Protein 6K7E (pdb70)

Structure (mmCIF, N/CA/C/O backbone):
data_6K7E
#
_entry.id   6K7E
#
_cell.length_a   156.807
_cell.length_b   156.807
_cell.length_c   67.386
_cell.angle_alpha   90.00
_cell.angle_beta   90.00
_cell.angle_gamma   120.00
#
_symmetry.space_group_name_H-M   'H 3'
#
loop_
_entity.id
_entity.type
_entity.pdbx_description
1 polymer 'Maltose/maltodextrin-binding periplasmic protein,Mitochondrial import inner membrane translocase subunit TIM21'
2 water water
#
loop_
_atom_site.group_PDB
_atom_site.id
_atom_site.type_symbol
_atom_site.label_atom_id
_atom_site.label_alt_id
_atom_site.label_comp_id
_atom_site.label_asym_id
_atom_site.label_entity_id
_atom_site.label_seq_id
_atom_site.pdbx_PDB_ins_code
_atom_site.Cartn_x
_atom_site.Cartn_y
_atom_site.Cartn_z
_atom_site.occupancy
_atom_site.B_iso_or_equiv
_atom_site.auth_seq_id
_atom_site.auth_comp_id
_atom_site.auth_asym_id
_atom_site.auth_atom_id
_atom_site.pdbx_PDB_model_num
ATOM 1 N N . ILE A 1 3 ? -49.791 31.294 -39.899 1.00 36.30 3 ILE A N 1
ATOM 2 C CA . ILE A 1 3 ? -50.047 30.162 -38.997 1.00 32.37 3 ILE A CA 1
ATOM 3 C C . ILE A 1 3 ? -51.516 29.797 -39.040 1.00 36.37 3 ILE A C 1
ATOM 4 O O . ILE A 1 3 ? -52.393 30.670 -38.851 1.00 39.71 3 ILE A O 1
ATOM 9 N N . GLU A 1 4 ? -51.785 28.521 -39.292 1.00 30.55 4 GLU A N 1
ATOM 10 C CA . GLU A 1 4 ? -53.149 28.039 -39.449 1.00 30.52 4 GLU A CA 1
ATOM 11 C C . GLU A 1 4 ? -53.850 27.773 -38.113 1.00 30.73 4 GLU A C 1
ATOM 12 O O . GLU A 1 4 ? -53.369 27.003 -37.276 1.00 31.23 4 GLU A O 1
ATOM 18 N N . GLU A 1 5 ? -55.030 28.362 -37.951 1.00 27.57 5 GLU A N 1
ATOM 19 C CA . GLU A 1 5 ? -55.820 28.201 -36.739 1.00 28.66 5 GLU A CA 1
ATOM 20 C C . GLU A 1 5 ? -56.456 26.814 -36.710 1.00 35.42 5 GLU A C 1
ATOM 21 O O . GLU A 1 5 ? -56.900 26.300 -37.752 1.00 34.44 5 GLU A O 1
ATOM 27 N N . GLY A 1 6 ? -56.474 26.204 -35.527 1.00 29.22 6 GLY A N 1
ATOM 28 C CA . GLY A 1 6 ? -57.055 24.890 -35.347 1.00 28.57 6 GLY A CA 1
ATOM 29 C C . GLY A 1 6 ? -56.155 23.705 -35.623 1.00 28.97 6 GLY A C 1
ATOM 30 O O . GLY A 1 6 ? -56.632 22.579 -35.755 1.00 28.10 6 GLY A O 1
ATOM 31 N N . LYS A 1 7 ? -54.852 23.958 -35.729 1.00 22.49 7 LYS A N 1
ATOM 32 C CA . LYS A 1 7 ? -53.875 22.885 -35.769 1.00 22.80 7 LYS A 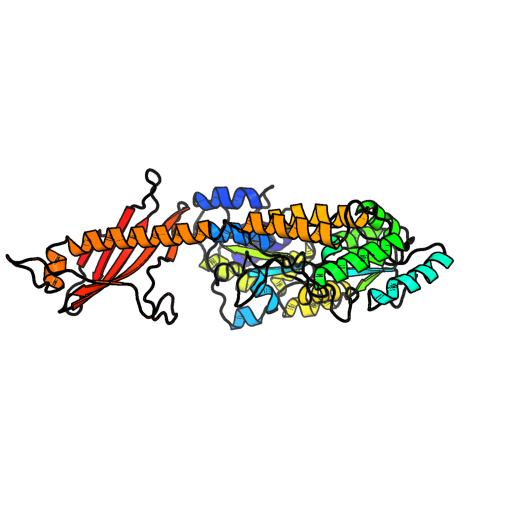CA 1
ATOM 33 C C . LYS A 1 7 ? -52.618 23.395 -35.066 1.00 17.71 7 LYS A C 1
ATOM 34 O O . LYS A 1 7 ? -52.566 24.587 -34.720 1.00 21.96 7 LYS A O 1
ATOM 40 N N . LEU A 1 8 ? -51.663 22.500 -34.784 1.00 18.69 8 LEU A N 1
ATOM 41 C CA . LEU A 1 8 ? -50.391 22.921 -34.181 1.00 17.63 8 LEU A CA 1
ATOM 42 C C . LEU A 1 8 ? -49.233 22.538 -35.064 1.00 21.40 8 LEU A C 1
ATOM 43 O O . LEU A 1 8 ? -49.175 21.410 -35.584 1.00 20.53 8 LEU A O 1
ATOM 48 N N . VAL A 1 9 ? -48.286 23.461 -35.222 1.00 16.60 9 VAL A N 1
ATOM 49 C CA . VAL A 1 9 ? -47.033 23.122 -35.895 1.00 16.01 9 VAL A CA 1
ATOM 50 C C . VAL A 1 9 ? -45.940 23.322 -34.849 1.00 13.07 9 VAL A C 1
ATOM 51 O O . VAL A 1 9 ? -45.942 24.340 -34.137 1.00 14.54 9 VAL A O 1
ATOM 55 N N . ILE A 1 10 ? -45.044 22.340 -34.758 1.00 15.08 10 ILE A N 1
ATOM 56 C CA . ILE A 1 10 ? -44.012 22.338 -33.714 1.00 15.40 10 ILE A CA 1
ATOM 57 C C . ILE A 1 10 ? -42.656 22.195 -34.369 1.00 15.89 10 ILE A C 1
ATOM 58 O O . ILE A 1 10 ? -42.468 21.325 -35.245 1.00 14.99 10 ILE A O 1
ATOM 63 N N . TRP A 1 11 ? -41.665 23.008 -33.944 1.00 13.91 11 TRP A N 1
ATOM 64 C CA . TRP A 1 11 ? -40.290 22.867 -34.447 1.00 11.56 11 TRP A CA 1
ATOM 65 C C . TRP A 1 11 ? -39.391 22.370 -33.324 1.00 12.47 11 TRP A C 1
ATOM 66 O O . TRP A 1 11 ? -39.504 22.877 -32.182 1.00 13.67 11 TRP A O 1
ATOM 77 N N . ILE A 1 12 ? -38.527 21.382 -33.612 1.00 11.56 12 ILE A N 1
ATOM 78 C CA . ILE A 1 12 ? -37.558 20.894 -32.642 1.00 10.87 12 ILE A CA 1
ATOM 79 C C . ILE A 1 12 ? -36.329 20.452 -33.438 1.00 16.02 12 ILE A C 1
ATOM 80 O O . ILE A 1 12 ? -36.450 20.133 -34.621 1.00 13.20 12 ILE A O 1
ATOM 85 N N . ASN A 1 13 ? -35.164 20.430 -32.803 1.00 11.10 13 ASN A N 1
ATOM 86 C CA . ASN A 1 13 ? -33.926 20.178 -33.558 1.00 10.84 13 ASN A CA 1
ATOM 87 C C . ASN A 1 13 ? -33.834 18.731 -33.990 1.00 13.64 13 ASN A C 1
ATOM 88 O O . ASN A 1 13 ? -34.369 17.809 -33.353 1.00 11.64 13 ASN A O 1
ATOM 93 N N . GLY A 1 14 ? -33.105 18.511 -35.074 1.00 11.87 14 GLY A N 1
ATOM 94 C CA . GLY A 1 14 ? -32.946 17.179 -35.621 1.00 11.54 14 GLY A CA 1
ATOM 95 C C . GLY A 1 14 ? -32.104 16.150 -34.907 1.00 10.72 14 GLY A C 1
ATOM 96 O O . GLY A 1 14 ? -31.997 15.017 -35.404 1.00 11.75 14 GLY A O 1
ATOM 97 N N . ASP A 1 15 ? -31.521 16.516 -33.765 1.00 9.88 15 ASP A N 1
ATOM 98 C CA . ASP A 1 15 ? -30.878 15.559 -32.884 1.00 9.85 15 ASP A CA 1
ATOM 99 C C . ASP A 1 15 ? -31.763 15.188 -31.689 1.00 11.12 15 ASP A C 1
ATOM 100 O O . ASP A 1 15 ? -31.276 14.546 -30.748 1.00 14.69 15 ASP A O 1
ATOM 105 N N . LYS A 1 16 ? -33.034 15.582 -31.709 1.00 9.61 16 LYS A N 1
ATOM 106 C CA . LYS A 1 16 ? -33.927 15.271 -30.578 1.00 10.52 16 LYS A CA 1
ATOM 107 C C . LYS A 1 16 ? -34.870 14.155 -30.999 1.00 10.75 16 LYS A C 1
ATOM 108 O O . LYS A 1 16 ? -34.968 13.801 -32.187 1.00 12.86 16 LYS A O 1
ATOM 114 N N . GLY A 1 17 ? -35.670 13.681 -30.039 1.00 11.11 17 GLY A N 1
ATOM 115 C CA . GLY A 1 17 ? -36.626 12.610 -30.267 1.00 11.61 17 GLY A CA 1
ATOM 116 C C . GLY A 1 17 ? -37.867 13.067 -30.992 1.00 14.45 17 GLY A C 1
ATOM 117 O O . GLY A 1 17 ? -38.945 12.921 -30.449 1.00 15.06 17 GLY A O 1
ATOM 118 N N . TYR A 1 18 ? -37.746 13.618 -32.202 1.00 13.55 18 TYR A N 1
ATOM 119 C CA . TYR A 1 18 ? -38.924 14.213 -32.867 1.00 14.27 18 TYR A CA 1
ATOM 120 C C . TYR A 1 18 ? -39.943 13.170 -33.331 1.00 15.96 18 TYR A C 1
ATOM 121 O O . TYR A 1 18 ? -41.116 13.538 -33.488 1.00 15.90 18 TYR A O 1
ATOM 130 N N . ASN A 1 19 ? -39.519 11.921 -33.611 1.00 14.52 19 ASN A N 1
ATOM 131 C CA . ASN A 1 19 ? -40.517 10.863 -33.953 1.00 15.10 19 ASN A CA 1
ATOM 132 C C . ASN A 1 19 ? -41.340 10.561 -32.725 1.00 15.69 19 ASN A C 1
ATOM 133 O O . ASN A 1 19 ? -42.577 10.357 -32.826 1.00 17.00 19 ASN A O 1
ATOM 138 N N . GLY A 1 20 ? -40.682 10.525 -31.564 1.00 16.87 20 GLY A N 1
ATOM 139 C CA . GLY A 1 20 ? -41.446 10.355 -30.318 1.00 17.83 20 GLY A CA 1
ATOM 140 C C . GLY A 1 20 ? -42.423 11.482 -30.050 1.00 17.31 20 GLY A C 1
ATOM 141 O O . GLY A 1 20 ? -43.571 11.275 -29.601 1.00 16.02 20 GLY A O 1
ATOM 142 N N . LEU A 1 21 ? -42.003 12.723 -30.289 1.00 15.43 21 LEU A N 1
ATOM 143 C CA . LEU A 1 21 ? -42.894 13.875 -30.108 1.00 12.13 21 LEU A CA 1
ATOM 144 C C . LEU A 1 21 ? -44.064 13.805 -31.062 1.00 15.84 21 LEU A C 1
ATOM 145 O O . LEU A 1 21 ? -45.202 14.148 -30.680 1.00 16.44 21 LEU A O 1
ATOM 150 N N . ALA A 1 22 ? -43.791 13.327 -32.275 1.00 16.16 22 ALA A N 1
ATOM 151 C CA . ALA A 1 22 ? -44.830 13.164 -33.279 1.00 19.37 22 ALA A CA 1
ATOM 152 C C . ALA A 1 22 ? -45.843 12.129 -32.797 1.00 17.00 22 ALA A C 1
ATOM 153 O O . ALA A 1 22 ? -47.055 12.338 -33.006 1.00 18.51 22 ALA A O 1
ATOM 155 N N . GLU A 1 23 ? -45.381 11.076 -32.105 1.00 17.54 23 GLU A N 1
ATOM 156 C CA . GLU A 1 23 ? -46.373 10.134 -31.519 1.00 18.81 23 GLU A CA 1
ATOM 157 C C . GLU A 1 23 ? -47.267 10.779 -30.460 1.00 19.43 23 GLU A C 1
ATOM 158 O O . GLU A 1 23 ? -48.502 10.473 -30.399 1.00 20.22 23 GLU A O 1
ATOM 164 N N . VAL A 1 24 ? -46.704 11.680 -29.641 1.00 18.42 24 VAL A N 1
ATOM 165 C CA . VAL A 1 24 ? -47.551 12.420 -28.682 1.00 17.63 24 VAL A CA 1
ATOM 166 C C . VAL A 1 24 ? -48.558 13.285 -29.442 1.00 18.07 24 VAL A C 1
ATOM 167 O O . VAL A 1 24 ? -49.740 13.362 -29.057 1.00 18.10 24 VAL A O 1
ATOM 171 N N . GLY A 1 25 ? -48.114 13.911 -30.540 1.00 16.72 25 GLY A N 1
ATOM 172 C CA . GLY A 1 25 ? -48.980 14.695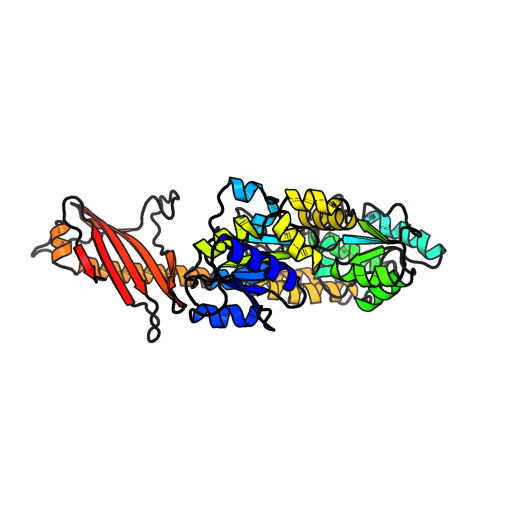 -31.408 1.00 17.05 25 GLY A CA 1
ATOM 173 C C . GLY A 1 25 ? -50.128 13.837 -31.976 1.00 19.53 25 GLY A C 1
ATOM 174 O O . GLY A 1 25 ? -51.265 14.321 -32.022 1.00 20.01 25 GLY A O 1
ATOM 175 N N . LYS A 1 26 ? -49.827 12.601 -32.375 1.00 20.26 26 LYS A N 1
ATOM 176 C CA . LYS A 1 26 ? -50.882 11.786 -32.989 1.00 23.35 26 LYS A CA 1
ATOM 177 C C . LYS A 1 26 ? -51.869 11.416 -31.922 1.00 24.70 26 LYS A C 1
ATOM 178 O O . LYS A 1 26 ? -53.070 11.317 -32.201 1.00 23.95 26 LYS A O 1
ATOM 184 N N . LYS A 1 27 ? -51.397 11.213 -30.694 1.00 21.37 27 LYS A N 1
ATOM 185 C CA . LYS A 1 27 ? -52.337 10.945 -29.582 1.00 23.81 27 LYS A CA 1
ATOM 186 C C . LYS A 1 27 ? -53.250 12.152 -29.250 1.00 23.22 27 LYS A C 1
ATOM 187 O O . LYS A 1 27 ? -54.483 12.032 -29.036 1.00 25.27 27 LYS A O 1
ATOM 193 N N . PHE A 1 28 ? -52.665 13.353 -29.268 1.00 20.58 28 PHE A N 1
ATOM 194 C CA . PHE A 1 28 ? -53.442 14.576 -29.123 1.00 20.70 28 PHE A CA 1
ATOM 195 C C . PHE A 1 28 ? -54.531 14.664 -30.189 1.00 23.12 28 PHE A C 1
ATOM 196 O O . PHE A 1 28 ? -55.684 15.014 -29.892 1.00 24.26 28 PHE A O 1
ATOM 204 N N . GLU A 1 29 ? -54.159 14.350 -31.418 1.00 23.25 29 GLU A N 1
ATOM 205 C CA . GLU A 1 29 ? -55.114 14.437 -32.510 1.00 27.38 29 GLU A CA 1
ATOM 206 C C . GLU A 1 29 ? -56.209 13.385 -32.357 1.00 25.80 29 GLU A C 1
ATOM 207 O O . GLU A 1 29 ? -57.399 13.660 -32.629 1.00 29.87 29 GLU A O 1
ATOM 213 N N . LYS A 1 30 ? -55.822 12.183 -31.963 1.00 24.86 30 LYS A N 1
ATOM 214 C CA . LYS A 1 30 ? -56.800 11.095 -31.754 1.00 28.83 30 LYS A CA 1
ATOM 215 C C . LYS A 1 30 ? -57.853 11.547 -30.748 1.00 30.22 30 LYS A C 1
ATOM 216 O O . LYS A 1 30 ? -59.098 11.371 -30.957 1.00 30.76 30 LYS A O 1
ATOM 222 N N . ASP A 1 31 ? -57.395 12.147 -29.657 1.00 27.97 31 ASP A N 1
ATOM 223 C CA . ASP A 1 31 ? -58.295 12.577 -28.581 1.00 25.63 31 ASP A CA 1
ATOM 224 C C . ASP A 1 31 ? -59.089 13.867 -28.842 1.00 31.40 31 ASP A C 1
ATOM 225 O O . ASP A 1 31 ? -60.213 14.039 -28.339 1.00 31.11 31 ASP A O 1
ATOM 230 N N . THR A 1 32 ? -58.513 14.798 -29.593 1.00 32.30 32 THR A N 1
ATOM 231 C CA . THR A 1 32 ? -59.124 16.116 -29.690 1.00 25.27 32 THR A CA 1
ATOM 232 C C . THR A 1 32 ? -59.580 16.520 -31.074 1.00 26.16 32 THR A C 1
ATOM 233 O O . THR A 1 32 ? -60.322 17.507 -31.213 1.00 27.63 32 THR A O 1
ATOM 237 N N . GLY A 1 33 ? -59.135 15.790 -32.085 1.00 25.15 33 GLY A N 1
ATOM 238 C CA . GLY A 1 33 ? -59.357 16.209 -33.456 1.00 26.98 33 GLY A CA 1
ATOM 239 C C . GLY A 1 33 ? -58.359 17.187 -34.050 1.00 31.36 33 GLY A C 1
ATOM 240 O O . GLY A 1 33 ? -58.446 17.471 -35.250 1.00 35.19 33 GLY A O 1
ATOM 241 N N . ILE A 1 34 ? -57.441 17.707 -33.223 1.00 25.65 34 ILE A N 1
ATOM 242 C CA . ILE A 1 34 ? -56.449 18.716 -33.647 1.00 24.55 34 ILE A CA 1
ATOM 243 C C . ILE A 1 34 ? -55.181 18.087 -34.191 1.00 23.12 34 ILE A C 1
ATOM 244 O O . ILE A 1 34 ? -54.519 17.297 -33.504 1.00 23.14 34 ILE A O 1
ATOM 249 N N . LYS A 1 35 ? -54.865 18.410 -35.440 1.00 21.97 35 LYS A N 1
ATOM 250 C CA . LYS A 1 35 ? -53.677 17.877 -36.101 1.00 24.32 35 LYS A CA 1
ATOM 251 C C . LYS A 1 35 ? -52.413 18.519 -35.541 1.00 20.29 35 LYS A C 1
ATOM 252 O O . LYS A 1 35 ? -52.384 19.737 -35.367 1.00 22.62 35 LYS A O 1
ATOM 258 N N . VAL A 1 36 ? -51.413 17.685 -35.246 1.00 20.53 36 VAL A N 1
ATOM 259 C CA . VAL A 1 36 ? -50.101 18.174 -34.824 1.00 19.22 36 VAL A CA 1
ATOM 260 C C . VAL A 1 36 ? -49.019 17.782 -35.840 1.00 21.91 36 VAL A C 1
ATOM 261 O O . VAL A 1 36 ? -48.861 16.596 -36.177 1.00 23.63 36 VAL A O 1
ATOM 265 N N . THR A 1 37 ? -48.289 18.775 -36.361 1.00 18.63 37 THR A N 1
ATOM 266 C CA . THR A 1 37 ? -47.203 18.507 -37.310 1.00 15.78 37 THR A CA 1
ATOM 267 C C . THR A 1 37 ? -45.877 18.892 -36.700 1.00 13.61 37 THR A C 1
ATOM 268 O O . THR A 1 37 ? -45.708 20.064 -36.314 1.00 18.26 37 THR A O 1
ATOM 272 N N . VAL A 1 38 ? -44.985 17.922 -36.558 1.00 16.26 38 VAL A N 1
ATOM 273 C CA . VAL A 1 38 ? -43.644 18.192 -36.023 1.00 14.88 38 VAL A CA 1
ATOM 274 C C . VAL A 1 38 ? -42.652 18.276 -37.168 1.00 16.25 38 VAL A C 1
ATOM 275 O O . VAL A 1 38 ? -42.552 17.381 -38.016 1.00 18.33 38 VAL A O 1
ATOM 279 N N . GLU A 1 39 ? -41.835 19.339 -37.134 1.00 14.55 39 GLU A N 1
ATOM 280 C CA . GLU A 1 39 ? -40.813 19.536 -38.151 1.00 14.71 39 GLU A CA 1
ATOM 281 C C . GLU A 1 39 ? -39.503 19.800 -37.450 1.00 13.84 39 GLU A C 1
ATOM 282 O O . GLU A 1 39 ? -39.452 20.260 -36.300 1.00 12.85 39 GLU A O 1
ATOM 288 N N . HIS A 1 40 ? -38.413 19.504 -38.144 1.00 14.14 40 HIS A N 1
ATOM 289 C CA . HIS A 1 40 ? -37.085 19.778 -37.614 1.00 11.94 40 HIS A CA 1
ATOM 290 C C . HIS A 1 40 ? -36.229 20.488 -38.691 1.00 14.20 40 HIS A C 1
ATOM 291 O O . HIS A 1 40 ? -35.174 19.991 -39.123 1.00 14.33 40 HIS A O 1
ATOM 298 N N . PRO A 1 41 ? -36.637 21.701 -39.089 1.00 13.55 41 PRO A N 1
ATOM 299 C CA . PRO A 1 41 ? -35.856 22.426 -40.102 1.00 15.05 41 PRO A CA 1
ATOM 300 C C . PRO A 1 41 ? -34.458 22.727 -39.603 1.00 12.86 41 PRO A C 1
ATOM 301 O O . PRO A 1 41 ? -34.265 22.926 -38.403 1.00 16.21 41 PRO A O 1
ATOM 305 N N . ASP A 1 42 ? -33.474 22.735 -40.499 1.00 13.09 42 ASP A N 1
ATOM 306 C CA . ASP A 1 42 ? -32.144 23.135 -40.121 1.00 11.50 42 ASP A CA 1
ATOM 307 C C . ASP A 1 42 ? -32.171 24.665 -39.805 1.00 12.42 42 ASP A C 1
ATOM 308 O O . ASP A 1 42 ? -32.984 25.416 -40.372 1.00 14.59 42 ASP A O 1
ATOM 313 N N . LYS A 1 43 ? -31.328 25.042 -38.853 1.00 13.30 43 LYS A N 1
ATOM 314 C CA . LYS A 1 43 ? -31.232 26.443 -38.408 1.00 12.67 43 LYS A CA 1
ATOM 315 C C . LYS A 1 43 ? -32.553 26.983 -37.927 1.00 13.82 43 LYS A C 1
ATOM 316 O O . LYS A 1 43 ? -32.841 28.183 -38.106 1.00 13.80 43 LYS A O 1
ATOM 322 N N . LEU A 1 44 ? -33.355 26.144 -37.273 1.00 12.93 44 LEU A N 1
ATOM 323 C CA . LEU A 1 44 ? -34.668 26.583 -36.835 1.00 11.73 44 LEU A CA 1
ATOM 324 C C . LEU A 1 44 ? -34.565 27.747 -35.848 1.00 13.45 44 LEU A C 1
ATOM 325 O O . LEU A 1 44 ? -35.483 28.581 -35.796 1.00 13.63 44 LEU A O 1
ATOM 330 N N . GLU A 1 45 ? -33.464 27.821 -35.115 1.00 13.99 45 GLU A N 1
ATOM 331 C CA . GLU A 1 45 ? -33.368 28.791 -34.062 1.00 15.52 45 GLU A CA 1
ATOM 332 C C . GLU A 1 45 ? -33.053 30.130 -34.699 1.00 13.62 45 GLU A C 1
ATOM 333 O O . GLU A 1 45 ? -33.257 31.186 -34.031 1.00 14.90 45 GLU A O 1
ATOM 339 N N . GLU A 1 46 ? -32.550 30.127 -35.938 1.00 12.60 46 GLU A N 1
ATOM 340 C CA . GLU A 1 46 ? -32.246 31.395 -36.628 1.00 12.73 46 GLU A CA 1
ATOM 341 C C . GLU A 1 46 ? -33.458 31.779 -37.440 1.00 16.28 46 GLU A C 1
ATOM 342 O O . GLU A 1 46 ? -33.782 32.978 -37.577 1.00 18.32 46 GLU A O 1
ATOM 348 N N . LYS A 1 47 ? -34.193 30.796 -37.966 1.00 15.01 47 LYS A N 1
ATOM 349 C CA . LYS A 1 47 ? -35.354 31.055 -38.800 1.00 13.05 47 LYS A CA 1
ATOM 350 C C . LYS A 1 47 ? -36.518 31.551 -37.945 1.00 16.23 47 LYS A C 1
ATOM 351 O O . LYS A 1 47 ? -37.323 32.417 -38.388 1.00 18.72 47 LYS A O 1
ATOM 357 N N . PHE A 1 48 ? -36.674 31.005 -36.743 1.00 15.94 48 PHE A N 1
ATOM 358 C CA . PHE A 1 48 ? -37.839 31.339 -35.901 1.00 15.20 48 PHE A CA 1
ATOM 359 C C . PHE A 1 48 ? -38.105 32.844 -35.759 1.00 21.08 48 PHE A C 1
ATOM 360 O O . PHE A 1 48 ? -39.216 33.285 -36.027 1.00 19.33 48 PHE A O 1
ATOM 368 N N . PRO A 1 49 ? -37.083 33.627 -35.375 1.00 20.84 49 PRO A N 1
ATOM 369 C CA . PRO A 1 49 ? -37.398 35.043 -35.136 1.00 23.10 49 PRO A CA 1
ATOM 370 C C . PRO A 1 49 ? -37.763 35.755 -36.449 1.00 23.65 49 PRO A C 1
ATOM 371 O O . PRO A 1 49 ? -38.628 36.650 -36.468 1.00 25.66 49 PRO A O 1
ATOM 375 N N . GLN A 1 50 ? -37.164 35.309 -37.558 1.00 23.53 50 GLN A N 1
ATOM 376 C CA . GLN A 1 50 ? -37.506 35.837 -38.876 1.00 24.62 50 GLN A CA 1
ATOM 377 C C . GLN A 1 50 ? -38.959 35.538 -39.293 1.00 27.23 50 GLN A C 1
ATOM 378 O O . GLN A 1 50 ? -39.681 36.450 -39.700 1.00 30.31 50 GLN A O 1
ATOM 384 N N . VAL A 1 51 ? -39.427 34.293 -39.178 1.00 18.59 51 VAL A N 1
ATOM 385 C CA . VAL A 1 51 ? -40.787 33.961 -39.572 1.00 18.97 51 VAL A CA 1
ATOM 386 C C . VAL A 1 51 ? -41.841 34.426 -38.541 1.00 24.96 51 VAL A C 1
ATOM 387 O O . VAL A 1 51 ? -42.970 34.799 -38.920 1.00 24.68 51 VAL A O 1
ATOM 391 N N . ALA A 1 52 ? -41.487 34.463 -37.250 1.00 19.70 52 ALA A N 1
ATOM 392 C CA . ALA A 1 52 ? -42.477 34.800 -36.219 1.00 20.43 52 ALA A CA 1
ATOM 393 C C . ALA A 1 52 ? -42.878 36.254 -36.388 1.00 25.42 52 ALA A C 1
ATOM 394 O O . ALA A 1 52 ? -44.037 36.603 -36.199 1.00 27.99 52 ALA A O 1
ATOM 396 N N . ALA A 1 53 ? -41.897 37.064 -36.756 1.00 23.81 53 ALA A N 1
ATOM 397 C CA . ALA A 1 53 ? -42.100 38.519 -36.953 1.00 27.04 53 ALA A CA 1
ATOM 398 C C . ALA A 1 53 ? -42.976 38.836 -38.147 1.00 27.86 53 ALA A C 1
ATOM 399 O O . ALA A 1 53 ? -43.486 39.965 -38.271 1.00 29.53 53 ALA A O 1
ATOM 401 N N . THR A 1 54 ? -43.180 37.872 -39.033 1.00 28.88 54 THR A N 1
ATOM 402 C CA . THR A 1 54 ? -44.124 38.062 -40.121 1.00 33.79 54 THR A CA 1
ATOM 403 C C . THR A 1 54 ? -45.437 37.323 -39.870 1.00 38.30 54 THR A C 1
ATOM 404 O O . THR A 1 54 ? -46.257 37.190 -40.776 1.00 42.10 54 THR A O 1
ATOM 408 N N . GLY A 1 55 ? -45.661 36.875 -38.633 1.00 28.93 55 GLY A N 1
ATOM 409 C CA . GLY A 1 55 ? -46.863 36.137 -38.309 1.00 31.52 55 GLY A CA 1
ATOM 410 C C . GLY A 1 55 ? -46.871 34.734 -38.850 1.00 31.61 55 GLY A C 1
ATOM 411 O O . GLY A 1 55 ? -47.925 34.108 -39.048 1.00 43.01 55 GLY A O 1
ATOM 412 N N . ASP A 1 56 ? -45.675 34.210 -39.106 1.00 26.04 56 ASP A N 1
ATOM 413 C CA . ASP A 1 56 ? -45.587 32.882 -39.615 1.00 23.66 56 ASP A CA 1
ATOM 414 C C . ASP A 1 56 ? -44.797 32.043 -38.605 1.00 21.20 56 ASP A C 1
ATOM 415 O O . ASP A 1 56 ? -44.381 32.539 -37.553 1.00 27.05 56 ASP A O 1
ATOM 420 N N . GLY A 1 57 ? -44.530 30.815 -38.989 1.00 25.66 57 GLY A N 1
ATOM 421 C CA . GLY A 1 57 ? -43.692 29.966 -38.172 1.00 26.36 57 GLY A CA 1
ATOM 422 C C . GLY A 1 57 ? -44.492 28.953 -37.384 1.00 26.18 57 GLY A C 1
ATOM 423 O O . GLY A 1 57 ? -45.694 28.762 -37.584 1.00 27.63 57 GLY A O 1
ATOM 424 N N . PRO A 1 58 ? -43.814 28.259 -36.483 1.00 16.01 58 PRO A N 1
ATOM 425 C CA . PRO A 1 58 ? -44.497 27.208 -35.723 1.00 15.91 58 PRO A CA 1
ATOM 426 C C . PRO A 1 58 ? -45.292 27.838 -34.588 1.00 14.86 58 PRO A C 1
ATOM 427 O O . PRO A 1 58 ? -45.001 28.959 -34.118 1.00 17.02 58 PRO A O 1
ATOM 431 N N . ASP A 1 59 ? -46.295 27.108 -34.105 1.00 15.39 59 ASP A N 1
ATOM 432 C CA . ASP A 1 59 ? -46.961 27.505 -32.873 1.00 15.92 59 ASP A CA 1
ATOM 433 C C . ASP A 1 59 ? -46.085 27.301 -31.648 1.00 14.09 59 ASP A C 1
ATOM 434 O O . ASP A 1 59 ? -46.137 28.105 -30.698 1.00 13.70 59 ASP A O 1
ATOM 439 N N . ILE A 1 60 ? -45.273 26.235 -31.681 1.00 14.54 60 ILE A N 1
ATOM 440 C CA . ILE A 1 60 ? -44.387 25.900 -30.570 1.00 12.49 60 ILE A CA 1
ATOM 441 C C . ILE A 1 60 ? -42.979 25.648 -31.053 1.00 12.38 60 ILE A C 1
ATOM 442 O O . ILE A 1 60 ? -42.774 24.962 -32.050 1.00 12.35 60 ILE A O 1
ATOM 447 N N . ILE A 1 61 ? -41.994 26.221 -30.365 1.00 11.74 61 ILE A N 1
ATOM 448 C CA . ILE A 1 61 ? -40.581 25.965 -30.703 1.00 11.76 61 ILE A CA 1
ATOM 449 C C . ILE A 1 61 ? -39.890 25.355 -29.471 1.00 11.97 61 ILE A C 1
ATOM 450 O O . ILE A 1 61 ? -40.039 25.877 -28.341 1.00 11.63 61 ILE A O 1
ATOM 455 N N . PHE A 1 62 ? -39.122 24.284 -29.692 1.00 11.26 62 PHE A N 1
ATOM 456 C CA . PHE A 1 62 ? -38.305 23.664 -28.647 1.00 10.24 62 PHE A CA 1
ATOM 457 C C . PHE A 1 62 ? -36.863 24.015 -28.865 1.00 10.25 62 PHE A C 1
ATOM 458 O O . PHE A 1 62 ? -36.343 23.821 -30.015 1.00 12.96 62 PHE A O 1
ATOM 466 N N . TRP A 1 63 ? -36.200 24.568 -27.822 1.00 9.26 63 TRP A N 1
ATOM 467 C CA . TRP A 1 63 ? -34.748 24.837 -27.965 1.00 8.63 63 TRP A CA 1
ATOM 468 C C . TRP A 1 63 ? -34.214 25.050 -26.570 1.00 9.31 63 TRP A C 1
ATOM 469 O O . TRP A 1 63 ? -34.974 25.212 -25.619 1.00 12.13 63 TRP A O 1
ATOM 480 N N . ALA A 1 64 ? -32.882 25.166 -26.464 1.00 10.84 64 ALA A N 1
ATOM 481 C CA . ALA A 1 64 ? -32.300 25.525 -25.179 1.00 10.49 64 ALA A CA 1
ATOM 482 C C . ALA A 1 64 ? -32.813 26.882 -24.731 1.00 10.50 64 ALA A C 1
ATOM 483 O O . ALA A 1 64 ? -32.947 27.836 -25.556 1.00 12.29 64 ALA A O 1
ATOM 485 N N . HIS A 1 65 ? -33.104 26.979 -23.444 1.00 11.21 65 HIS A N 1
ATOM 486 C CA . HIS A 1 65 ? -33.787 28.168 -22.875 1.00 11.24 65 HIS A CA 1
ATOM 487 C C . HIS A 1 65 ? -33.014 29.471 -23.139 1.00 11.69 65 HIS A C 1
ATOM 488 O O . HIS A 1 65 ? -33.646 30.562 -23.166 1.00 13.05 65 HIS A O 1
ATOM 495 N N . ASP A 1 66 ? -31.698 29.412 -23.302 1.00 11.93 66 ASP A N 1
ATOM 496 C CA . ASP A 1 66 ? -30.996 30.715 -23.270 1.00 14.06 66 ASP A CA 1
ATOM 497 C C . ASP A 1 66 ? -31.263 31.538 -24.542 1.00 16.74 66 ASP A C 1
ATOM 498 O O . ASP A 1 66 ? -31.246 32.787 -24.471 1.00 16.83 66 ASP A O 1
ATOM 503 N N . ARG A 1 67 ? -31.638 30.894 -25.643 1.00 12.35 67 ARG A N 1
ATOM 504 C CA . ARG A 1 67 ? -31.934 31.585 -26.890 1.00 11.38 67 ARG A CA 1
ATOM 505 C C . ARG A 1 67 ? -33.240 32.301 -26.784 1.00 13.09 67 ARG A C 1
ATOM 506 O O . ARG A 1 67 ? -33.478 33.286 -27.504 1.00 13.80 67 ARG A O 1
ATOM 514 N N . PHE A 1 68 ? -34.094 31.871 -25.870 1.00 13.49 68 PHE A N 1
ATOM 515 C CA . PHE A 1 68 ? -35.424 32.486 -25.767 1.00 13.19 68 PHE A CA 1
ATOM 516 C C . PHE A 1 68 ? -35.416 33.879 -25.175 1.00 12.94 68 PHE A C 1
ATOM 517 O O . PHE A 1 68 ? -36.430 34.579 -25.374 1.00 12.43 68 PHE A O 1
ATOM 525 N N . GLY A 1 69 ? -34.353 34.295 -24.486 1.00 13.53 69 GLY A N 1
ATOM 526 C CA . GLY A 1 69 ? -34.316 35.678 -23.994 1.00 14.40 69 GLY A CA 1
ATOM 527 C C . GLY A 1 69 ? -34.389 36.658 -25.151 1.00 15.91 69 GLY A C 1
ATOM 528 O O . GLY A 1 69 ? -35.147 37.631 -25.072 1.00 15.62 69 GLY A O 1
ATOM 529 N N . GLY A 1 70 ? -33.591 36.459 -26.209 1.00 17.22 70 GLY A N 1
ATOM 530 C CA . GLY A 1 70 ? -33.641 37.364 -27.350 1.00 16.61 70 GLY A CA 1
ATOM 531 C C . GLY A 1 70 ? -34.997 37.331 -28.040 1.00 16.52 70 GLY A C 1
ATOM 532 O O . GLY A 1 70 ? -35.508 38.363 -28.459 1.00 18.16 70 GLY A O 1
ATOM 533 N N . TYR A 1 71 ? -35.592 36.152 -28.205 1.00 14.07 71 TYR A N 1
ATOM 534 C CA . TYR A 1 71 ? -36.932 36.101 -28.769 1.00 13.97 71 TYR A CA 1
ATOM 535 C C . TYR A 1 71 ? -37.912 36.934 -27.910 1.00 15.34 71 TYR A C 1
ATOM 536 O O . TYR A 1 71 ? -38.772 37.665 -28.444 1.00 13.57 71 TYR A O 1
ATOM 545 N N . ALA A 1 72 ? -37.834 36.785 -26.586 1.00 14.35 72 ALA A N 1
ATOM 546 C CA . ALA A 1 72 ? -38.765 37.501 -25.688 1.00 15.98 72 ALA A CA 1
ATOM 547 C C . ALA A 1 72 ? -38.531 38.988 -25.747 1.00 15.21 72 ALA A C 1
ATOM 548 O O . ALA A 1 72 ? -39.504 39.788 -25.703 1.00 16.53 72 ALA A O 1
ATOM 550 N N . GLN A 1 73 ? -37.279 39.385 -25.832 1.00 15.73 73 GLN A N 1
ATOM 551 C CA . GLN A 1 73 ? -36.967 40.824 -25.939 1.00 17.69 73 GLN A CA 1
ATOM 552 C C . GLN A 1 73 ? -37.622 41.408 -27.180 1.00 18.63 73 GLN A C 1
ATOM 553 O O . GLN A 1 73 ? -38.121 42.567 -27.172 1.00 19.51 73 GLN A O 1
ATOM 559 N N . SER A 1 74 ? -37.641 40.626 -28.252 1.00 17.71 74 SER A N 1
ATOM 560 C CA . SER A 1 74 ? -38.222 41.045 -29.505 1.00 22.58 74 SER A CA 1
ATOM 561 C C . SER A 1 74 ? -39.705 40.897 -29.523 1.00 20.10 74 SER A C 1
ATOM 562 O O . SER A 1 74 ? -40.341 41.192 -30.556 1.00 24.04 74 SER A O 1
ATOM 565 N N . GLY A 1 75 ? -40.295 40.440 -28.417 1.00 17.79 75 GLY A N 1
ATOM 566 C CA . GLY A 1 75 ? -41.742 40.258 -28.315 1.00 17.14 75 GLY A CA 1
ATOM 567 C C . GLY A 1 75 ? -42.296 39.070 -29.093 1.00 16.28 75 GLY A C 1
ATOM 568 O O . GLY A 1 75 ? -43.478 39.051 -29.452 1.00 18.37 75 GLY A O 1
ATOM 569 N N . LEU A 1 76 ? -41.453 38.031 -29.298 1.00 15.50 76 LEU A N 1
ATOM 570 C CA . LEU A 1 76 ? -41.879 36.926 -30.213 1.00 15.01 76 LEU A CA 1
ATOM 571 C C . LEU A 1 76 ? -42.386 35.691 -29.468 1.00 16.05 76 LEU A C 1
ATOM 572 O O . LEU A 1 76 ? -42.855 34.700 -30.079 1.00 15.76 76 LEU A O 1
ATOM 577 N N . LEU A 1 77 ? -42.314 35.723 -28.142 1.00 14.99 77 LEU A N 1
ATOM 578 C CA . LEU A 1 77 ? -42.855 34.644 -27.335 1.00 15.79 77 LEU A CA 1
ATOM 579 C C . LEU A 1 77 ? -44.015 35.106 -26.474 1.00 18.10 77 LEU A C 1
ATOM 580 O O . LEU A 1 77 ? -43.923 36.126 -25.747 1.00 20.28 77 LEU A O 1
ATOM 585 N N . ALA A 1 78 ? -45.061 34.305 -26.464 1.00 15.03 78 ALA A N 1
ATOM 586 C CA . ALA A 1 78 ? -46.193 34.604 -25.579 1.00 16.95 78 ALA A CA 1
ATOM 587 C C . ALA A 1 78 ? -45.867 34.309 -24.108 1.00 17.75 78 ALA A C 1
ATOM 588 O O . ALA A 1 78 ? -45.128 33.366 -23.804 1.00 17.66 78 ALA A O 1
ATOM 590 N N . GLU A 1 79 ? -46.418 35.099 -23.187 1.00 16.88 79 GLU A N 1
ATOM 591 C CA . GLU A 1 79 ? -46.291 34.771 -21.773 1.00 17.87 79 GLU A CA 1
ATOM 592 C C . GLU A 1 79 ? -47.142 33.515 -21.571 1.00 17.98 79 GLU A C 1
ATOM 593 O O . GLU A 1 79 ? -48.302 33.465 -21.995 1.00 20.77 79 GLU A O 1
ATOM 599 N N . ILE A 1 80 ? -46.569 32.502 -20.933 1.00 16.97 80 ILE A N 1
ATOM 600 C CA . ILE A 1 80 ? -47.323 31.275 -20.641 1.00 17.07 80 ILE A CA 1
ATOM 601 C C . ILE A 1 80 ? -48.057 31.406 -19.325 1.00 21.13 80 ILE A C 1
ATOM 602 O O . ILE A 1 80 ? -47.664 32.193 -18.455 1.00 21.43 80 ILE A O 1
ATOM 607 N N . THR A 1 81 ? -49.120 30.624 -19.150 1.00 17.97 81 THR A N 1
ATOM 608 C CA . THR A 1 81 ? -50.006 30.788 -17.999 1.00 18.74 81 THR A CA 1
ATOM 609 C C . THR A 1 81 ? -50.240 29.486 -17.208 1.00 21.66 81 THR A C 1
ATOM 610 O O . THR A 1 81 ? -51.376 29.183 -16.821 1.00 21.63 81 THR A O 1
ATOM 614 N N . PRO A 1 82 ? -49.174 28.720 -16.916 1.00 18.13 82 PRO A N 1
ATOM 615 C CA . PRO A 1 82 ? -49.448 27.559 -16.062 1.00 20.92 82 PRO A CA 1
ATOM 616 C C . PRO A 1 82 ? -49.888 27.986 -14.657 1.00 20.39 82 PRO A C 1
ATOM 617 O O . PRO A 1 82 ? -49.333 28.947 -14.079 1.00 23.26 82 PRO A O 1
ATOM 621 N N . ASP A 1 83 ? -50.849 27.294 -14.080 1.00 21.66 83 ASP A N 1
ATOM 622 C CA . ASP A 1 83 ? -51.189 27.673 -12.734 1.00 23.69 83 ASP A CA 1
ATOM 623 C C . ASP A 1 83 ? -50.191 27.129 -11.723 1.00 24.61 83 ASP A C 1
ATOM 624 O O . ASP A 1 83 ? -49.205 26.435 -12.073 1.00 20.86 83 ASP A O 1
ATOM 629 N N . LYS A 1 84 ? -50.402 27.439 -10.461 1.00 25.11 84 LYS A N 1
ATOM 630 C CA . LYS A 1 84 ? -49.392 27.103 -9.460 1.00 21.57 84 LYS A CA 1
ATOM 631 C C . LYS A 1 84 ? -49.272 25.584 -9.232 1.00 21.60 84 LYS A C 1
ATOM 632 O O . LYS A 1 84 ? -48.158 25.043 -8.991 1.00 23.03 84 LYS A O 1
ATOM 638 N N . ALA A 1 85 ? -50.408 24.890 -9.326 1.00 25.42 85 ALA A N 1
ATOM 639 C CA . ALA A 1 85 ? -50.392 23.432 -9.262 1.00 24.60 85 ALA A CA 1
ATOM 640 C C . ALA A 1 85 ? -49.543 22.835 -10.384 1.00 22.12 85 ALA A C 1
ATOM 641 O O . ALA A 1 85 ? -48.775 21.885 -10.147 1.00 23.73 85 ALA A O 1
ATOM 643 N N . PHE A 1 86 ? -49.670 23.375 -11.594 1.00 20.43 86 PHE A N 1
ATOM 644 C CA . PHE A 1 86 ? -48.817 22.874 -12.670 1.00 16.55 86 PHE A CA 1
ATOM 645 C C . PHE A 1 86 ? -47.364 23.197 -12.395 1.00 17.54 86 PHE A C 1
ATOM 646 O O . PHE A 1 86 ? -46.484 22.313 -12.532 1.00 18.03 86 PHE A O 1
ATOM 654 N N . GLN A 1 87 ? -47.096 24.420 -11.963 1.00 18.79 87 GLN A N 1
ATOM 655 C CA . GLN A 1 87 ? -45.692 24.778 -11.707 1.00 20.74 87 GLN A CA 1
ATOM 656 C C . GLN A 1 87 ? -45.047 23.843 -10.666 1.00 15.79 87 GLN A C 1
ATOM 657 O O . GLN A 1 87 ? -43.908 23.479 -10.818 1.00 16.86 87 GLN A O 1
ATOM 663 N N . ASP A 1 88 ? -45.797 23.466 -9.612 1.00 17.62 88 ASP A N 1
ATOM 664 C CA . ASP A 1 88 ? -45.296 22.571 -8.579 1.00 19.59 88 ASP A CA 1
ATOM 665 C C . ASP A 1 88 ? -44.975 21.158 -9.102 1.00 20.20 88 ASP A C 1
ATOM 666 O O . ASP A 1 88 ? -44.331 20.390 -8.377 1.00 20.60 88 ASP A O 1
ATOM 671 N N . LYS A 1 89 ? -45.405 20.811 -10.333 1.00 17.49 89 LYS A N 1
ATOM 672 C CA . LYS A 1 89 ? -45.057 19.498 -10.917 1.00 17.29 89 LYS A CA 1
ATOM 673 C C . LYS A 1 89 ? -43.637 19.436 -11.484 1.00 16.42 89 LYS A C 1
ATOM 674 O O . LYS A 1 89 ? -43.131 18.336 -11.768 1.00 16.01 89 LYS A O 1
ATOM 680 N N . LEU A 1 90 ? -43.001 20.599 -11.644 1.00 17.58 90 LEU A N 1
ATOM 681 C CA . LEU A 1 90 ? -41.626 20.670 -12.186 1.00 14.57 90 LEU A CA 1
ATOM 682 C C . LEU A 1 90 ? -40.669 21.165 -11.095 1.00 15.76 90 LEU A C 1
ATOM 683 O O . LEU A 1 90 ? -41.110 21.877 -10.174 1.00 17.68 90 LEU A O 1
ATOM 688 N N . TYR A 1 91 ? -39.395 20.820 -11.188 1.00 15.90 91 TYR A N 1
ATOM 689 C CA . TYR A 1 91 ? -38.440 21.295 -10.155 1.00 16.88 91 TYR A CA 1
ATOM 690 C C . TYR A 1 91 ? -38.364 22.816 -10.188 1.00 18.48 91 TYR A C 1
ATOM 691 O O . TYR A 1 91 ? -38.286 23.427 -11.257 1.00 16.25 91 TYR A O 1
ATOM 700 N N . PRO A 1 92 ? -38.391 23.444 -9.012 1.00 17.90 92 PRO A N 1
ATOM 701 C CA . PRO A 1 92 ? -38.562 24.897 -9.021 1.00 17.02 92 PRO A CA 1
ATOM 702 C C . PRO A 1 92 ? -37.441 25.636 -9.726 1.00 14.91 92 PRO A C 1
ATOM 703 O O . PRO A 1 92 ? -37.718 26.699 -10.343 1.00 18.54 92 PRO A O 1
ATOM 707 N N . PHE A 1 93 ? -36.210 25.117 -9.675 1.00 16.52 93 PHE A N 1
ATOM 708 C CA . PHE A 1 93 ? -35.162 25.896 -10.307 1.00 17.91 93 PHE A CA 1
ATOM 709 C C . PHE A 1 93 ? -35.344 25.996 -11.801 1.00 14.20 93 PHE A C 1
ATOM 710 O O . PHE A 1 93 ? -34.771 26.914 -12.437 1.00 15.37 93 PHE A O 1
ATOM 718 N N . THR A 1 94 ? -36.072 25.040 -12.398 1.00 14.54 94 THR A N 1
ATOM 719 C CA . THR A 1 94 ? -36.226 25.105 -13.843 1.00 14.36 94 THR A CA 1
ATOM 720 C C . THR A 1 94 ? -37.040 26.312 -14.313 1.00 16.36 94 THR A C 1
ATOM 721 O O . THR A 1 94 ? -36.848 26.806 -15.433 1.00 15.07 94 THR A O 1
ATOM 725 N N . TRP A 1 95 ? -37.958 26.774 -13.468 1.00 15.15 95 TRP A N 1
ATOM 726 C CA . TRP A 1 95 ? -38.757 27.914 -13.841 1.00 14.45 95 TRP A CA 1
ATOM 727 C C . TRP A 1 95 ? -37.912 29.170 -13.899 1.00 18.46 95 TRP A C 1
ATOM 728 O O . TRP A 1 95 ? -38.255 30.096 -14.634 1.00 20.38 95 TRP A O 1
ATOM 739 N N . ASP A 1 96 ? -36.771 29.187 -13.211 1.00 17.16 96 ASP A N 1
ATOM 740 C CA . ASP A 1 96 ? -35.939 30.387 -13.269 1.00 22.72 96 ASP A CA 1
ATOM 741 C C . ASP A 1 96 ? -35.278 30.508 -14.639 1.00 26.61 96 ASP A C 1
ATOM 742 O O . ASP A 1 96 ? -34.838 31.595 -15.025 1.00 31.08 96 ASP A O 1
ATOM 747 N N . ALA A 1 97 ? -35.195 29.403 -15.387 1.00 13.83 97 ALA A N 1
ATOM 748 C CA . ALA A 1 97 ? -34.516 29.403 -16.663 1.00 13.15 97 ALA A CA 1
ATOM 749 C C . ALA A 1 97 ? -35.411 29.958 -17.787 1.00 14.64 97 ALA A C 1
ATOM 750 O O . ALA A 1 97 ? -34.918 30.272 -18.894 1.00 15.31 97 ALA A O 1
ATOM 752 N N . VAL A 1 98 ? -36.700 30.095 -17.512 1.00 14.20 98 VAL A N 1
ATOM 753 C CA . VAL A 1 98 ? -37.631 30.482 -18.575 1.00 14.29 98 VAL A CA 1
ATOM 754 C C . VAL A 1 98 ? -38.350 31.774 -18.201 1.00 13.78 98 VAL A C 1
ATOM 755 O O . VAL A 1 98 ? -39.515 31.972 -18.575 1.00 15.47 98 VAL A O 1
ATOM 759 N N . ARG A 1 99 ? -37.668 32.648 -17.465 1.00 17.31 99 ARG A N 1
ATOM 760 C CA . ARG A 1 99 ? -38.240 33.964 -17.101 1.00 17.89 99 ARG A CA 1
ATOM 761 C C . ARG A 1 99 ? -37.513 35.061 -17.874 1.00 16.75 99 ARG A C 1
ATOM 762 O O . ARG A 1 99 ? -36.257 35.018 -17.985 1.00 20.40 99 ARG A O 1
ATOM 770 N N . TYR A 1 100 ? -38.277 36.032 -18.376 1.00 20.25 100 TYR A N 1
ATOM 771 C CA . TYR A 1 100 ? -37.699 37.210 -19.023 1.00 21.47 100 TYR A CA 1
ATOM 772 C C . TYR A 1 100 ? -38.592 38.393 -18.686 1.00 19.75 100 TYR A C 1
ATOM 773 O O . TYR A 1 100 ? -39.817 38.306 -18.774 1.00 20.50 100 TYR A O 1
ATOM 782 N N . ASN A 1 101 ? -37.953 39.467 -18.220 1.00 23.42 101 ASN A N 1
ATOM 783 C CA . ASN A 1 101 ? -38.694 40.648 -17.769 1.00 26.60 101 ASN A CA 1
ATOM 784 C C . ASN A 1 101 ? -39.770 40.300 -16.763 1.00 27.37 101 ASN A C 1
ATOM 785 O O . ASN A 1 101 ? -40.842 40.899 -16.783 1.00 33.74 101 ASN A O 1
ATOM 790 N N . GLY A 1 102 ? -39.477 39.336 -15.887 1.00 27.35 102 GLY A N 1
ATOM 791 C CA . GLY A 1 102 ? -40.422 38.948 -14.852 1.00 31.62 102 GLY A CA 1
ATOM 792 C C . GLY A 1 102 ? -41.555 38.035 -15.317 1.00 32.65 102 GLY A C 1
ATOM 793 O O . GLY A 1 102 ? -42.451 37.708 -14.528 1.00 39.50 102 GLY A O 1
ATOM 794 N N . LYS A 1 103 ? -41.526 37.598 -16.577 1.00 23.89 103 LYS A N 1
ATOM 795 C CA . LYS A 1 103 ? -42.632 36.816 -17.101 1.00 18.46 103 LYS A CA 1
ATOM 796 C C . LYS A 1 103 ? -42.156 35.426 -17.477 1.00 17.58 103 LYS A C 1
ATOM 797 O O . LYS A 1 103 ? -41.012 35.286 -17.902 1.00 18.90 103 LYS A O 1
ATOM 803 N N . LEU A 1 104 ? -43.022 34.427 -17.316 1.00 18.71 104 LEU A N 1
ATOM 804 C CA . LEU A 1 104 ? -42.672 33.086 -17.788 1.00 20.63 104 LEU A CA 1
ATOM 805 C C . LEU A 1 104 ? -42.902 33.051 -19.277 1.00 16.24 104 LEU A C 1
ATOM 806 O O . LEU A 1 104 ? -43.964 33.429 -19.768 1.00 15.80 104 LEU A O 1
ATOM 811 N N . ILE A 1 105 ? -41.883 32.601 -20.024 1.00 16.00 105 ILE A N 1
ATOM 812 C CA . ILE A 1 105 ? -41.956 32.644 -21.473 1.00 15.30 105 ILE A CA 1
ATOM 813 C C . ILE A 1 105 ? -41.720 31.264 -22.143 1.00 14.71 105 ILE A C 1
ATOM 814 O O . ILE A 1 105 ? -41.700 31.175 -23.371 1.00 16.22 105 ILE A O 1
ATOM 819 N N . ALA A 1 106 ? -41.670 30.199 -21.348 1.00 12.71 106 ALA A N 1
ATOM 820 C CA . ALA A 1 106 ? -41.583 28.854 -21.949 1.00 13.46 106 ALA A CA 1
ATOM 821 C C . ALA A 1 106 ? -41.768 27.814 -20.880 1.00 14.28 106 ALA A C 1
ATOM 822 O O . ALA A 1 106 ? -41.622 28.093 -19.696 1.00 15.03 106 ALA A O 1
ATOM 824 N N . TYR A 1 107 ? -42.083 26.593 -21.301 1.00 13.04 107 TYR A N 1
ATOM 825 C CA . TYR A 1 107 ? -42.164 25.452 -20.369 1.00 14.47 107 TYR A CA 1
ATOM 826 C C . TYR A 1 107 ? -40.849 24.672 -20.372 1.00 12.97 107 TYR A C 1
ATOM 827 O O . TYR A 1 107 ? -40.398 24.208 -21.443 1.00 13.91 107 TYR A O 1
ATOM 836 N N . PRO A 1 108 ? -40.236 24.499 -19.196 1.00 13.11 108 PRO A N 1
ATOM 837 C CA . PRO A 1 108 ? -39.052 23.616 -19.140 1.00 10.96 108 PRO A CA 1
ATOM 838 C C . PRO A 1 108 ? -39.379 22.162 -19.483 1.00 12.91 108 PRO A C 1
ATOM 839 O O . PRO A 1 108 ? -40.416 21.624 -19.012 1.00 15.53 108 PRO A O 1
ATOM 843 N N . ILE A 1 109 ? -38.473 21.496 -20.198 1.00 10.31 109 ILE A N 1
ATOM 844 C CA . ILE A 1 109 ? -38.677 20.104 -20.607 1.00 12.68 109 ILE A CA 1
ATOM 845 C C . ILE A 1 109 ? -37.556 19.210 -20.028 1.00 13.20 109 ILE A C 1
ATOM 846 O O . ILE A 1 109 ? -37.844 18.187 -19.330 1.00 12.33 109 ILE A O 1
ATOM 851 N N . ALA A 1 110 ? -36.298 19.568 -20.310 1.00 12.77 110 ALA A N 1
ATOM 852 C CA . ALA A 1 110 ? -35.210 18.676 -19.835 1.00 11.86 110 ALA A CA 1
ATOM 853 C C . ALA A 1 110 ? -34.079 19.548 -19.378 1.00 10.84 110 ALA A C 1
ATOM 854 O O . ALA A 1 110 ? -34.060 20.726 -19.640 1.00 12.99 110 ALA A O 1
ATOM 856 N N . VAL A 1 111 ? -33.114 18.941 -18.694 1.00 10.01 111 VAL A N 1
ATOM 857 C CA . VAL A 1 111 ? -32.077 19.702 -17.992 1.00 9.30 111 VAL A CA 1
ATOM 858 C C . VAL A 1 111 ? -30.754 19.035 -18.313 1.00 11.40 111 VAL A C 1
ATOM 859 O O . VAL A 1 111 ? -30.654 17.797 -18.204 1.00 12.14 111 VAL A O 1
ATOM 863 N N . GLU A 1 112 ? -29.732 19.828 -18.692 1.00 8.87 112 GLU A N 1
ATOM 864 C CA . GLU A 1 112 ? -28.409 19.246 -19.011 1.00 8.86 112 GLU A CA 1
ATOM 865 C C . GLU A 1 112 ? -27.317 20.065 -18.320 1.00 9.33 112 GLU A C 1
ATOM 866 O O . GLU A 1 112 ? -27.376 21.315 -18.263 1.00 10.45 112 GLU A O 1
ATOM 872 N N . ALA A 1 113 ? -26.263 19.364 -17.867 1.00 9.13 113 ALA A N 1
ATOM 873 C CA . ALA A 1 113 ? -25.088 20.006 -17.229 1.00 8.56 113 ALA A CA 1
ATOM 874 C C . ALA A 1 113 ? -23.973 18.986 -17.231 1.00 9.37 113 ALA A C 1
ATOM 875 O O . ALA A 1 113 ? -24.244 17.755 -17.342 1.00 10.27 113 ALA A O 1
ATOM 877 N N . LEU A 1 114 ? -22.734 19.495 -17.154 1.00 8.66 114 LEU A N 1
ATOM 878 C CA . LEU A 1 114 ? -21.552 18.648 -16.997 1.00 7.07 114 LEU A CA 1
ATOM 879 C C . LEU A 1 114 ? -21.611 17.892 -15.667 1.00 8.54 114 LEU A C 1
ATOM 880 O O . LEU A 1 114 ? -22.127 18.375 -14.651 1.00 9.72 114 LEU A O 1
ATOM 885 N N . SER A 1 115 ? -21.005 16.705 -15.714 1.00 7.86 115 SER A N 1
ATOM 886 C CA . SER A 1 115 ? -20.739 15.885 -14.507 1.00 8.53 115 SER A CA 1
ATOM 887 C C . SER A 1 115 ? -19.324 15.399 -14.470 1.00 7.11 115 SER A C 1
ATOM 888 O O . SER A 1 115 ? -18.543 15.545 -15.452 1.00 8.43 115 SER A O 1
ATOM 891 N N . LEU A 1 116 ? -18.975 14.801 -13.326 1.00 7.66 116 LEU A N 1
ATOM 892 C CA . LEU A 1 116 ? -17.658 14.112 -13.234 1.00 7.60 116 LEU A CA 1
ATOM 893 C C . LEU A 1 116 ? -17.840 12.687 -13.689 1.00 6.25 116 LEU A C 1
ATOM 894 O O . LEU A 1 116 ? -18.690 11.957 -13.158 1.00 9.96 116 LEU A O 1
ATOM 899 N N . ILE A 1 117 ? -17.104 12.318 -14.717 1.00 7.18 117 ILE A N 1
ATOM 900 C CA . ILE A 1 117 ? -17.153 10.929 -15.277 1.00 6.57 117 ILE A CA 1
ATOM 901 C C . ILE A 1 117 ? -15.907 10.228 -14.821 1.00 8.50 117 ILE A C 1
ATOM 902 O O . ILE A 1 117 ? -14.821 10.794 -14.904 1.00 8.71 117 ILE A O 1
ATOM 907 N N . TYR A 1 118 ? -16.040 9.043 -14.232 1.00 8.54 118 TYR A N 1
ATOM 908 C CA . TYR A 1 118 ? -14.851 8.401 -13.655 1.00 9.84 118 TYR A CA 1
ATOM 909 C C . TYR A 1 118 ? -14.761 6.926 -14.017 1.00 7.97 118 TYR A C 1
ATOM 910 O O . TYR A 1 118 ? -15.768 6.263 -14.339 1.00 9.76 118 TYR A O 1
ATOM 919 N N . ASN A 1 119 ? -13.520 6.417 -14.004 1.00 8.52 119 ASN A N 1
ATOM 920 C CA . ASN A 1 119 ? -13.286 5.008 -14.342 1.00 9.38 119 ASN A CA 1
ATOM 921 C C . ASN A 1 119 ? -13.337 4.198 -13.049 1.00 9.82 119 ASN A C 1
ATOM 922 O O . ASN A 1 119 ? -12.510 4.368 -12.133 1.00 10.37 119 ASN A O 1
ATOM 927 N N . LYS A 1 120 ? -14.387 3.392 -12.914 1.00 10.25 120 LYS A N 1
ATOM 928 C CA . LYS A 1 120 ? -14.605 2.692 -11.649 1.00 10.37 120 LYS A CA 1
ATOM 929 C C . LYS A 1 120 ? -13.523 1.659 -11.324 1.00 12.23 120 LYS A C 1
ATOM 930 O O . LYS A 1 120 ? -13.360 1.238 -10.169 1.00 14.84 120 LYS A O 1
ATOM 936 N N . ASP A 1 121 ? -12.848 1.179 -12.353 1.00 11.03 121 ASP A N 1
ATOM 937 C CA . ASP A 1 121 ? -11.797 0.184 -12.127 1.00 12.95 121 ASP A CA 1
ATOM 938 C C . ASP A 1 121 ? -10.544 0.902 -11.573 1.00 11.87 121 ASP A C 1
ATOM 939 O O . ASP A 1 121 ? -9.915 0.405 -10.636 1.00 12.32 121 ASP A O 1
ATOM 944 N N . LEU A 1 122 ? -10.148 2.055 -12.139 1.00 10.79 122 LEU A N 1
ATOM 945 C CA . LEU A 1 122 ? -8.999 2.771 -11.584 1.00 12.77 122 LEU A CA 1
ATOM 946 C C . LEU A 1 122 ? -9.307 3.501 -10.289 1.00 10.53 122 LEU A C 1
ATOM 947 O O . LEU A 1 122 ? -8.390 3.815 -9.486 1.00 13.96 122 LEU A O 1
ATOM 952 N N . LEU A 1 123 ? -10.586 3.867 -10.129 1.00 9.41 123 LEU A N 1
ATOM 953 C CA . LEU A 1 123 ? -10.977 4.818 -9.080 1.00 15.00 123 LEU A CA 1
ATOM 954 C C . LEU A 1 123 ? -12.401 4.523 -8.585 1.00 12.28 123 LEU A C 1
ATOM 955 O O . LEU A 1 123 ? -13.376 5.234 -8.924 1.00 12.67 123 LEU A O 1
ATOM 960 N N . PRO A 1 124 ? -12.559 3.492 -7.746 1.00 12.82 124 PRO A N 1
ATOM 961 C CA . PRO A 1 124 ? -13.944 3.172 -7.373 1.00 14.84 124 PRO A CA 1
ATOM 962 C C . PRO A 1 124 ? -14.583 4.181 -6.420 1.00 15.56 124 PRO A C 1
ATOM 963 O O . PRO A 1 124 ? -15.815 4.241 -6.329 1.00 16.48 124 PRO A O 1
ATOM 967 N N . ASN A 1 125 ? -13.730 4.971 -5.781 1.00 15.77 125 ASN A N 1
ATOM 968 C CA . ASN A 1 125 ? -14.157 6.017 -4.833 1.00 18.07 125 ASN A CA 1
ATOM 969 C C . ASN A 1 125 ? -13.615 7.356 -5.328 1.00 13.35 125 ASN A C 1
ATOM 970 O O . ASN A 1 125 ? -12.586 7.858 -4.837 1.00 17.14 125 ASN A O 1
ATOM 975 N N . PRO A 1 126 ? -14.321 7.977 -6.296 1.00 12.75 126 PRO A N 1
ATOM 976 C CA . PRO A 1 126 ? -13.776 9.252 -6.821 1.00 12.26 126 PRO A CA 1
ATOM 977 C C . PRO A 1 126 ? -13.809 10.389 -5.793 1.00 12.65 126 PRO A C 1
ATOM 978 O O . PRO A 1 126 ? -14.577 10.310 -4.833 1.00 14.24 126 PRO A O 1
ATOM 982 N N . PRO A 1 127 ? -12.926 11.381 -5.953 1.00 11.41 127 PRO A N 1
ATOM 983 C CA . PRO A 1 127 ? -12.722 12.435 -4.944 1.00 12.39 127 PRO A CA 1
ATOM 984 C C . PRO A 1 127 ? -13.939 13.338 -4.806 1.00 12.09 127 PRO A C 1
ATOM 985 O O . PRO A 1 127 ? -14.552 13.716 -5.834 1.00 14.23 127 PRO A O 1
ATOM 989 N N . LYS A 1 128 ? -14.273 13.684 -3.563 1.00 10.76 128 LYS A N 1
ATOM 990 C CA . LYS A 1 128 ? -15.345 14.644 -3.371 1.00 13.43 128 LYS A CA 1
ATOM 991 C C . LYS A 1 128 ? -14.879 16.089 -3.520 1.00 12.26 128 LYS A C 1
ATOM 992 O O . LYS A 1 128 ? -15.728 16.952 -3.726 1.00 12.85 128 LYS A O 1
ATOM 998 N N . THR A 1 129 ? -13.572 16.328 -3.502 1.00 13.12 129 THR A N 1
ATOM 999 C CA . THR A 1 129 ? -13.047 17.709 -3.545 1.00 14.34 129 THR A CA 1
ATOM 1000 C C . THR A 1 129 ? -11.990 17.886 -4.615 1.00 10.65 129 THR A C 1
ATOM 1001 O O . THR A 1 129 ? -11.240 16.969 -4.948 1.00 12.20 129 THR A O 1
ATOM 1005 N N . TRP A 1 130 ? -11.909 19.100 -5.153 1.00 10.62 130 TRP A N 1
ATOM 1006 C CA . TRP A 1 130 ? -10.825 19.420 -6.075 1.00 11.84 130 TRP A CA 1
ATOM 1007 C C . TRP A 1 130 ? -9.462 19.359 -5.383 1.00 11.06 130 TRP A C 1
ATOM 1008 O O . TRP A 1 130 ? -8.464 19.020 -6.003 1.00 11.79 130 TRP A O 1
ATOM 1019 N N . GLU A 1 131 ? -9.456 19.734 -4.108 1.00 12.61 131 GLU A N 1
ATOM 1020 C CA . GLU A 1 131 ? -8.184 19.885 -3.375 1.00 12.76 131 GLU A CA 1
ATOM 1021 C C . GLU A 1 131 ? -7.463 18.588 -3.236 1.00 15.72 131 GLU A C 1
ATOM 1022 O O . GLU A 1 131 ? -6.246 18.579 -3.103 1.00 17.13 131 GLU A O 1
ATOM 1028 N N . GLU A 1 132 ? -8.195 17.488 -3.314 1.00 12.54 132 GLU A N 1
ATOM 1029 C CA . GLU A 1 132 ? -7.536 16.196 -3.171 1.00 15.51 132 GLU A CA 1
ATOM 1030 C C . GLU A 1 132 ? -7.012 15.653 -4.508 1.00 14.96 132 GLU A C 1
ATOM 1031 O O . GLU A 1 132 ? -6.306 14.638 -4.536 1.00 14.30 132 GLU A O 1
ATOM 1037 N N . ILE A 1 133 ? -7.291 16.344 -5.610 1.00 12.10 133 ILE A N 1
ATOM 1038 C CA . ILE A 1 133 ? -6.840 15.819 -6.916 1.00 12.65 133 ILE A CA 1
ATOM 1039 C C . ILE A 1 133 ? -5.332 15.804 -7.154 1.00 12.14 133 ILE A C 1
ATOM 1040 O O . ILE A 1 133 ? -4.849 14.809 -7.702 1.00 11.45 133 ILE A O 1
ATOM 1045 N N . PRO A 1 134 ? -4.566 16.785 -6.639 1.00 12.33 134 PRO A N 1
ATOM 1046 C CA . PRO A 1 134 ? -3.097 16.687 -6.830 1.00 15.70 134 PRO A CA 1
ATOM 1047 C C . PRO A 1 134 ? -2.535 15.407 -6.212 1.00 15.05 134 PRO A C 1
ATOM 1048 O O . PRO A 1 134 ? -1.716 14.747 -6.856 1.00 12.77 134 PRO A O 1
ATOM 1052 N N . ALA A 1 135 ? -2.963 15.049 -5.002 1.00 15.00 135 ALA A N 1
ATOM 1053 C CA . ALA A 1 135 ? -2.364 13.856 -4.374 1.00 13.84 135 ALA A CA 1
ATOM 1054 C C . ALA A 1 135 ? -2.804 12.612 -5.069 1.00 15.93 135 ALA A C 1
ATOM 1055 O O . ALA A 1 135 ? -2.037 11.621 -5.173 1.00 17.74 135 ALA A O 1
ATOM 1057 N N . LEU A 1 136 ? -4.028 12.632 -5.580 1.00 14.03 136 LEU A N 1
ATOM 1058 C CA . LEU A 1 136 ? -4.563 11.443 -6.236 1.00 10.46 136 LEU A CA 1
ATOM 1059 C C . LEU A 1 136 ? -3.822 11.266 -7.564 1.00 12.03 136 LEU A C 1
ATOM 1060 O O . LEU A 1 136 ? -3.492 10.158 -7.989 1.00 12.69 136 LEU A O 1
ATOM 1065 N N . ASP A 1 137 ? -3.508 12.383 -8.217 1.00 11.75 137 ASP A N 1
ATOM 1066 C CA . ASP A 1 137 ? -2.734 12.280 -9.443 1.00 10.75 137 ASP A CA 1
ATOM 1067 C C . ASP A 1 137 ? -1.373 11.699 -9.171 1.00 11.27 137 ASP A C 1
ATOM 1068 O O . ASP A 1 137 ? -0.884 10.934 -9.992 1.00 11.67 137 ASP A O 1
ATOM 1073 N N . LYS A 1 138 ? -0.702 12.147 -8.094 1.00 10.54 138 LYS A N 1
ATOM 1074 C CA . LYS A 1 138 ? 0.637 11.548 -7.788 1.00 10.19 138 LYS A CA 1
ATOM 1075 C C . LYS A 1 138 ? 0.515 10.037 -7.685 1.00 12.06 138 LYS A C 1
ATOM 1076 O O . LYS A 1 138 ? 1.368 9.304 -8.208 1.00 13.56 138 LYS A O 1
ATOM 1082 N N . GLU A 1 139 ? -0.538 9.547 -7.022 1.00 13.75 139 GLU A N 1
ATOM 1083 C CA . GLU A 1 139 ? -0.748 8.106 -6.914 1.00 14.27 139 GLU A CA 1
ATOM 1084 C C . GLU A 1 139 ? -0.974 7.412 -8.251 1.00 12.26 139 GLU A C 1
ATOM 1085 O O . GLU A 1 139 ? -0.382 6.356 -8.547 1.00 15.77 139 GLU A O 1
ATOM 1091 N N . LEU A 1 140 ? -1.837 7.993 -9.086 1.00 12.92 140 LEU A N 1
ATOM 1092 C CA . LEU A 1 140 ? -2.134 7.428 -10.388 1.00 10.60 140 LEU A CA 1
ATOM 1093 C C . LEU A 1 140 ? -0.924 7.523 -11.332 1.00 12.64 140 LEU A C 1
ATOM 1094 O O . LEU A 1 140 ? -0.713 6.614 -12.147 1.00 13.55 140 LEU A O 1
ATOM 1099 N N . LYS A 1 141 ? -0.112 8.579 -11.184 1.00 10.93 141 LYS A N 1
ATOM 1100 C CA . LYS A 1 141 ? 1.081 8.701 -12.033 1.00 12.32 141 LYS A CA 1
ATOM 1101 C C . LYS A 1 141 ? 2.066 7.562 -11.755 1.00 12.92 141 LYS A C 1
ATOM 1102 O O . LYS A 1 141 ? 2.805 7.140 -12.676 1.00 12.36 141 LYS A O 1
ATOM 1108 N N . ALA A 1 142 ? 2.105 7.099 -10.513 1.00 12.26 142 ALA A N 1
ATOM 1109 C CA . ALA A 1 142 ? 3.011 5.981 -10.151 1.00 11.98 142 ALA A CA 1
ATOM 1110 C C . ALA A 1 142 ? 2.574 4.691 -10.833 1.00 14.55 142 ALA A C 1
ATOM 1111 O O . ALA A 1 142 ? 3.341 3.723 -10.952 1.00 14.72 142 ALA A O 1
ATOM 1113 N N . LYS A 1 143 ? 1.309 4.624 -11.260 1.00 15.22 143 LYS A N 1
ATOM 1114 C CA . LYS A 1 143 ? 0.815 3.461 -11.997 1.00 16.40 143 LYS A CA 1
ATOM 1115 C C . LYS A 1 143 ? 0.816 3.670 -13.502 1.00 16.97 143 LYS A C 1
ATOM 1116 O O . LYS A 1 143 ? 0.261 2.860 -14.25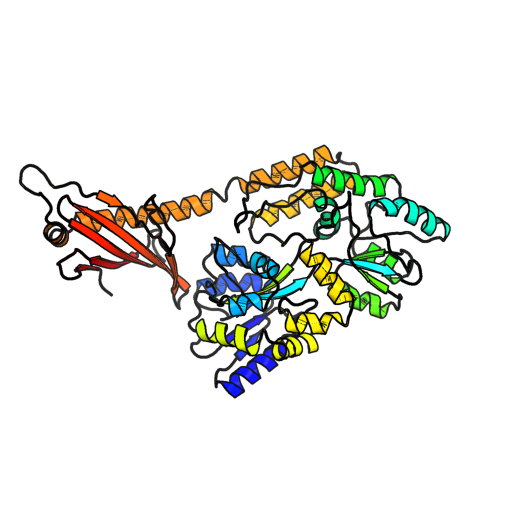3 1.00 19.99 143 LYS A O 1
ATOM 1122 N N . GLY A 1 144 ? 1.397 4.766 -13.973 1.00 14.36 144 GLY A N 1
ATOM 1123 C CA . GLY A 1 144 ? 1.436 5.071 -15.393 1.00 14.51 144 GLY A CA 1
ATOM 1124 C C . GLY A 1 144 ? 0.130 5.676 -15.922 1.00 15.69 144 GLY A C 1
ATOM 1125 O O . GLY A 1 144 ? -0.061 5.682 -17.144 1.00 18.51 144 GLY A O 1
ATOM 1126 N N . LYS A 1 145 ? -0.706 6.208 -15.017 1.00 14.92 145 LYS A N 1
ATOM 1127 C CA . LYS A 1 145 ? -2.013 6.802 -15.366 1.00 14.13 145 LYS A CA 1
ATOM 1128 C C . LYS A 1 145 ? -2.011 8.286 -14.956 1.00 13.93 145 LYS A C 1
ATOM 1129 O O . LYS A 1 145 ? -0.950 8.881 -14.663 1.00 14.56 145 LYS A O 1
ATOM 1135 N N . SER A 1 146 ? -3.149 8.954 -15.017 1.00 12.15 146 SER A N 1
ATOM 1136 C CA . SER A 1 146 ? -3.263 10.290 -14.451 1.00 11.71 146 SER A CA 1
ATOM 1137 C C . SER A 1 146 ? -4.600 10.389 -13.797 1.00 10.40 146 SER A C 1
ATOM 1138 O O . SER A 1 146 ? -5.498 9.573 -14.083 1.00 11.02 146 SER A O 1
ATOM 1141 N N . ALA A 1 147 ? -4.817 11.425 -13.004 1.00 9.40 147 ALA A N 1
ATOM 1142 C CA . ALA A 1 147 ? -6.154 11.569 -12.341 1.00 9.49 147 ALA A CA 1
ATOM 1143 C C . ALA A 1 147 ? -7.236 12.138 -13.238 1.00 11.22 147 ALA A C 1
ATOM 1144 O O . ALA A 1 147 ? -8.367 11.629 -13.216 1.00 10.87 147 ALA A O 1
ATOM 1146 N N . LEU A 1 148 ? -6.930 13.224 -13.964 1.00 8.81 148 LEU A N 1
ATOM 1147 C CA . LEU A 1 148 ? -8.056 13.974 -14.593 1.00 10.25 148 LEU A CA 1
ATOM 1148 C C . LEU A 1 148 ? -7.616 14.610 -15.898 1.00 8.86 148 LEU A C 1
ATOM 1149 O O . LEU A 1 148 ? -6.542 15.289 -15.928 1.00 10.63 148 LEU A O 1
ATOM 1154 N N . MET A 1 149 ? -8.431 14.443 -16.958 1.00 9.97 149 MET A N 1
ATOM 1155 C CA . MET A 1 149 ? -8.213 15.224 -18.180 1.00 9.77 149 MET A CA 1
ATOM 1156 C C . MET A 1 149 ? -9.563 15.678 -18.700 1.00 8.07 149 MET A C 1
ATOM 1157 O O . MET A 1 149 ? -10.534 14.887 -18.744 1.00 8.97 149 MET A O 1
ATOM 1162 N N . PHE A 1 150 ? -9.647 16.971 -19.032 1.00 9.09 150 PHE A N 1
ATOM 1163 C CA . PHE A 1 150 ? -10.864 17.540 -19.620 1.00 8.91 150 PHE A CA 1
ATOM 1164 C C . PHE A 1 150 ? -10.507 18.721 -20.486 1.00 10.14 150 PHE A C 1
ATOM 1165 O O . PHE A 1 150 ? -9.350 19.196 -20.450 1.00 10.46 150 PHE A O 1
ATOM 1173 N N . ASN A 1 151 ? -11.473 19.201 -21.264 1.00 9.44 151 ASN A N 1
ATOM 1174 C CA . ASN A 1 151 ? -11.198 20.261 -22.235 1.00 8.64 151 ASN A CA 1
ATOM 1175 C C . ASN A 1 151 ? -10.872 21.555 -21.518 1.00 10.27 151 ASN A C 1
ATOM 1176 O O . ASN A 1 151 ? -11.746 22.163 -20.904 1.00 13.60 151 ASN A O 1
ATOM 1181 N N . LEU A 1 152 ? -9.641 22.036 -21.655 1.00 9.90 152 LEU A N 1
ATOM 1182 C CA . LEU A 1 152 ? -9.244 23.302 -21.039 1.00 9.27 152 LEU A CA 1
ATOM 1183 C C . LEU A 1 152 ? -9.325 24.479 -21.986 1.00 10.44 152 LEU A C 1
ATOM 1184 O O . LEU A 1 152 ? -9.029 25.609 -21.584 1.00 14.56 152 LEU A O 1
ATOM 1189 N N . GLN A 1 153 ? -9.758 24.263 -23.215 1.00 11.01 153 GLN A N 1
ATOM 1190 C CA . GLN A 1 153 ? -9.761 25.336 -24.218 1.00 12.00 153 GLN A CA 1
ATOM 1191 C C . GLN A 1 153 ? -10.988 26.183 -24.194 1.00 14.08 153 GLN A C 1
ATOM 1192 O O . GLN A 1 153 ? -10.984 27.302 -24.730 1.00 12.96 153 GLN A O 1
ATOM 1198 N N . GLU A 1 154 ? -12.080 25.653 -23.627 1.00 11.51 154 GLU A N 1
ATOM 1199 C CA . GLU A 1 154 ? -13.374 26.302 -23.704 1.00 12.78 154 GLU A CA 1
ATOM 1200 C C . GLU A 1 154 ? -13.946 26.630 -22.346 1.00 10.54 154 GLU A C 1
ATOM 1201 O O . GLU A 1 154 ? -14.073 25.764 -21.487 1.00 11.20 154 GLU A O 1
ATOM 1207 N N . PRO A 1 155 ? -14.350 27.872 -22.153 1.00 11.17 155 PRO A N 1
ATOM 1208 C CA . PRO A 1 155 ? -14.873 28.246 -20.822 1.00 12.84 155 PRO A CA 1
ATOM 1209 C C . PRO A 1 155 ? -16.073 27.487 -20.369 1.00 9.57 155 PRO A C 1
ATOM 1210 O O . PRO A 1 155 ? -16.273 27.335 -19.169 1.00 11.27 155 PRO A O 1
ATOM 1214 N N . TYR A 1 156 ? -16.912 27.003 -21.279 1.00 10.39 156 TYR A N 1
ATOM 1215 C CA . TYR A 1 156 ? -18.000 26.155 -20.812 1.00 8.44 156 TYR A CA 1
ATOM 1216 C C . TYR A 1 156 ? -17.468 24.998 -19.927 1.00 8.18 156 TYR A C 1
ATOM 1217 O O . TYR A 1 156 ? -18.163 24.586 -18.973 1.00 9.09 156 TYR A O 1
ATOM 1226 N N . PHE A 1 157 ? -16.286 24.447 -20.238 1.00 8.56 157 PHE A N 1
ATOM 1227 C CA . PHE A 1 157 ? -15.758 23.293 -19.472 1.00 9.17 157 PHE A CA 1
ATOM 1228 C C . PHE A 1 157 ? -14.960 23.663 -18.227 1.00 9.24 157 PHE A C 1
ATOM 1229 O O . PHE A 1 157 ? -14.909 22.907 -17.283 1.00 9.57 157 PHE A O 1
ATOM 1237 N N . THR A 1 158 ? -14.356 24.865 -18.222 1.00 8.72 158 THR A N 1
ATOM 1238 C CA . THR A 1 158 ? -13.540 25.279 -17.072 1.00 9.01 158 THR A CA 1
ATOM 1239 C C . THR A 1 158 ? -14.322 26.110 -16.066 1.00 11.16 158 THR A C 1
ATOM 1240 O O . THR A 1 158 ? -13.919 26.206 -14.931 1.00 9.82 158 THR A O 1
ATOM 1244 N N . TRP A 1 159 ? -15.417 26.728 -16.500 1.00 11.02 159 TRP A N 1
ATOM 1245 C CA . TRP A 1 159 ? -16.249 27.513 -15.576 1.00 11.79 159 TRP A CA 1
ATOM 1246 C C . TRP A 1 159 ? -16.715 26.818 -14.305 1.00 10.01 159 TRP A C 1
ATOM 1247 O O . TRP A 1 159 ? -16.810 27.480 -13.276 1.00 12.07 159 TRP A O 1
ATOM 1258 N N . PRO A 1 160 ? -17.025 25.513 -14.333 1.00 9.58 160 PRO A N 1
ATOM 1259 C CA . PRO A 1 160 ? -17.570 24.935 -13.085 1.00 10.78 160 PRO A CA 1
ATOM 1260 C C . PRO A 1 160 ? -16.662 25.141 -11.876 1.00 11.04 160 PRO A C 1
ATOM 1261 O O . PRO A 1 160 ? -17.129 25.500 -10.784 1.00 11.48 160 PRO A O 1
ATOM 1265 N N . LEU A 1 161 ? -15.359 25.033 -12.087 1.00 11.23 161 LEU A N 1
ATOM 1266 C CA . LEU A 1 161 ? -14.379 25.292 -11.020 1.00 9.08 161 LEU A CA 1
ATOM 1267 C C . LEU A 1 161 ? -14.205 26.788 -10.760 1.00 10.97 161 LEU A C 1
ATOM 1268 O O . LEU A 1 161 ? -14.128 27.238 -9.587 1.00 12.98 161 LEU A O 1
ATOM 1273 N N . ILE A 1 162 ? -14.187 27.572 -11.833 1.00 11.10 162 ILE A N 1
ATOM 1274 C CA . ILE A 1 162 ? -14.014 29.029 -11.650 1.00 13.98 162 ILE A CA 1
ATOM 1275 C C . ILE A 1 162 ? -15.179 29.664 -10.865 1.00 13.52 162 ILE A C 1
ATOM 1276 O O . ILE A 1 162 ? -15.028 30.628 -10.069 1.00 15.07 162 ILE A O 1
ATOM 1281 N N . ALA A 1 163 ? -16.371 29.125 -11.052 1.00 12.00 163 ALA A N 1
ATOM 1282 C CA . ALA A 1 163 ? -17.555 29.672 -10.413 1.00 12.78 163 ALA A CA 1
ATOM 1283 C C . ALA A 1 163 ? -17.727 29.241 -8.968 1.00 12.83 163 ALA A C 1
ATOM 1284 O O . ALA A 1 163 ? -18.420 29.877 -8.174 1.00 14.53 163 ALA A O 1
ATOM 1286 N N . ALA A 1 164 ? -17.138 28.090 -8.614 1.00 11.60 164 ALA A N 1
ATOM 1287 C CA . ALA A 1 164 ? -17.489 27.440 -7.368 1.00 12.88 164 ALA A CA 1
ATOM 1288 C C . ALA A 1 164 ? -17.417 28.339 -6.140 1.00 11.74 164 ALA A C 1
ATOM 1289 O O . ALA A 1 164 ? -18.355 28.360 -5.340 1.00 14.59 164 ALA A O 1
ATOM 1291 N N . ASP A 1 165 ? -16.327 29.077 -6.001 1.00 12.88 165 ASP A N 1
ATOM 1292 C CA . ASP A 1 165 ? -16.092 29.928 -4.803 1.00 14.46 165 ASP A CA 1
ATOM 1293 C C . ASP A 1 165 ? -16.615 31.325 -4.983 1.00 14.55 165 ASP A C 1
ATOM 1294 O O . ASP A 1 165 ? -16.369 32.186 -4.121 1.00 16.60 165 ASP A O 1
ATOM 1299 N N . GLY A 1 166 ? -17.329 31.597 -6.075 1.00 13.63 166 GLY A N 1
ATOM 1300 C CA . GLY A 1 166 ? -18.071 32.867 -6.148 1.00 14.63 166 GLY A CA 1
ATOM 1301 C C . GLY A 1 166 ? -18.096 33.561 -7.500 1.00 15.56 166 GLY A C 1
ATOM 1302 O O . GLY A 1 166 ? -18.694 34.654 -7.603 1.00 17.16 166 GLY A O 1
ATOM 1303 N N . GLY A 1 167 ? -17.424 33.034 -8.525 1.00 13.77 167 GLY A N 1
ATOM 1304 C CA . GLY A 1 167 ? -17.558 33.618 -9.843 1.00 14.98 167 GLY A CA 1
ATOM 1305 C C . GLY A 1 167 ? -18.954 33.426 -10.398 1.00 13.79 167 GLY A C 1
ATOM 1306 O O . GLY A 1 167 ? -19.681 32.511 -10.007 1.00 15.01 167 GLY A O 1
ATOM 1307 N N . TYR A 1 168 ? -19.375 34.327 -11.286 1.00 14.01 168 TYR A N 1
ATOM 1308 C CA . TYR A 1 168 ? -20.630 34.166 -11.998 1.00 12.96 168 TYR A CA 1
ATOM 1309 C C . TYR A 1 168 ? -20.605 35.068 -13.227 1.00 15.57 168 TYR A C 1
ATOM 1310 O O . TYR A 1 168 ? -19.826 36.033 -13.281 1.00 14.82 168 TYR A O 1
ATOM 1319 N N . ALA A 1 169 ? -21.425 34.751 -14.226 1.00 14.45 169 ALA A N 1
ATOM 1320 C CA . ALA A 1 169 ? -21.465 35.561 -15.452 1.00 12.63 169 ALA A CA 1
ATOM 1321 C C . ALA A 1 169 ? -22.183 36.862 -15.120 1.00 16.93 169 ALA A C 1
ATOM 1322 O O . ALA A 1 169 ? -21.541 37.917 -15.112 1.00 17.43 169 ALA A O 1
ATOM 1324 N N . PHE A 1 170 ? -23.478 36.800 -14.824 1.00 16.12 170 PHE A N 1
ATOM 1325 C CA . PHE A 1 170 ? -24.213 38.021 -14.500 1.00 17.31 170 PHE A CA 1
ATOM 1326 C C . PHE A 1 170 ? -25.092 37.698 -13.280 1.00 16.52 170 PHE A C 1
ATOM 1327 O O . PHE A 1 170 ? -25.600 36.579 -13.144 1.00 16.75 170 PHE A O 1
ATOM 1335 N N . LYS A 1 171 ? -25.247 38.665 -12.381 1.00 17.65 171 LYS A N 1
ATOM 1336 C CA . LYS A 1 171 ? -25.984 38.424 -11.134 1.00 17.80 171 LYS A CA 1
ATOM 1337 C C . LYS A 1 171 ? -27.479 38.209 -11.403 1.00 18.87 171 LYS A C 1
ATOM 1338 O O . LYS A 1 171 ? -28.097 38.989 -12.148 1.00 18.00 171 LYS A O 1
ATOM 1344 N N . TYR A 1 172 ? -28.063 37.159 -10.834 1.00 16.08 172 TYR A N 1
ATOM 1345 C CA . TYR A 1 172 ? -29.497 36.924 -10.919 1.00 14.54 172 TYR A CA 1
ATOM 1346 C C . TYR A 1 172 ? -30.108 37.124 -9.541 1.00 16.75 172 TYR A C 1
ATOM 1347 O O . TYR A 1 172 ? -29.736 36.476 -8.571 1.00 21.40 172 TYR A O 1
ATOM 1356 N N . GLU A 1 173 ? -31.052 38.052 -9.421 1.00 17.63 173 GLU A N 1
ATOM 1357 C CA . GLU A 1 173 ? -31.555 38.412 -8.095 1.00 20.80 173 GLU A CA 1
ATOM 1358 C C . GLU A 1 173 ? -32.929 39.013 -8.314 1.00 22.24 173 GLU A C 1
ATOM 1359 O O . GLU A 1 173 ? -33.116 39.723 -9.289 1.00 21.26 173 GLU A O 1
ATOM 1365 N N . ASN A 1 174 ? -33.888 38.699 -7.435 1.00 24.21 174 ASN A N 1
ATOM 1366 C CA . ASN A 1 174 ? -35.243 39.226 -7.543 1.00 21.89 174 ASN A CA 1
ATOM 1367 C C . ASN A 1 174 ? -35.867 38.854 -8.868 1.00 21.78 174 ASN A C 1
ATOM 1368 O O . ASN A 1 174 ? -36.598 39.649 -9.475 1.00 27.36 174 ASN A O 1
ATOM 1373 N N . GLY A 1 175 ? -35.516 37.654 -9.349 1.00 22.33 175 GLY A N 1
ATOM 1374 C CA . GLY A 1 175 ? -36.133 37.123 -10.559 1.00 21.91 175 GLY A CA 1
ATOM 1375 C C . GLY A 1 175 ? -35.648 37.659 -11.896 1.00 28.62 175 GLY A C 1
ATOM 1376 O O . GLY A 1 175 ? -36.321 37.444 -12.911 1.00 27.64 175 GLY A O 1
ATOM 1377 N N . LYS A 1 176 ? -34.493 38.333 -11.935 1.00 23.56 176 LYS A N 1
ATOM 1378 C CA . LYS A 1 176 ? -34.010 38.930 -13.194 1.00 22.55 176 LYS A CA 1
ATOM 1379 C C . LYS A 1 176 ? -32.481 39.097 -13.153 1.00 23.14 176 LYS A C 1
ATOM 1380 O O . LYS A 1 176 ? -31.915 39.076 -12.069 1.00 19.81 176 LYS A O 1
ATOM 1386 N N . TYR A 1 177 ? -31.843 39.287 -14.312 1.00 21.33 177 TYR A N 1
ATOM 1387 C CA . TYR A 1 177 ? -30.405 39.558 -14.373 1.00 22.40 177 TYR A CA 1
ATOM 1388 C C . TYR A 1 177 ? -30.116 41.046 -14.226 1.00 25.27 177 TYR A C 1
ATOM 1389 O O . TYR A 1 177 ? -30.852 41.885 -14.779 1.00 26.53 177 TYR A O 1
ATOM 1398 N N . ASP A 1 178 ? -29.061 41.365 -13.473 1.00 21.20 178 ASP A N 1
ATOM 1399 C CA . ASP A 1 178 ? -28.497 42.722 -13.435 1.00 23.14 178 ASP A CA 1
ATOM 1400 C C . ASP A 1 178 ? -27.273 42.647 -14.327 1.00 21.12 178 ASP A C 1
ATOM 1401 O O . ASP A 1 178 ? -26.195 42.161 -13.924 1.00 21.83 178 ASP A O 1
ATOM 1406 N N . ILE A 1 179 ? -27.439 43.090 -15.557 1.00 23.02 179 ILE A N 1
ATOM 1407 C CA . ILE A 1 179 ? -26.430 42.877 -16.570 1.00 23.69 179 ILE A CA 1
ATOM 1408 C C . ILE A 1 179 ? -25.160 43.700 -16.329 1.00 22.18 179 ILE A C 1
ATOM 1409 O O . ILE A 1 179 ? -24.083 43.364 -16.849 1.00 24.70 179 ILE A O 1
ATOM 1414 N N . LYS A 1 180 ? -25.240 44.735 -15.497 1.00 23.34 180 LYS A N 1
ATOM 1415 C CA . LYS A 1 180 ? -24.010 45.456 -15.210 1.00 23.61 180 LYS A CA 1
ATOM 1416 C C . LYS A 1 180 ? -23.245 44.871 -14.032 1.00 23.57 180 LYS A C 1
ATOM 1417 O O . LYS A 1 180 ? -22.187 45.414 -13.660 1.00 26.08 180 LYS A O 1
ATOM 1423 N N . ASP A 1 181 ? -23.726 43.743 -13.477 1.00 22.34 181 ASP A N 1
ATOM 1424 C CA . ASP A 1 181 ? -23.119 43.151 -12.282 1.00 21.01 181 ASP A CA 1
ATOM 1425 C C . ASP A 1 181 ? -22.528 41.826 -12.750 1.00 16.28 181 ASP A C 1
ATOM 1426 O O . ASP A 1 181 ? -23.235 40.825 -12.812 1.00 20.19 181 ASP A O 1
ATOM 1431 N N . VAL A 1 182 ? -21.237 41.866 -13.101 1.00 19.87 182 VAL A N 1
ATOM 1432 C CA . VAL A 1 182 ? -20.544 40.723 -13.731 1.00 17.24 182 VAL A CA 1
ATOM 1433 C C . VAL A 1 182 ? -19.601 40.137 -12.688 1.00 17.97 182 VAL A C 1
ATOM 1434 O O . VAL A 1 182 ? -18.952 40.869 -11.953 1.00 19.69 182 VAL A O 1
ATOM 1438 N N . GLY A 1 183 ? -19.480 38.799 -12.610 1.00 18.02 183 GLY A N 1
ATOM 1439 C CA . GLY A 1 183 ? -18.692 38.193 -11.546 1.00 15.10 183 GLY A CA 1
ATOM 1440 C C . GLY A 1 183 ? -17.473 37.419 -12.057 1.00 14.89 183 GLY A C 1
ATOM 1441 O O . GLY A 1 183 ? -17.200 36.294 -11.610 1.00 15.24 183 GLY A O 1
ATOM 1442 N N . VAL A 1 184 ? -16.714 38.059 -12.959 1.00 17.00 184 VAL A N 1
ATOM 1443 C CA . VAL A 1 184 ? -15.615 37.370 -13.637 1.00 15.14 184 VAL A CA 1
ATOM 1444 C C . VAL A 1 184 ? -14.264 37.658 -12.977 1.00 16.82 184 VAL A C 1
ATOM 1445 O O . VAL A 1 184 ? -13.383 36.776 -12.966 1.00 18.36 184 VAL A O 1
ATOM 1449 N N . ASP A 1 185 ? -14.088 38.843 -12.364 1.00 18.53 185 ASP A N 1
ATOM 1450 C CA . ASP A 1 185 ? -12.796 39.117 -11.704 1.00 20.28 185 ASP A CA 1
ATOM 1451 C C . ASP A 1 185 ? -12.906 39.259 -10.191 1.00 21.51 185 ASP A C 1
ATOM 1452 O O . ASP A 1 185 ? -12.024 39.839 -9.551 1.00 21.83 185 ASP A O 1
ATOM 1457 N N . ASN A 1 186 ? -13.968 38.714 -9.606 1.00 18.79 186 ASN A N 1
ATOM 1458 C CA . ASN A 1 186 ? -14.054 38.699 -8.153 1.00 17.27 186 ASN A CA 1
ATOM 1459 C C . ASN A 1 186 ? -13.155 37.676 -7.480 1.00 20.10 186 ASN A C 1
ATOM 1460 O O . ASN A 1 186 ? -12.449 36.886 -8.141 1.00 18.85 186 ASN A O 1
ATOM 1465 N N . ALA A 1 187 ? -13.112 37.698 -6.152 1.00 20.96 187 ALA A N 1
ATOM 1466 C CA . ALA A 1 187 ? -12.206 36.803 -5.421 1.00 20.17 187 ALA A CA 1
ATOM 1467 C C . ALA A 1 187 ? -12.493 35.340 -5.675 1.00 21.31 187 ALA A C 1
ATOM 1468 O O . ALA A 1 187 ? -11.559 34.554 -5.715 1.00 19.47 187 ALA A O 1
ATOM 1470 N N . GLY A 1 188 ? -13.766 35.003 -5.868 1.00 16.83 188 GLY A N 1
ATOM 1471 C CA . GLY A 1 188 ? -14.121 33.591 -6.125 1.00 14.33 188 GLY A CA 1
ATOM 1472 C C . GLY A 1 188 ? -13.588 33.080 -7.455 1.00 15.48 188 GLY A C 1
ATOM 1473 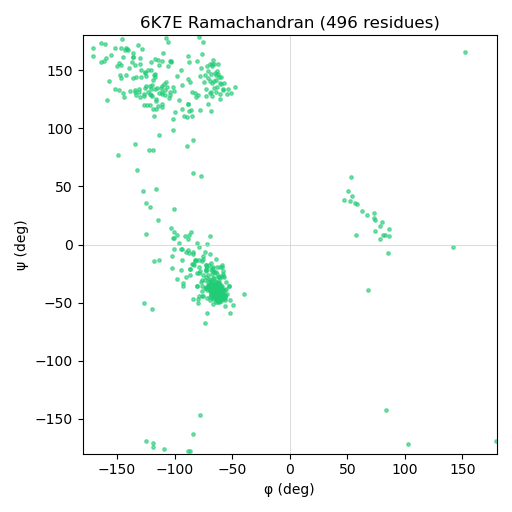O O . GLY A 1 188 ? -13.000 31.969 -7.544 1.00 14.36 188 GLY A O 1
ATOM 1474 N N . ALA A 1 189 ? -13.793 33.868 -8.492 1.00 15.13 189 ALA A N 1
ATOM 1475 C CA . ALA A 1 189 ? -13.293 33.486 -9.815 1.00 14.29 189 ALA A CA 1
ATOM 1476 C C . ALA A 1 189 ? -11.776 33.424 -9.800 1.00 12.71 189 ALA A C 1
ATOM 1477 O O . ALA A 1 189 ? -11.202 32.517 -10.418 1.00 12.58 189 ALA A O 1
ATOM 1479 N N . LYS A 1 190 ? -11.118 34.414 -9.193 1.00 15.41 190 LYS A N 1
ATOM 1480 C CA . LYS A 1 190 ? -9.664 34.335 -9.109 1.00 14.75 190 LYS A CA 1
ATOM 1481 C C . LYS A 1 190 ? -9.204 33.073 -8.385 1.00 16.36 190 LYS A C 1
ATOM 1482 O O . LYS A 1 190 ? -8.217 32.453 -8.786 1.00 15.69 190 LYS A O 1
ATOM 1488 N N . ALA A 1 191 ? -9.841 32.728 -7.271 1.00 14.73 191 ALA A N 1
ATOM 1489 C CA . ALA A 1 191 ? -9.425 31.533 -6.535 1.00 13.86 191 ALA A CA 1
ATOM 1490 C C . ALA A 1 191 ? -9.560 30.256 -7.389 1.00 15.59 191 ALA A C 1
ATOM 1491 O O . ALA A 1 191 ? -8.638 29.412 -7.438 1.00 14.07 191 ALA A O 1
ATOM 1493 N N . GLY A 1 192 ? -10.681 30.140 -8.102 1.00 13.62 192 GLY A N 1
ATOM 1494 C CA . GLY A 1 192 ? -10.895 28.937 -8.931 1.00 12.65 192 GLY A CA 1
ATOM 1495 C C . GLY A 1 192 ? -9.925 28.842 -10.102 1.00 13.24 192 GLY A C 1
ATOM 1496 O O . GLY A 1 192 ? -9.344 27.753 -10.357 1.00 12.74 192 GLY A O 1
ATOM 1497 N N . LEU A 1 193 ? -9.721 29.967 -10.808 1.00 13.00 193 LEU A N 1
ATOM 1498 C CA . LEU A 1 193 ? -8.799 29.970 -11.924 1.00 11.86 193 LEU A CA 1
ATOM 1499 C C . LEU A 1 193 ? -7.374 29.743 -11.421 1.00 14.00 193 LEU A C 1
ATOM 1500 O O . LEU A 1 193 ? -6.589 29.056 -12.097 1.00 12.75 193 LEU A O 1
ATOM 1505 N N . THR A 1 194 ? -7.000 30.319 -10.258 1.00 12.86 194 THR A N 1
ATOM 1506 C CA . THR A 1 194 ? -5.650 30.069 -9.735 1.00 14.76 194 THR A CA 1
ATOM 1507 C C . THR A 1 194 ? -5.505 28.588 -9.443 1.00 11.72 194 THR A C 1
ATOM 1508 O O . THR A 1 194 ? -4.428 28.002 -9.739 1.00 13.16 194 THR A O 1
ATOM 1512 N N . PHE A 1 195 ? -6.558 27.931 -8.931 1.00 12.39 195 PHE A N 1
ATOM 1513 C CA . PHE A 1 195 ? -6.415 26.491 -8.654 1.00 12.27 195 PHE A CA 1
ATOM 1514 C C . PHE A 1 195 ? -6.193 25.689 -9.934 1.00 11.74 195 PHE A C 1
ATOM 1515 O O . PHE A 1 195 ? -5.353 24.764 -9.999 1.00 11.76 195 PHE A O 1
ATOM 1523 N N . LEU A 1 196 ? -6.940 26.046 -10.988 1.00 11.83 196 LEU A N 1
ATOM 1524 C CA . LEU A 1 196 ? -6.782 25.438 -12.317 1.00 13.61 196 LEU A CA 1
ATOM 1525 C C . LEU A 1 196 ? -5.363 25.637 -12.882 1.00 14.95 196 LEU A C 1
ATOM 1526 O O . LEU A 1 196 ? -4.675 24.676 -13.314 1.00 12.44 196 LEU A O 1
ATOM 1531 N N . VAL A 1 197 ? -4.880 26.884 -12.818 1.00 11.76 197 VAL A N 1
ATOM 1532 C CA . VAL A 1 197 ? -3.551 27.193 -13.336 1.00 12.93 197 VAL A CA 1
ATOM 1533 C C . VAL A 1 197 ? -2.488 26.450 -12.509 1.00 12.43 197 VAL A C 1
ATOM 1534 O O . VAL A 1 197 ? -1.530 25.947 -13.088 1.00 13.52 197 VAL A O 1
ATOM 1538 N N . ASP A 1 198 ? -2.708 26.319 -11.208 1.00 13.71 198 ASP A N 1
ATOM 1539 C CA . ASP A 1 198 ? -1.752 25.575 -10.356 1.00 15.55 198 ASP A CA 1
ATOM 1540 C C . ASP A 1 198 ? -1.731 24.084 -10.700 1.00 13.24 198 ASP A C 1
ATOM 1541 O O . ASP A 1 198 ? -0.665 23.444 -10.701 1.00 13.11 198 ASP A O 1
ATOM 1546 N N . LEU A 1 199 ? -2.879 23.524 -11.082 1.00 12.62 199 LEU A N 1
ATOM 1547 C CA . LEU A 1 199 ? -2.863 22.132 -11.521 1.00 12.89 199 LEU A CA 1
ATOM 1548 C C . LEU A 1 199 ? -1.960 21.978 -12.728 1.00 12.70 199 LEU A C 1
ATOM 1549 O O . LEU A 1 199 ? -1.251 20.965 -12.853 1.00 11.99 199 LEU A O 1
ATOM 1554 N N . ILE A 1 200 ? -1.993 22.960 -13.633 1.00 11.77 200 ILE A N 1
ATOM 1555 C CA . ILE A 1 200 ? -1.185 22.898 -14.827 1.00 12.15 200 ILE A CA 1
ATOM 1556 C C . ILE A 1 200 ? 0.290 23.110 -14.465 1.00 13.87 200 ILE A C 1
ATOM 1557 O O . ILE A 1 200 ? 1.169 22.342 -14.922 1.00 13.63 200 ILE A O 1
ATOM 1562 N N . LYS A 1 201 ? 0.570 24.107 -13.640 1.00 12.68 201 LYS A N 1
ATOM 1563 C CA . LYS A 1 201 ? 1.977 24.361 -13.241 1.00 13.85 201 LYS A CA 1
ATOM 1564 C C . LYS A 1 201 ? 2.628 23.162 -12.550 1.00 15.15 201 LYS A C 1
ATOM 1565 O O . LYS A 1 201 ? 3.837 22.855 -12.771 1.00 17.31 201 LYS A O 1
ATOM 1571 N N . ASN A 1 202 ? 1.834 22.431 -11.763 1.00 12.46 202 ASN A N 1
ATOM 1572 C CA . ASN A 1 202 ? 2.316 21.249 -11.044 1.00 12.56 202 ASN A CA 1
ATOM 1573 C C . ASN A 1 202 ? 2.237 19.964 -11.850 1.00 13.59 202 ASN A C 1
ATOM 1574 O O . ASN A 1 202 ? 2.532 18.883 -11.306 1.00 13.71 202 ASN A O 1
ATOM 1579 N N . LYS A 1 203 ? 1.918 20.071 -13.147 1.00 11.87 203 LYS A N 1
ATOM 1580 C CA . LYS A 1 203 ? 1.924 18.947 -14.088 1.00 12.55 203 LYS A CA 1
ATOM 1581 C C . LYS A 1 203 ? 0.856 17.910 -13.796 1.00 13.02 203 LYS A C 1
ATOM 1582 O O . LYS A 1 203 ? 0.966 16.756 -14.226 1.00 14.67 203 LYS A O 1
ATOM 1588 N N . HIS A 1 204 ? -0.217 18.350 -13.142 1.00 11.58 204 HIS A N 1
ATOM 1589 C CA . HIS A 1 204 ? -1.362 17.447 -12.990 1.00 10.92 204 HIS A CA 1
ATOM 1590 C C . HIS A 1 204 ? -2.283 17.547 -14.207 1.00 14.68 204 HIS A C 1
ATOM 1591 O O . HIS A 1 204 ? -3.090 16.631 -14.434 1.00 14.35 204 HIS A O 1
ATOM 1598 N N . MET A 1 205 ? -2.190 18.642 -14.948 1.00 12.37 205 MET A N 1
ATOM 1599 C CA . MET A 1 205 ? -2.897 18.802 -16.239 1.00 11.60 205 MET A CA 1
ATOM 1600 C C . MET A 1 205 ? -2.017 19.556 -17.206 1.00 10.22 205 MET A C 1
ATOM 1601 O O . MET A 1 205 ? -1.013 20.144 -16.788 1.00 13.03 205 MET A O 1
ATOM 1606 N N . ASN A 1 206 ? -2.393 19.548 -18.476 1.00 12.62 206 ASN A N 1
ATOM 1607 C CA . ASN A 1 206 ? -1.555 20.119 -19.537 1.00 13.98 206 ASN A CA 1
ATOM 1608 C C . ASN A 1 206 ? -2.410 21.192 -20.170 1.00 13.64 206 ASN A C 1
ATOM 1609 O O . ASN A 1 206 ? -3.558 20.932 -20.578 1.00 12.72 206 ASN A O 1
ATOM 1614 N N . ALA A 1 207 ? -1.861 22.403 -20.316 1.00 15.93 207 ALA A N 1
ATOM 1615 C CA . ALA A 1 207 ? -2.626 23.528 -20.875 1.00 14.97 207 ALA A CA 1
ATOM 1616 C C . ALA A 1 207 ? -3.177 23.293 -22.276 1.00 12.66 207 ALA A C 1
ATOM 1617 O O . ALA A 1 207 ? -4.139 23.988 -22.672 1.00 16.48 207 ALA A O 1
ATOM 1619 N N . ASP A 1 208 ? -2.557 22.355 -23.014 1.00 13.90 208 ASP A N 1
ATOM 1620 C CA . ASP A 1 208 ? -2.975 22.054 -24.373 1.00 13.57 208 ASP A CA 1
ATOM 1621 C C . ASP A 1 208 ? -4.133 21.064 -24.478 1.00 14.92 208 ASP A C 1
ATOM 1622 O O . ASP A 1 208 ? -4.656 20.848 -25.585 1.00 15.79 208 ASP A O 1
ATOM 1627 N N . THR A 1 209 ? -4.572 20.466 -23.360 1.00 10.75 209 THR A N 1
ATOM 1628 C CA . THR A 1 209 ? -5.610 19.449 -23.466 1.00 11.29 209 THR A CA 1
ATOM 1629 C C . THR A 1 209 ? -6.904 20.022 -23.975 1.00 11.85 209 THR A C 1
ATOM 1630 O O . THR A 1 209 ? -7.373 21.062 -23.465 1.00 11.60 209 THR A O 1
ATOM 1634 N N . ASP A 1 210 ? -7.478 19.346 -24.981 1.00 10.35 210 ASP A N 1
ATOM 1635 C CA . ASP A 1 210 ? -8.731 19.831 -25.588 1.00 11.49 210 ASP A CA 1
ATOM 1636 C C . ASP A 1 210 ? -9.788 18.755 -25.542 1.00 9.67 210 ASP A C 1
ATOM 1637 O O . ASP A 1 210 ? -9.596 17.740 -24.852 1.00 10.87 210 ASP A O 1
ATOM 1642 N N . TYR A 1 211 ? -10.899 18.949 -26.243 1.00 9.98 211 TYR A N 1
ATOM 1643 C CA . TYR A 1 211 ? -11.994 17.976 -26.156 1.00 9.91 211 TYR A CA 1
ATOM 1644 C C . TYR A 1 211 ? -11.598 16.591 -26.628 1.00 9.26 211 TYR A C 1
ATOM 1645 O O . TYR A 1 211 ? -11.789 15.567 -25.906 1.00 11.39 211 TYR A O 1
ATOM 1654 N N . SER A 1 212 ? -10.943 16.509 -27.774 1.00 11.36 212 SER A N 1
ATOM 1655 C CA . SER A 1 212 ? -10.579 15.211 -28.331 1.00 11.53 212 SER A CA 1
ATOM 1656 C C . SER A 1 212 ? -9.546 14.497 -27.527 1.00 11.16 212 SER A C 1
ATOM 1657 O O . SER A 1 212 ? -9.604 13.256 -27.380 1.00 14.08 212 SER A O 1
ATOM 1660 N N . ILE A 1 213 ? -8.544 15.227 -27.074 1.00 11.68 213 ILE A N 1
ATOM 1661 C CA . ILE A 1 213 ? -7.427 14.640 -26.352 1.00 10.02 213 ILE A CA 1
ATOM 1662 C C . ILE A 1 213 ? -7.941 14.067 -25.037 1.00 9.62 213 ILE A C 1
ATOM 1663 O O . ILE A 1 213 ? -7.627 12.885 -24.683 1.00 13.36 213 ILE A O 1
ATOM 1668 N N . ALA A 1 214 ? -8.760 14.820 -24.319 1.00 9.75 214 ALA A N 1
ATOM 1669 C CA . ALA A 1 214 ? -9.332 14.272 -23.086 1.00 8.94 214 ALA A CA 1
ATOM 1670 C C . ALA A 1 214 ? -10.266 13.078 -23.277 1.00 10.62 214 ALA A C 1
ATOM 1671 O O . ALA A 1 214 ? -10.204 12.101 -22.508 1.00 10.63 214 ALA A O 1
ATOM 1673 N N . GLU A 1 215 ? -11.110 13.163 -24.307 1.00 10.29 215 GLU A N 1
ATOM 1674 C CA . GLU A 1 215 ? -12.028 12.032 -24.592 1.00 8.60 215 GLU A CA 1
ATOM 1675 C C . GLU A 1 215 ? -11.228 10.784 -24.925 1.00 10.96 215 GLU A C 1
ATOM 1676 O O . GLU A 1 215 ? -11.567 9.693 -24.424 1.00 11.66 215 GLU A O 1
ATOM 1682 N N . ALA A 1 216 ? -10.194 10.931 -25.765 1.00 9.59 216 ALA A N 1
ATOM 1683 C CA . ALA A 1 216 ? -9.433 9.762 -26.143 1.00 10.27 216 ALA A CA 1
ATOM 1684 C C . ALA A 1 216 ? -8.701 9.137 -24.930 1.00 11.36 216 ALA A C 1
ATOM 1685 O O . ALA A 1 216 ? -8.714 7.896 -24.760 1.00 14.15 216 ALA A O 1
ATOM 1687 N N . ALA A 1 217 ? -8.127 9.965 -24.053 1.00 11.46 217 ALA A N 1
ATOM 1688 C CA . ALA A 1 217 ? -7.408 9.447 -22.877 1.00 10.64 217 ALA A CA 1
ATOM 1689 C C . ALA A 1 217 ? -8.366 8.709 -21.945 1.00 10.55 217 ALA A C 1
ATOM 1690 O O . ALA A 1 217 ? -8.066 7.621 -21.416 1.00 10.75 217 ALA A O 1
ATOM 1692 N N . PHE A 1 218 ? -9.542 9.295 -21.691 1.00 10.39 218 PHE A N 1
ATOM 1693 C CA . PHE A 1 218 ? -10.462 8.605 -20.790 1.00 8.08 218 PHE A CA 1
ATOM 1694 C C . PHE A 1 218 ? -10.939 7.310 -21.409 1.00 9.79 218 PHE A C 1
ATOM 1695 O O . PHE A 1 218 ? -11.054 6.280 -20.724 1.00 10.58 218 PHE A O 1
ATOM 1703 N N . ASN A 1 219 ? -11.318 7.349 -22.686 1.00 9.28 219 ASN A N 1
ATOM 1704 C CA . ASN A 1 219 ? -11.955 6.193 -23.289 1.00 11.30 219 ASN A CA 1
ATOM 1705 C C . ASN A 1 219 ? -10.943 5.089 -23.600 1.00 10.53 219 ASN A C 1
ATOM 1706 O O . ASN A 1 219 ? -11.341 3.927 -23.911 1.00 15.79 219 ASN A O 1
ATOM 1711 N N . LYS A 1 220 ? -9.654 5.415 -23.476 1.00 11.25 220 LYS A N 1
ATOM 1712 C CA . LYS A 1 220 ? -8.583 4.398 -23.625 1.00 12.45 220 LYS A CA 1
ATOM 1713 C C . LYS A 1 220 ? -8.077 3.939 -22.266 1.00 12.42 220 LYS A C 1
ATOM 1714 O O . LYS A 1 220 ? -7.124 3.149 -22.165 1.00 16.33 220 LYS A O 1
ATOM 1720 N N . GLY A 1 221 ? -8.696 4.387 -21.189 1.00 12.00 221 GLY A N 1
ATOM 1721 C CA . GLY A 1 221 ? -8.269 3.978 -19.841 1.00 13.35 221 GLY A CA 1
ATOM 1722 C C . GLY A 1 221 ? -6.980 4.587 -19.325 1.00 12.12 221 GLY A C 1
ATOM 1723 O O . GLY A 1 221 ? -6.311 3.992 -18.437 1.00 14.18 221 GLY A O 1
ATOM 1724 N N . GLU A 1 222 ? -6.559 5.725 -19.874 1.00 10.75 222 GLU A N 1
ATOM 1725 C CA . GLU A 1 222 ? -5.289 6.353 -19.509 1.00 11.73 222 GLU A CA 1
ATOM 1726 C C . GLU A 1 222 ? -5.411 7.328 -18.361 1.00 11.80 222 GLU A C 1
ATOM 1727 O O . GLU A 1 222 ? -4.422 7.653 -17.667 1.00 13.16 222 GLU A O 1
ATOM 1733 N N . THR A 1 223 ? -6.596 7.916 -18.221 1.00 9.16 223 THR A N 1
ATOM 1734 C CA . THR A 1 223 ? -6.836 8.875 -17.136 1.00 9.84 223 THR A CA 1
ATOM 1735 C C . THR A 1 223 ? -8.073 8.404 -16.354 1.00 9.67 223 THR A C 1
ATOM 1736 O O . THR A 1 223 ? -9.007 7.832 -16.918 1.00 10.62 223 THR A O 1
ATOM 1740 N N . ALA A 1 224 ? -8.103 8.677 -15.055 1.00 8.33 224 ALA A N 1
ATOM 1741 C CA . ALA A 1 224 ? -9.192 8.125 -14.208 1.00 9.19 224 ALA A CA 1
ATOM 1742 C C . ALA A 1 224 ? -10.495 8.919 -14.212 1.00 7.69 224 ALA A C 1
ATOM 1743 O O . ALA A 1 224 ? -11.529 8.389 -13.787 1.00 9.69 224 ALA A O 1
ATOM 1745 N N . MET A 1 225 ? -10.428 10.173 -14.652 1.00 7.40 225 MET A N 1
ATOM 1746 C CA . MET A 1 225 ? -11.636 11.019 -14.658 1.00 8.67 225 MET A CA 1
ATOM 1747 C C . MET A 1 225 ? -11.610 11.970 -15.811 1.00 7.72 225 MET A C 1
ATOM 1748 O O . MET A 1 225 ? -10.524 12.347 -16.323 1.00 8.70 225 MET A O 1
ATOM 1753 N N . THR A 1 226 ? -12.802 12.378 -16.208 1.00 8.71 226 THR A N 1
ATOM 1754 C CA . THR A 1 226 ? -12.953 13.482 -17.151 1.00 7.18 226 THR A CA 1
ATOM 1755 C C . THR A 1 226 ? -14.180 14.286 -16.721 1.00 8.77 226 THR A C 1
ATOM 1756 O O . THR A 1 226 ? -14.885 13.890 -15.780 1.00 8.60 226 THR A O 1
ATOM 1760 N N . ILE A 1 227 ? -14.350 15.459 -17.315 1.00 7.07 227 ILE A N 1
ATOM 1761 C CA . ILE A 1 227 ? -15.565 16.296 -17.073 1.00 7.08 227 ILE A CA 1
ATOM 1762 C C . ILE A 1 227 ? -16.268 16.456 -18.394 1.00 7.64 227 ILE A C 1
ATOM 1763 O O . ILE A 1 227 ? -15.650 16.876 -19.374 1.00 8.88 227 ILE A O 1
ATOM 1768 N N . ASN A 1 228 ? -17.505 15.925 -18.472 1.00 7.48 228 ASN A N 1
ATOM 1769 C CA . ASN A 1 228 ? -18.185 15.959 -19.761 1.00 7.09 228 ASN A CA 1
ATOM 1770 C C . ASN A 1 228 ? -19.654 15.787 -19.553 1.00 8.23 228 ASN A C 1
ATOM 1771 O O . ASN A 1 228 ? -20.096 15.610 -18.410 1.00 8.34 228 ASN A O 1
ATOM 1776 N N . GLY A 1 229 ? -20.425 15.947 -20.618 1.00 8.53 229 GLY A N 1
ATOM 1777 C CA . GLY A 1 229 ? -21.899 15.862 -20.460 1.00 8.10 229 GLY A CA 1
ATOM 1778 C C . GLY A 1 229 ? -22.490 14.611 -21.089 1.00 8.86 229 GLY A C 1
ATOM 1779 O O . GLY A 1 229 ? -21.777 13.748 -21.597 1.00 9.95 229 GLY A O 1
ATOM 1780 N N . PRO A 1 230 ? -23.799 14.512 -21.064 1.00 8.23 230 PRO A N 1
ATOM 1781 C CA . PRO A 1 230 ? -24.444 13.258 -21.502 1.00 9.97 230 PRO A CA 1
ATOM 1782 C C . PRO A 1 230 ? -24.309 12.924 -22.972 1.00 11.19 230 PRO A C 1
ATOM 1783 O O . PRO A 1 230 ? -24.424 11.734 -23.356 1.00 12.45 230 PRO A O 1
ATOM 1787 N N . TRP A 1 231 ? -24.039 13.937 -23.802 1.00 11.22 231 TRP A N 1
ATOM 1788 C CA . TRP A 1 231 ? -23.697 13.733 -25.207 1.00 12.33 231 TRP A CA 1
ATOM 1789 C C . TRP A 1 231 ? -22.472 12.873 -25.406 1.00 13.95 231 TRP A C 1
ATOM 1790 O O . TRP A 1 231 ? -22.288 12.321 -26.481 1.00 13.54 231 TRP A O 1
ATOM 1801 N N . ALA A 1 232 ? -21.651 12.709 -24.377 1.00 9.50 232 ALA A N 1
ATOM 1802 C CA . ALA A 1 232 ? -20.411 11.947 -24.498 1.00 9.00 232 ALA A CA 1
ATOM 1803 C C . ALA A 1 232 ? -20.548 10.480 -24.101 1.00 10.25 232 ALA A C 1
ATOM 1804 O O . ALA A 1 232 ? -19.632 9.666 -24.368 1.00 11.25 232 ALA A O 1
ATOM 1806 N N . TRP A 1 233 ? -21.673 10.159 -23.443 1.00 11.11 233 TRP A N 1
ATOM 1807 C CA . TRP A 1 233 ? -21.765 8.805 -22.831 1.00 9.65 233 TRP A CA 1
ATOM 1808 C C . TRP A 1 233 ? -21.726 7.706 -23.883 1.00 11.96 233 TRP A C 1
ATOM 1809 O O . TRP A 1 233 ? -21.113 6.677 -23.640 1.00 12.11 233 TRP A O 1
ATOM 1820 N N . SER A 1 234 ? -22.357 7.931 -25.035 1.00 12.13 234 SER A N 1
ATOM 1821 C CA . SER A 1 234 ? -22.378 6.834 -26.025 1.00 14.37 234 SER A CA 1
ATOM 1822 C C . SER A 1 234 ? -20.989 6.436 -26.494 1.00 14.77 234 SER A C 1
ATOM 1823 O O . SER A 1 234 ? -20.700 5.215 -26.626 1.00 14.50 234 SER A O 1
ATOM 1826 N N . ASN A 1 235 ? -20.055 7.411 -26.642 1.00 12.56 235 ASN A N 1
ATOM 1827 C CA . ASN A 1 235 ? -18.712 6.994 -27.044 1.00 13.54 235 ASN A CA 1
ATOM 1828 C C . ASN A 1 235 ? -18.016 6.179 -25.929 1.00 12.93 235 ASN A C 1
ATOM 1829 O O . ASN A 1 235 ? -17.257 5.249 -26.200 1.00 14.98 235 ASN A O 1
ATOM 1834 N N . ILE A 1 236 ? -18.302 6.519 -24.668 1.00 11.93 236 ILE A N 1
ATOM 1835 C CA . ILE A 1 236 ? -17.705 5.733 -23.577 1.00 11.65 236 ILE A CA 1
ATOM 1836 C C . ILE A 1 236 ? -18.313 4.321 -23.573 1.00 11.67 236 ILE A C 1
ATOM 1837 O O . ILE A 1 236 ? -17.608 3.321 -23.323 1.00 14.11 236 ILE A O 1
ATOM 1842 N N . ASP A 1 237 ? -19.613 4.228 -23.881 1.00 14.17 237 ASP A N 1
ATOM 1843 C CA . ASP A 1 237 ? -20.263 2.891 -23.892 1.00 14.43 237 ASP A CA 1
ATOM 1844 C C . ASP A 1 237 ? -19.510 2.040 -24.877 1.00 16.38 237 ASP A C 1
ATOM 1845 O O . ASP A 1 237 ? -19.225 0.845 -24.590 1.00 16.81 237 ASP A O 1
ATOM 1850 N N . THR A 1 238 ? -19.184 2.604 -26.033 1.00 16.15 238 THR A N 1
ATOM 1851 C CA . THR A 1 238 ? -18.520 1.798 -27.072 1.00 17.72 238 THR A CA 1
ATOM 1852 C C . THR A 1 238 ? -17.120 1.397 -26.665 1.00 17.52 238 THR A C 1
ATOM 1853 O O . THR A 1 238 ? -16.562 0.356 -27.118 1.00 21.99 238 THR A O 1
ATOM 1857 N N . SER A 1 239 ? -16.525 2.191 -25.788 1.00 15.80 239 SER A N 1
ATOM 1858 C CA . SER A 1 239 ? -15.146 1.960 -25.363 1.00 17.33 239 SER A CA 1
ATOM 1859 C C . SER A 1 239 ? -15.024 0.809 -24.380 1.00 17.03 239 SER A C 1
ATOM 1860 O O . SER A 1 239 ? -13.890 0.330 -24.116 1.00 21.86 239 SER A O 1
ATOM 1863 N N . LYS A 1 240 ? -16.154 0.376 -23.829 1.00 18.01 240 LYS A N 1
ATOM 1864 C CA . LYS A 1 240 ? -16.181 -0.583 -22.732 1.00 21.10 240 LYS A CA 1
ATOM 1865 C C . LYS A 1 240 ? -15.430 -0.217 -21.429 1.00 30.57 240 LYS A C 1
ATOM 1866 O O . LYS A 1 240 ? -15.309 -1.071 -20.542 1.00 27.93 240 LYS A O 1
ATOM 1872 N N . VAL A 1 241 ? -14.921 1.018 -21.287 1.00 20.03 241 VAL A N 1
ATOM 1873 C CA . VAL A 1 241 ? -14.425 1.430 -19.968 1.00 16.50 241 VAL A CA 1
ATOM 1874 C C . VAL A 1 241 ? -15.568 1.267 -18.985 1.00 15.72 241 VAL A C 1
ATOM 1875 O O . VAL A 1 241 ? -16.723 1.622 -19.304 1.00 16.69 241 VAL A O 1
ATOM 1879 N N . ASN A 1 242 ? -15.259 0.768 -17.781 1.00 12.53 242 ASN A N 1
ATOM 1880 C CA . ASN A 1 242 ? -16.245 0.589 -16.726 1.00 11.93 242 ASN A CA 1
ATOM 1881 C C . ASN A 1 242 ? -16.404 1.939 -15.992 1.00 12.26 242 ASN A C 1
ATOM 1882 O O . ASN A 1 242 ? -15.687 2.215 -15.025 1.00 15.01 242 ASN A O 1
ATOM 1887 N N . TYR A 1 243 ? -17.326 2.758 -16.475 1.00 12.03 243 TYR A N 1
ATOM 1888 C CA . TYR A 1 243 ? -17.396 4.152 -15.989 1.00 11.51 243 TYR A CA 1
ATOM 1889 C C . TYR A 1 243 ? -18.645 4.406 -15.149 1.00 11.89 243 TYR A C 1
ATOM 1890 O O . TYR A 1 243 ? -19.688 3.701 -15.247 1.00 14.44 243 TYR A O 1
ATOM 1899 N N . GLY A 1 244 ? -18.519 5.459 -14.340 1.00 11.63 244 GLY A N 1
ATOM 1900 C CA . GLY A 1 244 ? -19.638 6.026 -13.575 1.00 9.05 244 GLY A CA 1
ATOM 1901 C C . GLY A 1 244 ? -19.706 7.512 -13.822 1.00 9.79 244 GLY A C 1
ATOM 1902 O O . GLY A 1 244 ? -18.791 8.104 -14.384 1.00 10.15 244 GLY A O 1
ATOM 1903 N N . VAL A 1 245 ? -20.822 8.104 -13.377 1.00 9.88 245 VAL A N 1
ATOM 1904 C CA . VAL A 1 245 ? -21.082 9.548 -13.547 1.00 10.26 245 VAL A CA 1
ATOM 1905 C C . VAL A 1 245 ? -21.568 10.030 -12.213 1.00 9.44 245 VAL A C 1
ATOM 1906 O O . VAL A 1 245 ? -22.471 9.419 -11.586 1.00 13.12 245 VAL A O 1
ATOM 1910 N N . THR A 1 246 ? -20.933 11.112 -11.731 1.00 9.20 246 THR A N 1
ATOM 1911 C CA . THR A 1 246 ? -21.174 11.541 -10.351 1.00 9.94 246 THR A CA 1
ATOM 1912 C C . THR A 1 246 ? -21.120 13.074 -10.187 1.00 10.44 246 THR A C 1
ATOM 1913 O O . THR A 1 246 ? -20.848 13.818 -11.156 1.00 9.62 246 THR A O 1
ATOM 1917 N N . VAL A 1 247 ? -21.401 13.526 -8.961 1.00 13.64 247 VAL A N 1
ATOM 1918 C CA . VAL A 1 247 ? -21.320 14.952 -8.625 1.00 12.16 247 VAL A CA 1
ATOM 1919 C C . VAL A 1 247 ? -19.907 15.455 -8.849 1.00 9.35 247 VAL A C 1
ATOM 1920 O O . VAL A 1 247 ? -18.942 14.774 -8.547 1.00 11.37 247 VAL A O 1
ATOM 1924 N N . LEU A 1 248 ? -19.794 16.641 -9.418 1.00 9.16 248 LEU A N 1
ATOM 1925 C CA . LEU A 1 248 ? -18.502 17.255 -9.564 1.00 9.49 248 LEU A CA 1
ATOM 1926 C C . LEU A 1 248 ? -17.849 17.528 -8.181 1.00 8.64 248 LEU A C 1
ATOM 1927 O O . LEU A 1 248 ? -18.552 17.668 -7.166 1.00 12.09 248 LEU A O 1
ATOM 1932 N N . PRO A 1 249 ? -16.521 17.603 -8.137 1.00 10.69 249 PRO A N 1
ATOM 1933 C CA . PRO A 1 249 ? -15.849 17.847 -6.849 1.00 10.29 249 PRO A CA 1
ATOM 1934 C C . PRO A 1 249 ? -16.201 19.256 -6.341 1.00 10.63 249 PRO A C 1
ATOM 1935 O O . PRO A 1 249 ? -16.504 20.175 -7.140 1.00 12.26 249 PRO A O 1
ATOM 1939 N N . THR A 1 250 ? -16.116 19.423 -5.016 1.00 12.35 250 THR A N 1
ATOM 1940 C CA . THR A 1 250 ? -16.348 20.760 -4.455 1.00 11.83 250 THR A CA 1
ATOM 1941 C C . THR A 1 250 ? -15.013 21.498 -4.451 1.00 11.11 250 THR A C 1
ATOM 1942 O O . THR A 1 250 ? -13.914 20.906 -4.544 1.00 11.89 250 THR A O 1
ATOM 1946 N N . PHE A 1 251 ? -15.063 22.816 -4.331 1.00 12.13 251 PHE A N 1
ATOM 1947 C CA . PHE A 1 251 ? -13.837 23.596 -4.197 1.00 11.29 251 PHE A CA 1
ATOM 1948 C C . PHE A 1 251 ? -14.093 24.597 -3.048 1.00 12.69 251 PHE A C 1
ATOM 1949 O O . PHE A 1 251 ? -15.131 25.255 -3.046 1.00 12.43 251 PHE A O 1
ATOM 1957 N N . LYS A 1 252 ? -13.141 24.680 -2.105 1.00 14.80 252 LYS A N 1
ATOM 1958 C CA . LYS A 1 252 ? -13.329 25.475 -0.860 1.00 12.74 252 LYS A CA 1
ATOM 1959 C C . LYS A 1 252 ? -14.663 25.181 -0.235 1.00 15.51 252 LYS A C 1
ATOM 1960 O O . LYS A 1 252 ? -15.393 26.076 0.293 1.00 18.10 252 LYS A O 1
ATOM 1966 N N . GLY A 1 253 ? -15.038 23.916 -0.292 1.00 14.44 253 GLY A N 1
ATOM 1967 C CA . GLY A 1 253 ? -16.300 23.494 0.334 1.00 15.27 253 GLY A CA 1
ATOM 1968 C C . GLY A 1 253 ? -17.592 23.877 -0.366 1.00 16.30 253 GLY A C 1
ATOM 1969 O O . GLY A 1 253 ? -18.663 23.814 0.229 1.00 21.40 253 GLY A O 1
ATOM 1970 N N . GLN A 1 254 ? -17.490 24.350 -1.600 1.00 13.91 254 GLN A N 1
ATOM 1971 C CA . GLN A 1 254 ? -18.657 24.798 -2.366 1.00 14.97 254 GLN A CA 1
ATOM 1972 C C . GLN A 1 254 ? -18.796 23.931 -3.622 1.00 12.48 254 GLN A C 1
ATOM 1973 O O . GLN A 1 254 ? -17.804 23.449 -4.167 1.00 13.36 254 GLN A O 1
ATOM 1979 N N . PRO A 1 255 ? -20.019 23.655 -4.065 1.00 11.81 255 PRO A N 1
ATOM 1980 C CA . PRO A 1 255 ? -20.105 22.826 -5.288 1.00 11.62 255 PRO A CA 1
ATOM 1981 C C . PRO A 1 255 ? -19.524 23.488 -6.512 1.00 10.83 255 PRO A C 1
ATOM 1982 O O . PRO A 1 255 ? -19.578 24.740 -6.683 1.00 12.02 255 PRO A O 1
ATOM 1986 N N . SER A 1 256 ? -18.926 22.689 -7.414 1.00 9.84 256 SER A N 1
ATOM 1987 C CA . SER A 1 256 ? -18.638 23.225 -8.730 1.00 9.63 256 SER A CA 1
ATOM 1988 C C . SER A 1 256 ? -19.946 23.628 -9.389 1.00 8.21 256 SER A C 1
ATOM 1989 O O . SER A 1 256 ? -21.026 23.017 -9.147 1.00 11.10 256 SER A O 1
ATOM 1992 N N . LYS A 1 257 ? -19.913 24.711 -10.159 1.00 9.99 257 LYS A N 1
ATOM 1993 C CA . LYS A 1 257 ? -21.174 25.262 -10.744 1.00 11.86 257 LYS A CA 1
ATOM 1994 C C . LYS A 1 257 ? -21.190 25.260 -12.243 1.00 13.16 257 LYS A C 1
ATOM 1995 O O . LYS A 1 257 ? -20.848 26.240 -12.901 1.00 11.30 257 LYS A O 1
ATOM 2001 N N . PRO A 1 258 ? -21.508 24.098 -12.848 1.00 9.61 258 PRO A N 1
ATOM 2002 C CA . PRO A 1 258 ? -21.559 24.066 -14.314 1.00 8.75 258 PRO A CA 1
ATOM 2003 C C . PRO A 1 258 ? -22.758 24.883 -14.820 1.00 8.55 258 PRO A C 1
ATOM 2004 O O . PRO A 1 258 ? -23.786 25.063 -14.115 1.00 10.88 258 PRO A O 1
ATOM 2008 N N . PHE A 1 259 ? -22.618 25.352 -16.057 1.00 9.56 259 PHE A N 1
ATOM 2009 C CA . PHE A 1 259 ? -23.765 26.024 -16.679 1.00 10.17 259 PHE A CA 1
ATOM 2010 C C . PHE A 1 259 ? -24.839 25.023 -17.003 1.00 10.08 259 PHE A C 1
ATOM 2011 O O . PHE A 1 259 ? -24.577 23.885 -17.413 1.00 11.64 259 PHE A O 1
ATOM 2019 N N . VAL A 1 260 ? -26.085 25.458 -16.828 1.00 9.78 260 VAL A N 1
ATOM 2020 C CA . VAL A 1 260 ? -27.198 24.574 -16.985 1.00 7.84 260 VAL A CA 1
ATOM 2021 C C . VAL A 1 260 ? -27.978 24.974 -18.218 1.00 9.28 260 VAL A C 1
ATOM 2022 O O . VAL A 1 260 ? -28.326 26.154 -18.346 1.00 10.58 260 VAL A O 1
ATOM 2026 N N . GLY A 1 261 ? -28.298 24.004 -19.085 1.00 9.28 261 GLY A N 1
ATOM 2027 C CA . GLY A 1 261 ? -29.120 24.272 -20.279 1.00 8.73 261 GLY A CA 1
ATOM 2028 C C . GLY A 1 261 ? -30.427 23.531 -20.107 1.00 8.12 261 GLY A C 1
ATOM 2029 O O . GLY A 1 261 ? -30.463 22.345 -19.772 1.00 9.47 261 GLY A O 1
ATOM 2030 N N . VAL A 1 262 ? -31.526 24.243 -20.323 1.00 9.65 262 VAL A N 1
ATOM 2031 C CA . VAL A 1 262 ? -32.863 23.671 -20.118 1.00 9.62 262 VAL A CA 1
ATOM 2032 C C . VAL A 1 262 ? -33.579 23.681 -21.447 1.00 11.95 262 VAL A C 1
ATOM 2033 O O . VAL A 1 262 ? -33.992 24.720 -21.969 1.00 10.90 262 VAL A O 1
ATOM 2037 N N . LEU A 1 263 ? -33.785 22.502 -22.006 1.00 9.01 263 LEU A N 1
ATOM 2038 C CA . LEU A 1 263 ? -34.546 22.410 -23.249 1.00 7.85 263 LEU A CA 1
ATOM 2039 C C . LEU A 1 263 ? -35.950 22.805 -22.873 1.00 10.65 263 LEU A C 1
ATOM 2040 O O . LEU A 1 263 ? -36.492 22.264 -21.902 1.00 10.31 263 LEU A O 1
ATOM 2045 N N . SER A 1 264 ? -36.510 23.775 -23.619 1.00 9.93 264 SER A N 1
ATOM 2046 C CA . SER A 1 264 ? -37.774 24.402 -23.226 1.00 10.92 264 SER A CA 1
ATOM 2047 C C . SER A 1 264 ? -38.659 24.552 -24.435 1.00 9.33 264 SER A C 1
ATOM 2048 O O . SER A 1 264 ? -38.197 24.594 -25.577 1.00 10.72 264 SER A O 1
ATOM 2051 N N . ALA A 1 265 ? -39.969 24.658 -24.165 1.00 11.84 265 ALA A N 1
ATOM 2052 C CA . ALA A 1 265 ? -40.937 24.837 -25.243 1.00 11.38 265 ALA A CA 1
ATOM 2053 C C . ALA A 1 265 ? -41.658 26.193 -25.146 1.00 12.70 265 ALA A C 1
ATOM 2054 O O . ALA A 1 265 ? -42.325 26.467 -24.160 1.00 12.69 265 ALA A O 1
ATOM 2056 N N . GLY A 1 266 ? -41.451 27.034 -26.165 1.00 11.78 266 GLY A N 1
ATOM 2057 C CA . GLY A 1 266 ? -41.998 28.399 -26.184 1.00 12.60 266 GLY A CA 1
ATOM 2058 C C . GLY A 1 266 ? -43.160 28.459 -27.154 1.00 12.06 266 GLY A C 1
ATOM 2059 O O . GLY A 1 266 ? -43.225 27.666 -28.105 1.00 11.95 266 GLY A O 1
ATOM 2060 N N . ILE A 1 267 ? -44.088 29.394 -26.920 1.00 13.41 267 ILE A N 1
ATOM 2061 C CA . ILE A 1 267 ? -45.279 29.558 -27.770 1.00 13.67 267 ILE A CA 1
ATOM 2062 C C . ILE A 1 267 ? -45.091 30.848 -28.580 1.00 14.11 267 ILE A C 1
ATOM 2063 O O . ILE A 1 267 ? -44.831 31.948 -28.002 1.00 15.43 267 ILE A O 1
ATOM 2068 N N . ASN A 1 268 ? -45.258 30.739 -29.893 1.00 14.95 268 ASN A N 1
ATOM 2069 C CA . ASN A 1 268 ? -45.096 31.897 -30.822 1.00 14.65 268 ASN A CA 1
ATOM 2070 C C . ASN A 1 268 ? -46.113 32.999 -30.471 1.00 15.06 268 ASN A C 1
ATOM 2071 O O . ASN A 1 268 ? -47.348 32.723 -30.339 1.00 16.13 268 ASN A O 1
ATOM 2076 N N . ALA A 1 269 ? -45.626 34.216 -30.235 1.00 14.18 269 ALA A N 1
ATOM 2077 C CA . ALA A 1 269 ? -46.553 35.338 -29.838 1.00 13.00 269 ALA A CA 1
ATOM 2078 C C . ALA A 1 269 ? -47.586 35.615 -30.914 1.00 16.65 269 ALA A C 1
ATOM 2079 O O . ALA A 1 269 ? -48.656 36.170 -30.619 1.00 19.73 269 ALA A O 1
ATOM 2081 N N . ALA A 1 270 ? -47.318 35.182 -32.139 1.00 16.42 270 ALA A N 1
ATOM 2082 C CA . ALA A 1 270 ? -48.278 35.423 -33.254 1.00 19.69 270 ALA A CA 1
ATOM 2083 C C . ALA A 1 270 ? -49.252 34.273 -33.477 1.00 20.41 270 ALA A C 1
ATOM 2084 O O . ALA A 1 270 ? -50.150 34.340 -34.336 1.00 22.04 270 ALA A O 1
ATOM 2086 N N . SER A 1 271 ? -49.081 33.195 -32.731 1.00 17.47 271 SER A N 1
ATOM 2087 C CA . SER A 1 271 ? -49.950 32.037 -32.910 1.00 16.32 271 SER A CA 1
ATOM 2088 C C . SER A 1 271 ? -51.413 32.297 -32.539 1.00 18.32 271 SER A C 1
ATOM 2089 O O . SER A 1 271 ? -51.688 32.845 -31.468 1.00 18.28 271 SER A O 1
ATOM 2092 N N . PRO A 1 272 ? -52.346 31.850 -33.393 1.00 20.60 272 PRO A N 1
ATOM 2093 C CA . PRO A 1 272 ? -53.763 31.895 -33.053 1.00 21.33 272 PRO A CA 1
ATOM 2094 C C . PRO A 1 272 ? -54.212 30.671 -32.262 1.00 19.92 272 PRO A C 1
ATOM 2095 O O . PRO A 1 272 ? -55.425 30.485 -32.001 1.00 21.55 272 PRO A O 1
ATOM 2099 N N . ASN A 1 273 ? -53.238 29.870 -31.815 1.00 19.90 273 ASN A N 1
ATOM 2100 C CA . ASN A 1 273 ? -53.510 28.611 -31.143 1.00 18.98 273 ASN A CA 1
ATOM 2101 C C . ASN A 1 273 ? -52.844 28.533 -29.770 1.00 15.65 273 ASN A C 1
ATOM 2102 O O . ASN A 1 273 ? -52.442 27.433 -29.378 1.00 17.98 273 ASN A O 1
ATOM 2107 N N . LYS A 1 274 ? -52.764 29.643 -29.048 1.00 18.36 274 LYS A N 1
ATOM 2108 C CA . LYS A 1 274 ? -52.074 29.683 -27.764 1.00 16.33 274 LYS A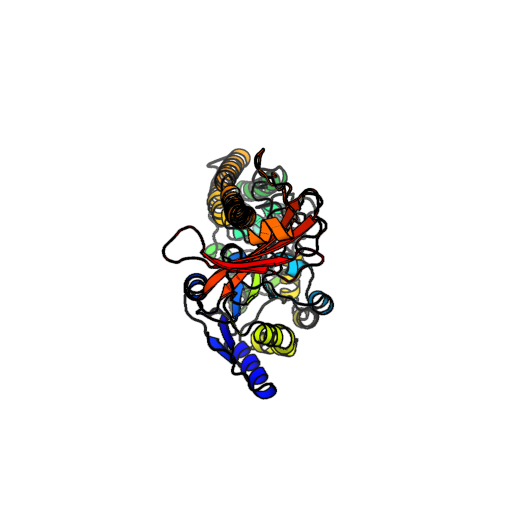 CA 1
ATOM 2109 C C . LYS A 1 274 ? -52.710 28.753 -26.739 1.00 19.16 274 LYS A C 1
ATOM 2110 O O . LYS A 1 274 ? -51.991 28.077 -25.977 1.00 18.60 274 LYS A O 1
ATOM 2116 N N . GLU A 1 275 ? -54.044 28.685 -26.715 1.00 20.24 275 GLU A N 1
ATOM 2117 C CA . GLU A 1 275 ? -54.676 27.787 -25.765 1.00 17.81 275 GLU A CA 1
ATOM 2118 C C . GLU A 1 275 ? -54.504 26.341 -26.137 1.00 18.26 275 GLU A C 1
ATOM 2119 O O . GLU A 1 275 ? -54.249 25.512 -25.240 1.00 20.16 275 GLU A O 1
ATOM 2125 N N . LEU A 1 276 ? -54.587 26.019 -27.436 1.00 19.63 276 LEU A N 1
ATOM 2126 C CA . LEU A 1 276 ? -54.303 24.660 -27.909 1.00 18.00 276 LEU A CA 1
ATOM 2127 C C . LEU A 1 276 ? -52.846 24.248 -27.581 1.00 16.08 276 LEU A C 1
ATOM 2128 O O . LEU A 1 276 ? -52.602 23.107 -27.174 1.00 17.81 276 LEU A O 1
ATOM 2133 N N . ALA A 1 277 ? -51.919 25.200 -27.699 1.00 16.58 277 ALA A N 1
ATOM 2134 C CA . ALA A 1 277 ? -50.504 24.856 -27.413 1.00 16.89 277 ALA A CA 1
ATOM 2135 C C . ALA A 1 277 ? -50.316 24.582 -25.927 1.00 16.36 277 ALA A C 1
ATOM 2136 O O . ALA A 1 277 ? -49.599 23.631 -25.524 1.00 14.01 277 ALA A O 1
ATOM 2138 N N . LYS A 1 278 ? -50.966 25.381 -25.089 1.00 18.20 278 LYS A N 1
ATOM 2139 C CA . LYS A 1 278 ? -50.926 25.146 -23.661 1.00 17.50 278 LYS A CA 1
ATOM 2140 C C . LYS A 1 278 ? -51.529 23.776 -23.339 1.00 16.21 278 LYS A C 1
ATOM 2141 O O . LYS A 1 278 ? -50.991 23.021 -22.506 1.00 15.90 278 LYS A O 1
ATOM 2147 N N . GLU A 1 279 ? -52.684 23.455 -23.950 1.00 17.53 279 GLU A N 1
ATOM 2148 C CA . GLU A 1 279 ? -53.329 22.166 -23.728 1.00 18.69 279 GLU A CA 1
ATOM 2149 C C . GLU A 1 279 ? -52.416 20.981 -24.082 1.00 17.60 279 GLU A C 1
ATOM 2150 O O . GLU A 1 279 ? -52.271 19.990 -23.342 1.00 18.94 279 GLU A O 1
ATOM 2156 N N . PHE A 1 280 ? -51.793 21.091 -25.245 1.00 15.29 280 PHE A N 1
ATOM 2157 C CA . PHE A 1 280 ? -50.851 20.058 -25.676 1.00 17.54 280 PHE A CA 1
ATOM 2158 C C . PHE A 1 280 ? -49.662 19.904 -24.723 1.00 15.20 280 PHE A C 1
ATOM 2159 O O . PHE A 1 280 ? -49.312 18.777 -24.280 1.00 16.15 280 PHE A O 1
ATOM 2167 N N . LEU A 1 281 ? -49.058 21.039 -24.375 1.00 15.53 281 LEU A N 1
ATOM 2168 C CA . LEU A 1 281 ? -47.872 20.991 -23.540 1.00 14.18 281 LEU A CA 1
ATOM 2169 C C . LEU A 1 281 ? -48.122 20.524 -22.102 1.00 14.63 281 LEU A C 1
ATOM 2170 O O . LEU A 1 281 ? -47.380 19.685 -21.579 1.00 15.68 281 LEU A O 1
ATOM 2175 N N . GLU A 1 282 ? -49.188 21.015 -21.470 1.00 14.60 282 GLU A N 1
ATOM 2176 C CA . GLU A 1 282 ? -49.466 20.669 -20.080 1.00 14.15 282 GLU A CA 1
ATOM 2177 C C . GLU A 1 282 ? -50.144 19.316 -19.925 1.00 18.34 282 GLU A C 1
ATOM 2178 O O . GLU A 1 282 ? -49.880 18.614 -18.941 1.00 20.75 282 GLU A O 1
ATOM 2184 N N . ASN A 1 283 ? -51.022 18.974 -20.870 1.00 16.93 283 ASN A N 1
ATOM 2185 C CA . ASN A 1 283 ? -51.834 17.776 -20.653 1.00 18.46 283 ASN A CA 1
ATOM 2186 C C . ASN A 1 283 ? -51.376 16.578 -21.408 1.00 19.11 283 ASN A C 1
ATOM 2187 O O . ASN A 1 283 ? -51.826 15.437 -21.116 1.00 18.05 283 ASN A O 1
ATOM 2192 N N . TYR A 1 284 ? -50.417 16.756 -22.339 1.00 15.95 284 TYR A N 1
ATOM 2193 C CA . TYR A 1 284 ? -49.950 15.611 -23.138 1.00 16.24 284 TYR A CA 1
ATOM 2194 C C . TYR A 1 284 ? -48.444 15.472 -23.070 1.00 13.51 284 TYR A C 1
ATOM 2195 O O . TYR A 1 284 ? -47.978 14.376 -22.739 1.00 15.09 284 TYR A O 1
ATOM 2204 N N . LEU A 1 285 ? -47.701 16.557 -23.308 1.00 14.34 285 LEU A N 1
ATOM 2205 C CA . LEU A 1 285 ? -46.233 16.389 -23.420 1.00 13.93 285 LEU A CA 1
ATOM 2206 C C . LEU A 1 285 ? -45.604 16.294 -22.054 1.00 15.24 285 LEU A C 1
ATOM 2207 O O . LEU A 1 285 ? -44.807 15.365 -21.805 1.00 14.86 285 LEU A O 1
ATOM 2212 N N . LEU A 1 286 ? -45.924 17.240 -21.159 1.00 13.59 286 LEU A N 1
ATOM 2213 C CA . LEU A 1 286 ? -45.306 17.209 -19.828 1.00 13.94 286 LEU A CA 1
ATOM 2214 C C . LEU A 1 286 ? -46.029 16.289 -18.868 1.00 18.56 286 LEU A C 1
ATOM 2215 O O . LEU A 1 286 ? -46.591 16.703 -17.826 1.00 17.29 286 LEU A O 1
ATOM 2220 N N . THR A 1 287 ? -46.040 15.009 -19.256 1.00 15.50 287 THR A N 1
ATOM 2221 C CA . THR A 1 287 ? -46.597 13.928 -18.484 1.00 18.02 287 THR A CA 1
ATOM 2222 C C . THR A 1 287 ? -45.633 12.771 -18.553 1.00 15.70 287 THR A C 1
ATOM 2223 O O . THR A 1 287 ? -44.705 12.775 -19.423 1.00 16.94 287 THR A O 1
ATOM 2227 N N . ASP A 1 288 ? -45.783 11.779 -17.678 1.00 15.27 288 ASP A N 1
ATOM 2228 C CA . ASP A 1 288 ? -44.881 10.612 -17.747 1.00 17.69 288 ASP A CA 1
ATOM 2229 C C . ASP A 1 288 ? -44.957 9.910 -19.081 1.00 16.88 288 ASP A C 1
ATOM 2230 O O . ASP A 1 288 ? -43.888 9.508 -19.645 1.00 18.71 288 ASP A O 1
ATOM 2235 N N . GLU A 1 289 ? -46.162 9.758 -19.623 1.00 17.31 289 GLU A N 1
ATOM 2236 C CA . GLU A 1 289 ? -46.341 9.089 -20.905 1.00 15.97 289 GLU A CA 1
ATOM 2237 C C . GLU A 1 289 ? -45.775 9.878 -22.087 1.00 16.95 289 GLU A C 1
ATOM 2238 O O . GLU A 1 289 ? -45.157 9.295 -23.011 1.00 18.65 289 GLU A O 1
ATOM 2244 N N . GLY A 1 290 ? -45.980 11.193 -22.073 1.00 16.15 290 GLY A N 1
ATOM 2245 C CA . GLY A 1 290 ? -45.499 12.054 -23.144 1.00 15.12 290 GLY A CA 1
ATOM 2246 C C . GLY A 1 290 ? -43.983 12.116 -23.195 1.00 15.41 290 GLY A C 1
ATOM 2247 O O . GLY A 1 290 ? -43.401 11.917 -24.284 1.00 15.48 290 GLY A O 1
ATOM 2248 N N . LEU A 1 291 ? -43.375 12.404 -22.043 1.00 13.90 291 LEU A N 1
ATOM 2249 C CA . LEU A 1 291 ? -41.902 12.435 -22.010 1.00 10.67 291 LEU A CA 1
ATOM 2250 C C . LEU A 1 291 ? -41.340 11.061 -22.285 1.00 13.33 291 LEU A C 1
ATOM 2251 O O . LEU A 1 291 ? -40.235 10.991 -22.924 1.00 14.50 291 LEU A O 1
ATOM 2256 N N . GLU A 1 292 ? -41.963 9.967 -21.832 1.00 15.78 292 GLU A N 1
ATOM 2257 C CA . GLU A 1 292 ? -41.426 8.620 -22.145 1.00 17.01 292 GLU A CA 1
ATOM 2258 C C . GLU A 1 292 ? -41.378 8.396 -23.650 1.00 19.36 292 GLU A C 1
ATOM 2259 O O . GLU A 1 292 ? -40.396 7.812 -24.183 1.00 16.51 292 GLU A O 1
ATOM 2265 N N . ALA A 1 293 ? -42.381 8.921 -24.350 1.00 17.44 293 ALA A N 1
ATOM 2266 C CA . ALA A 1 293 ? -42.430 8.695 -25.798 1.00 16.43 293 ALA A CA 1
ATOM 2267 C C . ALA A 1 293 ? -41.262 9.419 -26.483 1.00 14.10 293 ALA A C 1
ATOM 2268 O O . ALA A 1 293 ? -40.575 8.841 -27.384 1.00 16.66 293 ALA A O 1
ATOM 2270 N N . VAL A 1 294 ? -41.021 10.654 -26.052 1.00 12.71 294 VAL A N 1
ATOM 2271 C CA . VAL A 1 294 ? -39.896 11.403 -26.621 1.00 13.32 294 VAL A CA 1
ATOM 2272 C C . VAL A 1 294 ? -38.570 10.703 -26.263 1.00 16.32 294 VAL A C 1
ATOM 2273 O O . VAL A 1 294 ? -37.674 10.477 -27.120 1.00 15.08 294 VAL A O 1
ATOM 2277 N N . ASN A 1 295 ? -38.425 10.353 -24.992 1.00 13.64 295 ASN A N 1
ATOM 2278 C CA . ASN A 1 295 ? -37.169 9.746 -24.474 1.00 12.47 295 ASN A CA 1
ATOM 2279 C C . ASN A 1 295 ? -36.813 8.422 -25.127 1.00 14.90 295 ASN A C 1
ATOM 2280 O O . ASN A 1 295 ? -35.600 8.083 -25.301 1.00 17.73 295 ASN A O 1
ATOM 2285 N N . LYS A 1 296 ? -37.830 7.645 -25.468 1.00 16.05 296 LYS A N 1
ATOM 2286 C CA . LYS A 1 296 ? -37.602 6.335 -26.057 1.00 16.67 296 LYS A CA 1
ATOM 2287 C C . LYS A 1 296 ? -36.975 6.491 -27.427 1.00 20.31 296 LYS A C 1
ATOM 2288 O O . LYS A 1 296 ? -36.137 5.651 -27.839 1.00 21.76 296 LYS A O 1
ATOM 2294 N N . ASP A 1 297 ? -37.363 7.564 -28.117 1.00 17.48 297 ASP A N 1
ATOM 2295 C CA . ASP A 1 297 ? -36.817 7.882 -29.449 1.00 18.75 297 ASP A CA 1
ATOM 2296 C C . ASP A 1 297 ? -35.389 8.344 -29.265 1.00 15.62 297 ASP A C 1
ATOM 2297 O O . ASP A 1 297 ? -34.416 7.717 -29.767 1.00 18.78 297 ASP A O 1
ATOM 2302 N N . LYS A 1 298 ? -35.171 9.411 -28.500 1.00 13.72 298 LYS A N 1
ATOM 2303 C CA . LYS A 1 298 ? -33.818 9.866 -28.233 1.00 13.69 298 LYS A CA 1
ATOM 2304 C C . LYS A 1 298 ? -33.804 10.381 -26.791 1.00 15.98 298 LYS A C 1
ATOM 2305 O O . LYS A 1 298 ? -34.662 11.176 -26.418 1.00 12.46 298 LYS A O 1
ATOM 2311 N N . PRO A 1 299 ? -32.903 9.914 -25.940 1.00 14.95 299 PRO A N 1
ATOM 2312 C CA . PRO A 1 299 ? -32.969 10.252 -24.515 1.00 16.34 299 PRO A CA 1
ATOM 2313 C C . PRO A 1 299 ? -32.928 11.749 -24.248 1.00 12.49 299 PRO A C 1
ATOM 2314 O O . PRO A 1 299 ? -32.104 12.520 -24.793 1.00 14.28 299 PRO A O 1
ATOM 2318 N N . LEU A 1 300 ? -33.847 12.156 -23.361 1.00 12.07 300 LEU A N 1
ATOM 2319 C CA . LEU A 1 300 ? -33.904 13.548 -22.990 1.00 11.10 300 LEU A CA 1
ATOM 2320 C C . LEU A 1 300 ? -32.873 13.897 -21.916 1.00 13.37 300 LEU A C 1
ATOM 2321 O O . LEU A 1 300 ? -32.643 15.079 -21.644 1.00 16.23 300 LEU A O 1
ATOM 2326 N N . GLY A 1 301 ? -32.278 12.894 -21.275 1.00 13.76 301 GLY A N 1
ATOM 2327 C CA . GLY A 1 301 ? -31.429 13.172 -20.129 1.00 14.65 301 GLY A CA 1
ATOM 2328 C C . GLY A 1 301 ? -32.247 13.326 -18.865 1.00 11.86 301 GLY A C 1
ATOM 2329 O O . GLY A 1 301 ? -33.250 12.633 -18.704 1.00 15.84 301 GLY A O 1
ATOM 2330 N N . ALA A 1 302 ? -31.887 14.243 -17.978 1.00 10.00 302 ALA A N 1
ATOM 2331 C CA . ALA A 1 302 ? -32.714 14.555 -16.800 1.00 10.13 302 ALA A CA 1
ATOM 2332 C C . ALA A 1 302 ? -33.854 15.429 -17.241 1.00 12.29 302 ALA A C 1
ATOM 2333 O O . ALA A 1 302 ? -33.685 16.205 -18.156 1.00 13.21 302 ALA A O 1
ATOM 2335 N N . VAL A 1 303 ? -35.020 15.251 -16.624 1.00 12.04 303 VAL A N 1
ATOM 2336 C CA . VAL A 1 303 ? -36.182 16.064 -17.005 1.00 12.20 303 VAL A CA 1
ATOM 2337 C C . VAL A 1 303 ? -36.704 16.948 -15.902 1.00 11.69 303 VAL A C 1
ATOM 2338 O O . VAL A 1 303 ? -36.468 16.720 -14.710 1.00 13.56 303 VAL A O 1
ATOM 2342 N N . ALA A 1 304 ? -37.453 17.979 -16.294 1.00 12.53 304 ALA A N 1
ATOM 2343 C CA . ALA A 1 304 ? -37.938 18.960 -15.327 1.00 12.85 304 ALA A CA 1
ATOM 2344 C C . ALA A 1 304 ? -39.144 18.422 -14.557 1.00 13.54 304 ALA A C 1
ATOM 2345 O O . ALA A 1 304 ? -39.401 18.891 -13.456 1.00 15.00 304 ALA A O 1
ATOM 2347 N N . LEU A 1 305 ? -39.873 17.472 -15.146 1.00 11.76 305 LEU A N 1
ATOM 2348 C CA . LEU A 1 305 ? -41.092 16.933 -14.536 1.00 16.39 305 LEU A CA 1
ATOM 2349 C C . LEU A 1 305 ? -40.720 15.940 -13.424 1.00 14.17 305 LEU A C 1
ATOM 2350 O O . LEU A 1 305 ? -40.081 14.911 -13.682 1.00 15.87 305 LEU A O 1
ATOM 2355 N N . LYS A 1 306 ? -41.077 16.265 -12.179 1.00 14.20 306 LYS A N 1
ATOM 2356 C CA . LYS A 1 306 ? -40.633 15.496 -11.013 1.00 16.15 306 LYS A CA 1
ATOM 2357 C C . LYS A 1 306 ? -41.029 14.016 -11.133 1.00 14.36 306 LYS A C 1
ATOM 2358 O O . LYS A 1 306 ? -40.233 13.126 -10.892 1.00 16.39 306 LYS A O 1
ATOM 2364 N N . SER A 1 307 ? -42.285 13.735 -11.482 1.00 16.82 307 SER A N 1
ATOM 2365 C CA . SER A 1 307 ? -42.742 12.338 -11.518 1.00 14.97 307 SER A CA 1
ATOM 2366 C C . SER A 1 307 ? -41.931 11.449 -12.443 1.00 19.54 307 SER A C 1
ATOM 2367 O O . SER A 1 307 ? -41.626 10.287 -12.092 1.00 19.53 307 SER A O 1
ATOM 2370 N N . TYR A 1 308 ? -41.585 11.962 -13.622 1.00 18.12 308 TYR A N 1
ATOM 2371 C CA . TYR A 1 308 ? -40.850 11.160 -14.586 1.00 16.24 308 TYR A CA 1
ATOM 2372 C C . TYR A 1 308 ? -39.372 11.147 -14.216 1.00 16.08 308 TYR A C 1
ATOM 2373 O O . TYR A 1 308 ? -38.698 10.119 -14.369 1.00 14.71 308 TYR A O 1
ATOM 2382 N N . GLU A 1 309 ? -38.854 12.263 -13.701 1.00 14.80 309 GLU A N 1
ATOM 2383 C CA . GLU A 1 309 ? -37.452 12.238 -13.234 1.00 15.19 309 GLU A CA 1
ATOM 2384 C C . GLU A 1 309 ? -37.263 11.180 -12.130 1.00 16.51 309 GLU A C 1
ATOM 2385 O O . GLU A 1 309 ? -36.221 10.515 -12.097 1.00 15.23 309 GLU A O 1
ATOM 2391 N N . GLU A 1 310 ? -38.262 11.007 -11.263 1.00 18.58 310 GLU A N 1
ATOM 2392 C CA . GLU A 1 310 ? -38.155 10.051 -10.164 1.00 19.58 310 GLU A CA 1
ATOM 2393 C C . GLU A 1 310 ? -38.098 8.634 -10.697 1.00 19.37 310 GLU A C 1
ATOM 2394 O O . GLU A 1 310 ? -37.605 7.732 -10.009 1.00 22.17 310 GLU A O 1
ATOM 2400 N N . GLU A 1 311 ? -38.547 8.450 -11.930 1.00 17.12 311 GLU A N 1
ATOM 2401 C CA . GLU A 1 311 ? -38.411 7.159 -12.618 1.00 18.77 311 GLU A CA 1
ATOM 2402 C C . GLU A 1 311 ? -37.024 7.041 -13.273 1.00 19.66 311 GLU A C 1
ATOM 2403 O O . GLU A 1 311 ? -36.352 6.000 -13.166 1.00 21.17 311 GLU A O 1
ATOM 2409 N N . LEU A 1 312 ? -36.608 8.093 -13.977 1.00 17.30 312 LEU A N 1
ATOM 2410 C CA . LEU A 1 312 ? -35.346 8.053 -14.710 1.00 14.85 312 LEU A CA 1
ATOM 2411 C C . LEU A 1 312 ? -34.164 7.852 -13.796 1.00 19.00 312 LEU A C 1
ATOM 2412 O O . LEU A 1 312 ? -33.165 7.212 -14.215 1.00 19.51 312 LEU A O 1
ATOM 2417 N N . VAL A 1 313 ? -34.223 8.372 -12.565 1.00 18.82 313 VAL A N 1
ATOM 2418 C CA . VAL A 1 313 ? -33.026 8.245 -11.691 1.00 20.23 313 VAL A CA 1
ATOM 2419 C C . VAL A 1 313 ? -32.728 6.820 -11.209 1.00 22.33 313 VAL A C 1
ATOM 2420 O O . VAL A 1 313 ? -31.786 6.617 -10.442 1.00 29.15 313 VAL A O 1
ATOM 2424 N N . LYS A 1 314 ? -33.453 5.835 -11.726 1.00 21.17 314 LYS A N 1
ATOM 2425 C CA . LYS A 1 314 ? -33.062 4.424 -11.583 1.00 21.88 314 LYS A CA 1
ATOM 2426 C C . LYS A 1 314 ? -31.629 4.351 -12.156 1.00 23.89 314 LYS A C 1
ATOM 2427 O O . LYS A 1 314 ? -30.818 3.544 -11.679 1.00 22.12 314 LYS A O 1
ATOM 2433 N N . ASP A 1 315 ? -31.339 5.190 -13.169 1.00 19.63 315 ASP A N 1
ATOM 2434 C CA . ASP A 1 315 ? -29.998 5.325 -13.782 1.00 16.85 315 ASP A CA 1
ATOM 2435 C C . ASP A 1 315 ? -29.247 6.379 -13.001 1.00 16.38 315 ASP A C 1
ATOM 2436 O O . ASP A 1 315 ? -29.580 7.578 -13.067 1.00 16.13 315 ASP A O 1
ATOM 2441 N N . PRO A 1 316 ? -28.223 6.005 -12.230 1.00 12.72 316 PRO A N 1
ATOM 2442 C CA . PRO A 1 316 ? -27.519 6.965 -11.383 1.00 15.72 316 PRO A CA 1
ATOM 2443 C C . PRO A 1 316 ? -26.825 8.042 -12.239 1.00 15.23 316 PRO A C 1
ATOM 2444 O O . PRO A 1 316 ? -26.521 9.116 -11.673 1.00 15.98 316 PRO A O 1
ATOM 2448 N N . ARG A 1 317 ? -26.605 7.779 -13.536 1.00 12.83 317 ARG A N 1
ATOM 2449 C CA . ARG A 1 317 ? -25.958 8.837 -14.360 1.00 11.00 317 ARG A CA 1
ATOM 2450 C C . ARG A 1 317 ? -26.889 10.041 -14.511 1.00 10.91 317 ARG A C 1
ATOM 2451 O O . ARG A 1 317 ? -26.442 11.207 -14.548 1.00 11.68 317 ARG A O 1
ATOM 2459 N N . ILE A 1 318 ? -28.191 9.743 -14.614 1.00 11.95 318 ILE A N 1
ATOM 2460 C CA . ILE A 1 318 ? -29.204 10.816 -14.793 1.00 11.18 318 ILE A CA 1
ATOM 2461 C C . ILE A 1 318 ? -29.358 11.572 -13.489 1.00 12.75 318 ILE A C 1
ATOM 2462 O O . ILE A 1 318 ? -29.453 12.808 -13.467 1.00 11.61 318 ILE A O 1
ATOM 2467 N N . ALA A 1 319 ? -29.298 10.846 -12.371 1.00 12.84 319 ALA A N 1
ATOM 2468 C CA . ALA A 1 319 ? -29.307 11.459 -11.066 1.00 13.29 319 ALA A CA 1
ATOM 2469 C C . ALA A 1 319 ? -28.141 12.440 -10.916 1.00 11.37 319 ALA A C 1
ATOM 2470 O O . ALA A 1 319 ? -28.313 13.535 -10.383 1.00 13.43 319 ALA A O 1
ATOM 2472 N N . ALA A 1 320 ? -26.958 12.042 -11.418 1.00 11.20 320 ALA A N 1
ATOM 2473 C CA . ALA A 1 320 ? -25.799 12.929 -11.350 1.00 10.29 320 ALA A CA 1
ATOM 2474 C C . ALA A 1 320 ? -25.981 14.164 -12.216 1.00 11.02 320 ALA A C 1
ATOM 2475 O O . ALA A 1 320 ? -25.649 15.280 -11.760 1.00 12.33 320 ALA A O 1
ATOM 2477 N N . THR A 1 321 ? -26.514 14.023 -13.434 1.00 11.46 321 THR A N 1
ATOM 2478 C CA . THR A 1 321 ? -26.753 15.231 -14.244 1.00 9.53 321 THR A CA 1
ATOM 2479 C C . THR A 1 321 ? -27.662 16.183 -13.473 1.00 11.44 321 THR A C 1
ATOM 2480 O O . THR A 1 321 ? -27.411 17.402 -13.438 1.00 10.90 321 THR A O 1
ATOM 2484 N N . MET A 1 322 ? -28.726 15.639 -12.896 1.00 10.77 322 MET A N 1
ATOM 2485 C CA . MET A 1 322 ? -29.658 16.560 -12.230 1.00 11.08 322 MET A CA 1
ATOM 2486 C C . MET A 1 322 ? -29.016 17.210 -10.990 1.00 12.34 322 MET A C 1
ATOM 2487 O O . MET A 1 322 ? -29.255 18.400 -10.710 1.00 13.19 322 MET A O 1
ATOM 2492 N N . GLU A 1 323 ? -28.207 16.447 -10.249 1.00 11.33 323 GLU A N 1
ATOM 2493 C CA . GLU A 1 323 ? -27.599 17.017 -9.049 1.00 11.88 323 GLU A CA 1
ATOM 2494 C C . GLU A 1 323 ? -26.679 18.159 -9.419 1.00 12.95 323 GLU A C 1
ATOM 2495 O O . GLU A 1 323 ? -26.665 19.220 -8.801 1.00 12.74 323 GLU A O 1
ATOM 2501 N N . ASN A 1 324 ? -25.834 17.898 -10.409 1.00 11.93 324 ASN A N 1
ATOM 2502 C CA . ASN A 1 324 ? -24.936 18.953 -10.901 1.00 10.57 324 ASN A CA 1
ATOM 2503 C C . ASN A 1 324 ? -25.715 20.163 -11.446 1.00 11.12 324 ASN A C 1
ATOM 2504 O O . ASN A 1 324 ? -25.299 21.329 -11.203 1.00 11.54 324 ASN A O 1
ATOM 2509 N N . ALA A 1 325 ? -26.840 19.907 -12.118 1.00 10.23 325 ALA A N 1
ATOM 2510 C CA . ALA A 1 325 ? -27.640 21.028 -12.649 1.00 10.99 325 ALA A CA 1
ATOM 2511 C C . ALA A 1 325 ? -28.259 21.856 -11.502 1.00 12.06 325 ALA A C 1
ATOM 2512 O O . ALA A 1 325 ? -28.271 23.074 -11.556 1.00 12.64 325 ALA A O 1
ATOM 2514 N N . GLN A 1 326 ? -28.755 21.176 -10.468 1.00 12.14 326 GLN A N 1
ATOM 2515 C CA . GLN A 1 326 ? -29.389 21.922 -9.361 1.00 13.30 326 GLN A CA 1
ATOM 2516 C C . GLN A 1 326 ? -28.382 22.792 -8.610 1.00 15.23 326 GLN A C 1
ATOM 2517 O O . GLN A 1 326 ? -28.737 23.867 -8.083 1.00 17.69 326 GLN A O 1
ATOM 2523 N N . LYS A 1 327 ? -27.123 22.364 -8.604 1.00 12.98 327 LYS A N 1
ATOM 2524 C CA . LYS A 1 327 ? -26.047 23.129 -7.942 1.00 13.47 327 LYS A CA 1
ATOM 2525 C C . LYS A 1 327 ? -25.381 24.125 -8.884 1.00 15.55 327 LYS A C 1
ATOM 2526 O O . LYS A 1 327 ? -24.590 24.950 -8.403 1.00 15.33 327 LYS A O 1
ATOM 2532 N N . GLY A 1 328 ? -25.741 24.099 -10.180 1.00 11.45 328 GLY A N 1
ATOM 2533 C CA . GLY A 1 328 ? -25.057 24.866 -11.232 1.00 9.47 328 GLY A CA 1
ATOM 2534 C C . GLY A 1 328 ? -25.597 26.274 -11.447 1.00 9.92 328 GLY A C 1
ATOM 2535 O O . GLY A 1 328 ? -26.462 26.741 -10.672 1.00 13.72 328 GLY A O 1
ATOM 2536 N N . GLU A 1 329 ? -25.006 26.945 -12.444 1.00 10.57 329 GLU A N 1
ATOM 2537 C CA . GLU A 1 329 ? -25.402 28.327 -12.830 1.00 9.53 329 GLU A CA 1
ATOM 2538 C C . GLU A 1 329 ? -26.316 28.164 -14.049 1.00 9.11 329 GLU A C 1
ATOM 2539 O O . GLU A 1 329 ? -25.831 27.794 -15.111 1.00 9.83 329 GLU A O 1
ATOM 2545 N N . ILE A 1 330 ? -27.615 28.516 -13.939 1.00 11.72 330 ILE A N 1
ATOM 2546 C CA . ILE A 1 330 ? -28.471 28.537 -15.132 1.00 11.54 330 ILE A CA 1
ATOM 2547 C C . ILE A 1 330 ? -27.825 29.425 -16.211 1.00 12.55 330 ILE A C 1
ATOM 2548 O O . ILE A 1 330 ? -27.346 30.546 -15.883 1.00 10.86 330 ILE A O 1
ATOM 2553 N N . MET A 1 331 ? -27.689 28.933 -17.457 1.00 11.15 331 MET A N 1
ATOM 2554 C CA . MET A 1 331 ? -27.068 29.865 -18.471 1.00 11.20 331 MET A CA 1
ATOM 2555 C C . MET A 1 331 ? -27.923 31.108 -18.630 1.00 12.70 331 MET A C 1
ATOM 2556 O O . MET A 1 331 ? -29.110 31.017 -18.864 1.00 12.52 331 MET A O 1
ATOM 2561 N N . PRO A 1 332 ? -27.299 32.277 -18.535 1.00 9.92 332 PRO A N 1
ATOM 2562 C CA . PRO A 1 332 ? -28.142 33.462 -18.682 1.00 10.47 332 PRO A CA 1
ATOM 2563 C C . PRO A 1 332 ? -28.740 33.571 -20.075 1.00 13.16 332 PRO A C 1
ATOM 2564 O O . PRO A 1 332 ? -28.092 33.246 -21.083 1.00 13.53 332 PRO A O 1
ATOM 2568 N N . ASN A 1 333 ? -29.953 34.124 -20.137 1.00 13.08 333 ASN A N 1
ATOM 2569 C CA . ASN A 1 333 ? -30.640 34.251 -21.439 1.00 12.53 333 ASN A CA 1
ATOM 2570 C C . ASN A 1 333 ? -30.551 35.637 -22.032 1.00 16.05 333 ASN A C 1
ATOM 2571 O O . ASN A 1 333 ? -31.465 36.090 -22.701 1.00 20.61 333 ASN A O 1
ATOM 2576 N N . ILE A 1 334 ? -29.481 36.347 -21.759 1.00 17.20 334 ILE A N 1
ATOM 2577 C CA . ILE A 1 334 ? -29.418 37.745 -22.201 1.00 20.56 334 ILE A CA 1
ATOM 2578 C C . ILE A 1 334 ? -28.294 37.829 -23.250 1.00 22.41 334 ILE A C 1
ATOM 2579 O O . ILE A 1 334 ? -27.407 36.942 -23.317 1.00 17.85 334 ILE A O 1
ATOM 2584 N N . PRO A 1 335 ? -28.313 38.871 -24.112 1.00 25.32 335 PRO A N 1
ATOM 2585 C CA . PRO A 1 335 ? -27.377 38.788 -25.244 1.00 23.12 335 PRO A CA 1
ATOM 2586 C C . PRO A 1 335 ? -25.910 39.003 -24.879 1.00 19.44 335 PRO A C 1
ATOM 2587 O O . PRO A 1 335 ? -25.053 38.545 -25.643 1.00 26.12 335 PRO A O 1
ATOM 2591 N N . GLN A 1 336 ? -25.635 39.651 -23.745 1.00 18.85 336 GLN A N 1
ATOM 2592 C CA . GLN A 1 336 ? -24.261 39.971 -23.377 1.00 21.11 336 GLN A CA 1
ATOM 2593 C C . GLN A 1 336 ? -23.471 38.729 -23.025 1.00 17.07 336 GLN A C 1
ATOM 2594 O O . GLN A 1 336 ? -22.265 38.820 -22.807 1.00 19.96 336 GLN A O 1
ATOM 2600 N N . MET A 1 337 ? -24.130 37.569 -22.935 1.00 17.50 337 MET A N 1
ATOM 2601 C CA . MET A 1 337 ? -23.315 36.349 -22.854 1.00 11.99 337 MET A CA 1
ATOM 2602 C C . MET A 1 337 ? -22.384 36.203 -24.036 1.00 16.12 337 MET A C 1
ATOM 2603 O O . MET A 1 337 ? -21.356 35.542 -23.879 1.00 14.73 337 MET A O 1
ATOM 2608 N N . SER A 1 338 ? -22.671 36.786 -25.214 1.00 17.27 338 SER A N 1
ATOM 2609 C CA . SER A 1 338 ? -21.669 36.672 -26.311 1.00 17.19 338 SER A CA 1
ATOM 2610 C C . SER A 1 338 ? -20.364 37.313 -25.878 1.00 17.01 338 SER A C 1
ATOM 2611 O O . SER A 1 338 ? -19.260 36.814 -26.194 1.00 18.32 338 SER A O 1
ATOM 2614 N N . ALA A 1 339 ? -20.448 38.418 -25.139 1.00 16.28 339 ALA A N 1
ATOM 2615 C CA . ALA A 1 339 ? -19.232 39.016 -24.657 1.00 17.62 339 ALA A CA 1
ATOM 2616 C C . ALA A 1 339 ? -18.561 38.199 -23.586 1.00 17.32 339 ALA A C 1
ATOM 2617 O O . ALA A 1 339 ? -17.326 38.103 -23.562 1.00 16.37 339 ALA A O 1
ATOM 2619 N N . PHE A 1 340 ? -19.379 37.561 -22.737 1.00 17.74 340 PHE A N 1
ATOM 2620 C CA . PHE A 1 340 ? -18.830 36.647 -21.730 1.00 15.83 340 PHE A CA 1
ATOM 2621 C C . PHE A 1 340 ? -17.979 35.532 -22.374 1.00 13.74 340 PHE A C 1
ATOM 2622 O O . PHE A 1 340 ? -16.798 35.329 -21.999 1.00 16.16 340 PHE A O 1
ATOM 2630 N N . TRP A 1 341 ? -18.524 34.813 -23.346 1.00 15.06 341 TRP A N 1
ATOM 2631 C CA . TRP A 1 341 ? -17.757 33.732 -23.956 1.00 15.44 341 TRP A CA 1
ATOM 2632 C C . TRP A 1 341 ? -16.474 34.234 -24.587 1.00 18.77 341 TRP A C 1
ATOM 2633 O O . TRP A 1 341 ? -15.406 33.629 -24.428 1.00 18.20 341 TRP A O 1
ATOM 2644 N N . TYR A 1 342 ? -16.567 35.373 -25.265 1.00 15.75 342 TYR A N 1
ATOM 2645 C CA . TYR A 1 342 ? -15.410 35.842 -26.031 1.00 16.77 342 TYR A CA 1
ATOM 2646 C C . TYR A 1 342 ? -14.312 36.220 -25.059 1.00 18.24 342 TYR A C 1
ATOM 2647 O O . TYR A 1 342 ? -13.139 35.863 -25.234 1.00 18.75 342 TYR A O 1
ATOM 2656 N N . ALA A 1 343 ? -14.680 36.933 -23.994 1.00 15.77 343 ALA A N 1
ATOM 2657 C CA . ALA A 1 343 ? -13.699 37.460 -23.080 1.00 16.45 343 ALA A CA 1
ATOM 2658 C C . ALA A 1 343 ? -13.115 36.392 -22.159 1.00 13.69 343 ALA A C 1
ATOM 2659 O O . ALA A 1 343 ? -11.893 36.337 -21.986 1.00 15.74 343 ALA A O 1
ATOM 2661 N N . VAL A 1 344 ? -13.981 35.517 -21.604 1.00 13.38 344 VAL A N 1
ATOM 2662 C CA . VAL A 1 344 ? -13.476 34.529 -20.658 1.00 13.53 344 VAL A CA 1
ATOM 2663 C C . VAL A 1 344 ? -12.676 33.461 -21.415 1.00 12.72 344 VAL A C 1
ATOM 2664 O O . VAL A 1 344 ? -11.713 32.934 -20.893 1.00 14.51 344 VAL A O 1
ATOM 2668 N N . ARG A 1 345 ? -12.994 33.221 -22.691 1.00 13.19 345 ARG A N 1
ATOM 2669 C CA . ARG A 1 345 ? -12.155 32.271 -23.436 1.00 13.97 345 ARG A CA 1
ATOM 2670 C C . ARG A 1 345 ? -10.703 32.733 -23.510 1.00 13.93 345 ARG A C 1
ATOM 2671 O O . ARG A 1 345 ? -9.760 31.932 -23.251 1.00 13.09 345 ARG A O 1
ATOM 2679 N N . THR A 1 346 ? -10.518 34.042 -23.801 1.00 13.23 346 THR A N 1
ATOM 2680 C CA . THR A 1 346 ? -9.133 34.549 -23.836 1.00 15.42 346 THR A CA 1
ATOM 2681 C C . THR A 1 346 ? -8.451 34.530 -22.479 1.00 11.13 346 THR A C 1
ATOM 2682 O O . THR A 1 346 ? -7.270 34.132 -22.332 1.00 15.24 346 THR A O 1
ATOM 2686 N N . ALA A 1 347 ? -9.242 34.854 -21.430 1.00 12.43 347 ALA A N 1
ATOM 2687 C CA . ALA A 1 347 ? -8.708 34.923 -20.093 1.00 14.39 347 ALA A CA 1
ATOM 2688 C C . ALA A 1 347 ? -8.161 33.592 -19.654 1.00 13.88 347 ALA A C 1
ATOM 2689 O O . ALA A 1 347 ? -7.036 33.488 -19.160 1.00 14.94 347 ALA A O 1
ATOM 2691 N N . VAL A 1 348 ? -8.958 32.523 -19.836 1.00 13.95 348 VAL A N 1
ATOM 2692 C CA . VAL A 1 348 ? -8.543 31.242 -19.318 1.00 12.05 348 VAL A CA 1
ATOM 2693 C C . VAL A 1 348 ? -7.350 30.705 -20.131 1.00 13.62 348 VAL A C 1
ATOM 2694 O O . VAL A 1 348 ? -6.365 30.234 -19.543 1.00 16.97 348 VAL A O 1
ATOM 2698 N N . ILE A 1 349 ? -7.381 30.932 -21.449 1.00 13.02 349 ILE A N 1
ATOM 2699 C CA . ILE A 1 349 ? -6.260 30.459 -22.262 1.00 13.52 349 ILE A CA 1
ATOM 2700 C C . ILE A 1 349 ? -4.997 31.194 -21.824 1.00 19.65 349 ILE A C 1
ATOM 2701 O O . ILE A 1 349 ? -3.948 30.543 -21.599 1.00 18.41 349 ILE A O 1
ATOM 2706 N N . ASN A 1 350 ? -5.107 32.506 -21.583 1.00 16.59 350 ASN A N 1
ATOM 2707 C CA . ASN A 1 350 ? -3.906 33.282 -21.322 1.00 17.38 350 ASN A CA 1
ATOM 2708 C C . ASN A 1 350 ? -3.370 32.955 -19.946 1.00 18.68 350 ASN A C 1
ATOM 2709 O O . ASN A 1 350 ? -2.145 32.943 -19.723 1.00 18.54 350 ASN A O 1
ATOM 2714 N N . ALA A 1 351 ? -4.267 32.719 -18.982 1.00 16.27 351 ALA A N 1
ATOM 2715 C CA . ALA A 1 351 ? -3.803 32.390 -17.631 1.00 16.44 351 ALA A CA 1
ATOM 2716 C C . ALA A 1 351 ? -3.148 31.008 -17.633 1.00 16.18 351 ALA A C 1
ATOM 2717 O O . ALA A 1 351 ? -2.121 30.793 -16.941 1.00 20.02 351 ALA A O 1
ATOM 2719 N N . ALA A 1 352 ? -3.722 30.089 -18.425 1.00 15.83 352 ALA A N 1
ATOM 2720 C CA . ALA A 1 352 ? -3.212 28.713 -18.433 1.00 15.92 352 ALA A CA 1
ATOM 2721 C C . ALA A 1 352 ? -1.885 28.594 -19.158 1.00 22.62 352 ALA A C 1
ATOM 2722 O O . ALA A 1 352 ? -1.042 27.741 -18.813 1.00 22.90 352 ALA A O 1
ATOM 2724 N N . SER A 1 353 ? -1.673 29.452 -20.149 1.00 22.03 353 SER A N 1
ATOM 2725 C CA . SER A 1 353 ? -0.408 29.425 -20.904 1.00 22.55 353 SER A CA 1
ATOM 2726 C C . SER A 1 353 ? 0.660 30.237 -20.209 1.00 24.16 353 SER A C 1
ATOM 2727 O O . SER A 1 353 ? 1.870 30.092 -20.522 1.00 29.57 353 SER A O 1
ATOM 2730 N N . GLY A 1 354 ? 0.259 31.091 -19.274 1.00 20.86 354 GLY A N 1
ATOM 2731 C CA . GLY A 1 354 ? 1.205 31.996 -18.618 1.00 23.36 354 GLY A CA 1
ATOM 2732 C C . GLY A 1 354 ? 1.435 33.293 -19.378 1.00 30.24 354 GLY A C 1
ATOM 2733 O O . GLY A 1 354 ? 2.286 34.110 -19.022 1.00 32.90 354 GLY A O 1
ATOM 2734 N N . ARG A 1 355 ? 0.657 33.519 -20.432 1.00 29.08 355 ARG A N 1
ATOM 2735 C CA . ARG A 1 355 ? 0.724 34.795 -21.145 1.00 24.33 355 ARG A CA 1
ATOM 2736 C C . ARG A 1 355 ? 0.282 35.982 -20.311 1.00 26.52 355 ARG A C 1
ATOM 2737 O O . ARG A 1 355 ? 0.729 37.111 -20.503 1.00 30.84 355 ARG A O 1
ATOM 2745 N N . GLN A 1 356 ? -0.658 35.738 -19.397 1.00 24.85 356 GLN A N 1
ATOM 2746 C CA . GLN A 1 356 ? -1.019 36.725 -18.388 1.00 21.16 356 GLN A CA 1
ATOM 2747 C C . GLN A 1 356 ? -1.154 36.039 -17.028 1.00 21.77 356 GLN A C 1
ATOM 2748 O O . GLN A 1 356 ? -1.344 34.806 -16.961 1.00 21.87 356 GLN A O 1
ATOM 2754 N N . THR A 1 357 ? -1.094 36.830 -15.951 1.00 22.87 357 THR A N 1
ATOM 2755 C CA . THR A 1 357 ? -1.385 36.273 -14.651 1.00 25.63 357 THR A CA 1
ATOM 2756 C C . THR A 1 357 ? -2.905 36.120 -14.550 1.00 19.10 357 THR A C 1
ATOM 2757 O O . THR A 1 357 ? -3.668 36.744 -15.301 1.00 21.45 357 THR A O 1
ATOM 2761 N N . VAL A 1 358 ? -3.330 35.335 -13.580 1.00 20.38 358 VAL A N 1
ATOM 2762 C CA . VAL A 1 358 ? -4.776 35.139 -13.353 1.00 19.49 358 VAL A CA 1
ATOM 2763 C C . VAL A 1 358 ? -5.484 36.478 -13.115 1.00 20.34 358 VAL A C 1
ATOM 2764 O O . VAL A 1 358 ? -6.546 36.762 -13.683 1.00 21.33 358 VAL A O 1
ATOM 2768 N N . ASP A 1 359 ? -4.880 37.341 -12.299 1.00 22.17 359 ASP A N 1
ATOM 2769 C CA . ASP A 1 359 ? -5.515 38.611 -11.977 1.00 24.98 359 ASP A CA 1
ATOM 2770 C C . ASP A 1 359 ? -5.661 39.539 -13.198 1.00 22.49 359 ASP A C 1
ATOM 2771 O O . ASP A 1 359 ? -6.722 40.101 -13.394 1.00 22.16 359 ASP A O 1
ATOM 2776 N N . GLU A 1 360 ? -4.607 39.658 -14.009 1.00 21.54 360 GLU A N 1
ATOM 2777 C CA . GLU A 1 360 ? -4.630 40.456 -15.234 1.00 26.87 360 GLU A CA 1
ATOM 2778 C C . GLU A 1 360 ? -5.651 39.881 -16.235 1.00 20.33 360 GLU A C 1
ATOM 2779 O O . GLU A 1 360 ? -6.463 40.627 -16.801 1.00 22.16 360 GLU A O 1
ATOM 2785 N N . ALA A 1 361 ? -5.638 38.557 -16.413 1.00 19.96 361 ALA A N 1
ATOM 2786 C CA . ALA A 1 361 ? -6.497 37.910 -17.391 1.00 19.35 361 ALA A CA 1
ATOM 2787 C C . ALA A 1 361 ? -7.972 38.171 -17.067 1.00 19.41 361 ALA A C 1
ATOM 2788 O O . ALA A 1 361 ? -8.792 38.544 -17.958 1.00 16.48 361 ALA A O 1
ATOM 2790 N N . LEU A 1 362 ? -8.313 38.003 -15.779 1.00 18.93 362 LEU A N 1
ATOM 2791 C CA . LEU A 1 362 ? -9.703 38.128 -15.378 1.00 18.02 362 LEU A CA 1
ATOM 2792 C C . LEU A 1 362 ? -10.113 39.589 -15.334 1.00 19.31 362 LEU A C 1
ATOM 2793 O O . LEU A 1 362 ? -11.249 39.891 -15.681 1.00 18.04 362 LEU A O 1
ATOM 2798 N N . LYS A 1 363 ? -9.206 40.493 -14.936 1.00 20.17 363 LYS A N 1
ATOM 2799 C CA . LYS A 1 363 ? -9.534 41.939 -14.977 1.00 22.01 363 LYS A CA 1
ATOM 2800 C C . LYS A 1 363 ? -9.829 42.373 -16.415 1.00 18.43 363 LYS A C 1
ATOM 2801 O O . LYS A 1 363 ? -10.838 43.054 -16.652 1.00 23.07 363 LYS A O 1
ATOM 2807 N N . ASP A 1 364 ? -8.984 41.951 -17.377 1.00 19.48 364 ASP A N 1
ATOM 2808 C CA . ASP A 1 364 ? -9.226 42.316 -18.783 1.00 22.02 364 ASP A CA 1
ATOM 2809 C C . ASP A 1 364 ? -10.580 41.773 -19.234 1.00 22.11 364 ASP A C 1
ATOM 2810 O O . ASP A 1 364 ? -11.363 42.441 -19.941 1.00 21.89 364 ASP A O 1
ATOM 2815 N N . ALA A 1 365 ? -10.885 40.530 -18.855 1.00 20.76 365 ALA A N 1
ATOM 2816 C CA . ALA A 1 365 ? -12.179 39.977 -19.247 1.00 17.23 365 ALA A CA 1
ATOM 2817 C C . ALA A 1 365 ? -13.378 40.721 -18.656 1.00 18.71 365 ALA A C 1
ATOM 2818 O O . ALA A 1 365 ? -14.350 41.032 -19.344 1.00 18.94 365 ALA A O 1
ATOM 2820 N N . GLN A 1 366 ? -13.285 40.988 -17.363 1.00 19.68 366 GLN A N 1
ATOM 2821 C CA . GLN A 1 366 ? -14.321 41.734 -16.662 1.00 18.27 366 GLN A CA 1
ATOM 2822 C C . GLN A 1 366 ? -14.551 43.105 -17.346 1.00 20.70 366 GLN A C 1
ATOM 2823 O O . GLN A 1 366 ? -15.706 43.499 -17.569 1.00 21.18 366 GLN A O 1
ATOM 2829 N N . THR A 1 367 ? -13.474 43.787 -17.708 1.00 20.24 367 THR A N 1
ATOM 2830 C CA . THR A 1 367 ? -13.589 45.106 -18.346 1.00 21.51 367 THR A CA 1
ATOM 2831 C C . THR A 1 367 ? -14.291 45.007 -19.683 1.00 22.20 367 THR A C 1
ATOM 2832 O O . THR A 1 367 ? -15.195 45.822 -19.979 1.00 23.17 367 THR A O 1
ATOM 2836 N N . ARG A 1 368 ? -13.888 44.012 -20.493 1.00 19.34 368 ARG A N 1
ATOM 2837 C CA . ARG A 1 368 ? -14.524 43.808 -21.787 1.00 21.33 368 ARG A CA 1
ATOM 2838 C C . ARG A 1 368 ? -16.027 43.532 -21.670 1.00 19.79 368 ARG A C 1
ATOM 2839 O O . ARG A 1 368 ? -16.864 44.088 -22.421 1.00 24.90 368 ARG A O 1
ATOM 2847 N N . ILE A 1 369 ? -16.414 42.656 -20.730 1.00 18.54 369 ILE A N 1
ATOM 2848 C CA . ILE A 1 369 ? -17.831 42.363 -20.524 1.00 19.30 369 ILE A CA 1
ATOM 2849 C C . ILE A 1 369 ? -18.645 43.571 -20.011 1.00 20.40 369 ILE A C 1
ATOM 2850 O O . ILE A 1 369 ? -19.770 43.796 -20.448 1.00 23.32 369 ILE A O 1
ATOM 2855 N N . GLU A 1 370 ? -18.051 44.328 -19.100 1.00 20.01 370 GLU A N 1
ATOM 2856 C CA . GLU A 1 370 ? -18.719 45.533 -18.602 1.00 23.35 370 GLU A CA 1
ATOM 2857 C C . GLU A 1 370 ? -18.927 46.547 -19.713 1.00 24.57 370 GLU A C 1
ATOM 2858 O O . GLU A 1 370 ? -19.945 47.237 -19.721 1.00 25.94 370 GLU A O 1
ATOM 2864 N N . ALA A 1 371 ? -17.949 46.641 -20.611 1.00 27.11 371 ALA A N 1
ATOM 2865 C CA . ALA A 1 371 ? -18.045 47.574 -21.736 1.00 26.13 371 ALA A CA 1
ATOM 2866 C C . ALA A 1 371 ? -19.218 47.123 -22.598 1.00 27.47 371 ALA A C 1
ATOM 2867 O O . ALA A 1 371 ? -20.079 47.925 -23.000 1.00 30.90 371 ALA A O 1
ATOM 2869 N N . ALA A 1 372 ? -19.287 45.818 -22.863 1.00 27.50 372 ALA A N 1
ATOM 2870 C CA . ALA A 1 372 ? -20.415 45.303 -23.630 1.00 25.64 372 ALA A CA 1
ATOM 2871 C C . ALA A 1 372 ? -21.757 45.513 -22.935 1.00 27.66 372 ALA A C 1
ATOM 2872 O O . ALA A 1 372 ? -22.814 45.612 -23.573 1.00 30.33 372 ALA A O 1
ATOM 2874 N N . ALA A 1 373 ? -21.737 45.574 -21.618 1.00 26.94 373 ALA A N 1
ATOM 2875 C CA . ALA A 1 373 ? -22.974 45.689 -20.870 1.00 27.21 373 ALA A CA 1
ATOM 2876 C C . ALA A 1 373 ? -23.372 47.148 -20.707 1.00 28.38 373 ALA A C 1
ATOM 2877 O O . ALA A 1 373 ? -24.461 47.414 -20.204 1.00 34.36 373 ALA A O 1
ATOM 2879 N N . LYS A 1 374 ? -22.497 48.074 -21.106 1.00 26.15 374 LYS A N 1
ATOM 2880 C CA . LYS A 1 374 ? -22.801 49.507 -20.915 1.00 32.27 374 LYS A CA 1
ATOM 2881 C C . LYS A 1 374 ? -24.033 49.984 -21.682 1.00 39.97 374 LYS A C 1
ATOM 2882 O O . LYS A 1 374 ? -24.737 50.867 -21.184 1.00 48.85 374 LYS A O 1
ATOM 2888 N N . GLU A 1 375 ? -24.310 49.433 -22.874 1.00 46.58 375 GLU A N 1
ATOM 2889 C CA . GLU A 1 375 ? -25.587 49.707 -23.581 1.00 49.04 375 GLU A CA 1
ATOM 2890 C C . GLU A 1 375 ? -26.632 48.832 -22.859 1.00 52.12 375 GLU A C 1
ATOM 2891 O O . GLU A 1 375 ? -26.504 48.644 -21.653 1.00 53.26 375 GLU A O 1
ATOM 2897 N N . ALA A 1 376 ? -27.648 48.307 -23.543 1.00 52.36 376 ALA A N 1
ATOM 2898 C CA . ALA A 1 376 ? -28.674 47.455 -22.899 1.00 60.39 376 ALA A CA 1
ATOM 2899 C C . ALA A 1 376 ? -29.573 48.202 -21.905 1.00 62.72 376 ALA A C 1
ATOM 2900 O O . ALA A 1 376 ? -30.776 47.932 -21.825 1.00 63.79 376 ALA A O 1
ATOM 2902 N N . ALA A 1 377 ? -28.985 49.111 -21.129 1.00 60.85 377 ALA A N 1
ATOM 2903 C CA . ALA A 1 377 ? -29.763 50.170 -20.508 1.00 62.06 377 ALA A CA 1
ATOM 2904 C C . ALA A 1 377 ? -30.522 50.769 -21.680 1.00 62.11 377 ALA A C 1
ATOM 2905 O O . ALA A 1 377 ? -31.764 50.745 -21.720 1.00 57.61 377 ALA A O 1
ATOM 2907 N N . ALA A 1 378 ? -29.745 51.235 -22.658 1.00 61.23 378 ALA A N 1
ATOM 2908 C CA . ALA A 1 378 ? -30.256 51.876 -23.868 1.00 59.46 378 ALA A CA 1
ATOM 2909 C C . ALA A 1 378 ? -31.517 51.244 -24.462 1.00 58.57 378 ALA A C 1
ATOM 2910 O O . ALA A 1 378 ? -32.432 51.962 -24.868 1.00 55.46 378 ALA A O 1
ATOM 2912 N N . LYS A 1 379 ? -31.590 49.917 -24.519 1.00 52.35 379 LYS A N 1
ATOM 2913 C CA . LYS A 1 379 ? -32.773 49.303 -25.126 1.00 51.89 379 LYS A CA 1
ATOM 2914 C C . LYS A 1 379 ? -34.059 49.481 -24.306 1.00 51.64 379 LYS A C 1
ATOM 2915 O O . LYS A 1 379 ? -35.107 49.888 -24.849 1.00 45.81 379 LYS A O 1
ATOM 2921 N N . GLU A 1 380 ? -33.987 49.209 -23.008 1.00 43.58 380 GLU A N 1
ATOM 2922 C CA . GLU A 1 380 ? -35.173 49.405 -22.192 1.00 47.00 380 GLU A CA 1
ATOM 2923 C C . GLU A 1 380 ? -35.462 50.912 -22.068 1.00 36.97 380 GLU A C 1
ATOM 2924 O O . GLU A 1 380 ? -36.623 51.285 -21.949 1.00 32.00 380 GLU A O 1
ATOM 2930 N N . ALA A 1 381 ? -34.423 51.752 -22.102 1.00 31.70 381 ALA A N 1
ATOM 2931 C CA . ALA A 1 381 ? -34.598 53.202 -22.020 1.00 37.88 381 ALA A CA 1
ATOM 2932 C C . ALA A 1 381 ? -35.390 53.680 -23.235 1.00 38.86 381 ALA A C 1
ATOM 2933 O O . ALA A 1 381 ? -36.315 54.518 -23.130 1.00 31.22 381 ALA A O 1
ATOM 2935 N N . ALA A 1 382 ? -35.032 53.145 -24.394 1.00 34.40 382 ALA A N 1
ATOM 2936 C CA . ALA A 1 382 ? -35.708 53.505 -25.628 1.00 34.32 382 ALA A CA 1
ATOM 2937 C C . ALA A 1 382 ? -37.130 52.980 -25.644 1.00 25.85 382 ALA A C 1
ATOM 2938 O O . ALA A 1 382 ? -38.027 53.665 -26.169 1.00 25.04 382 ALA A O 1
ATOM 2940 N N . ALA A 1 383 ? -37.348 51.784 -25.104 1.00 24.57 383 ALA A N 1
ATOM 2941 C CA . ALA A 1 383 ? -38.683 51.202 -25.000 1.00 23.33 383 ALA A CA 1
ATOM 2942 C C . ALA A 1 383 ? -39.566 52.092 -24.109 1.00 23.27 383 ALA A C 1
ATOM 2943 O O . ALA A 1 383 ? -40.716 52.382 -24.432 1.00 21.07 383 ALA A O 1
ATOM 2945 N N . LYS A 1 384 ? -38.994 52.531 -22.988 1.00 22.11 384 LYS A N 1
ATOM 2946 C CA . LYS A 1 384 ? -39.732 53.444 -22.102 1.00 16.94 384 LYS A CA 1
ATOM 2947 C C . LYS A 1 384 ? -40.013 54.757 -22.808 1.00 19.74 384 LYS A C 1
ATOM 2948 O O . LYS A 1 384 ? -41.093 55.364 -22.595 1.00 20.51 384 LYS A O 1
ATOM 2954 N N . ALA A 1 385 ? -39.060 55.251 -23.613 1.00 17.13 385 ALA A N 1
ATOM 2955 C CA . ALA A 1 385 ? -39.288 56.539 -24.246 1.00 16.98 385 ALA A CA 1
ATOM 2956 C C . ALA A 1 385 ? -40.367 56.402 -25.309 1.00 16.87 385 ALA A C 1
ATOM 2957 O O . ALA A 1 385 ? -41.108 57.356 -25.534 1.00 16.03 385 ALA A O 1
ATOM 2959 N N . ALA A 1 386 ? -40.484 55.222 -25.918 1.00 17.92 386 ALA A N 1
ATOM 2960 C CA . ALA A 1 386 ? -41.583 54.971 -26.865 1.00 15.87 386 ALA A CA 1
ATOM 2961 C C . ALA A 1 386 ? -42.929 55.017 -26.170 1.00 15.36 386 ALA A C 1
ATOM 2962 O O . ALA A 1 386 ? -43.867 55.632 -26.718 1.00 16.04 386 ALA A O 1
ATOM 2964 N N . ASP A 1 387 ? -42.999 54.459 -24.967 1.00 15.12 387 ASP A N 1
ATOM 2965 C CA . ASP A 1 387 ? -44.227 54.609 -24.185 1.00 13.89 387 ASP A CA 1
ATOM 2966 C C . ASP A 1 387 ? -44.489 56.083 -23.819 1.00 14.86 387 ASP A C 1
ATOM 2967 O O . ASP A 1 387 ? -45.645 56.549 -23.866 1.00 13.31 387 ASP A O 1
ATOM 2972 N N . THR A 1 388 ? -43.469 56.829 -23.390 1.00 14.38 388 THR A N 1
ATOM 2973 C CA . THR A 1 388 ? -43.704 58.236 -23.076 1.00 13.69 388 THR A CA 1
ATOM 2974 C C . THR 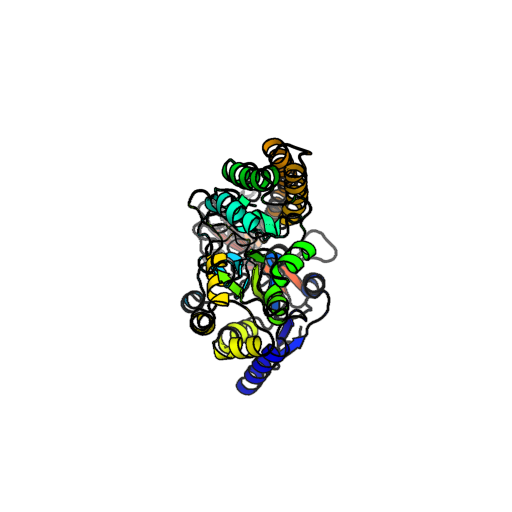A 1 388 ? -44.251 58.963 -24.314 1.00 14.47 388 THR A C 1
ATOM 2975 O O . THR A 1 388 ? -45.167 59.825 -24.184 1.00 13.86 388 THR A O 1
ATOM 2979 N N . GLN A 1 389 ? -43.752 58.626 -25.519 1.00 15.04 389 GLN A N 1
ATOM 2980 C CA . GLN A 1 389 ? -44.247 59.299 -26.743 1.00 15.88 389 GLN A CA 1
ATOM 2981 C C . GLN A 1 389 ? -45.693 58.916 -27.058 1.00 13.84 389 GLN A C 1
ATOM 2982 O O . GLN A 1 389 ? -46.463 59.776 -27.467 1.00 14.23 389 GLN A O 1
ATOM 2988 N N . LEU A 1 390 ? -46.065 57.664 -26.856 1.00 14.95 390 LEU A N 1
ATOM 2989 C CA . LEU A 1 390 ? -47.475 57.316 -27.038 1.00 14.47 390 LEU A CA 1
ATOM 2990 C C . LEU A 1 390 ? -48.367 58.125 -26.119 1.00 13.80 390 LEU A C 1
ATOM 2991 O O . LEU A 1 390 ? -49.445 58.645 -26.550 1.00 14.71 390 LEU A O 1
ATOM 2996 N N . PHE A 1 391 ? -47.960 58.234 -24.857 1.00 13.71 391 PHE A N 1
ATOM 2997 C CA . PHE A 1 391 ? -48.721 58.955 -23.812 1.00 12.86 391 PHE A CA 1
ATOM 2998 C C . PHE A 1 391 ? -48.826 60.406 -24.182 1.00 15.49 391 PHE A C 1
ATOM 2999 O O . PHE A 1 391 ? -49.927 60.981 -24.185 1.00 14.54 391 PHE A O 1
ATOM 3007 N N . ASN A 1 392 ? -47.701 61.047 -24.544 1.00 13.64 392 ASN A N 1
ATOM 3008 C CA . ASN A 1 392 ? -47.764 62.467 -24.887 1.00 14.00 392 ASN A CA 1
ATOM 3009 C C . ASN A 1 392 ? -48.643 62.720 -26.096 1.00 13.98 392 ASN A C 1
ATOM 3010 O O . ASN A 1 392 ? -49.429 63.691 -26.084 1.00 15.42 392 ASN A O 1
ATOM 3015 N N . ARG A 1 393 ? -48.576 61.853 -27.106 1.00 14.32 393 ARG A N 1
ATOM 3016 C CA . ARG A 1 393 ? -49.467 62.041 -28.264 1.00 13.86 393 ARG A CA 1
ATOM 3017 C C . ARG A 1 393 ? -50.950 61.935 -27.861 1.00 14.21 393 ARG A C 1
ATOM 3018 O O . ARG A 1 393 ? -51.776 62.726 -28.349 1.00 15.25 393 ARG A O 1
ATOM 3026 N N . ALA A 1 394 ? -51.274 60.908 -27.080 1.00 14.88 394 ALA A N 1
ATOM 3027 C CA . ALA A 1 394 ? -52.664 60.706 -26.651 1.00 12.67 394 ALA A CA 1
ATOM 3028 C C . ALA A 1 394 ? -53.146 61.837 -25.747 1.00 16.92 394 ALA A C 1
ATOM 3029 O O . ALA A 1 394 ? -54.298 62.270 -25.831 1.00 15.83 394 ALA A O 1
ATOM 3031 N N . VAL A 1 395 ? -52.291 62.321 -24.863 1.00 13.54 395 VAL A N 1
ATOM 3032 C CA . VAL A 1 395 ? -52.694 63.411 -23.970 1.00 14.35 395 VAL A CA 1
ATOM 3033 C C . VAL A 1 395 ? -53.012 64.611 -24.844 1.00 16.31 395 VAL A C 1
ATOM 3034 O O . VAL A 1 395 ? -54.043 65.298 -24.611 1.00 15.33 395 VAL A O 1
ATOM 3038 N N . SER A 1 396 ? -52.165 64.891 -25.840 1.00 15.28 396 SER A N 1
ATOM 3039 C CA . SER A 1 396 ? -52.451 66.023 -26.733 1.00 15.48 396 SER A CA 1
ATOM 3040 C C . SER A 1 396 ? -53.815 65.834 -27.431 1.00 15.70 396 SER A C 1
ATOM 3041 O O . SER A 1 396 ? -54.603 66.807 -27.505 1.00 18.37 396 SER A O 1
ATOM 3044 N N . MET A 1 397 ? -54.136 64.635 -27.910 1.00 16.28 397 MET A N 1
ATOM 3045 C CA . MET A 1 397 ? -55.413 64.409 -28.612 1.00 15.83 397 MET A CA 1
ATOM 3046 C C . MET A 1 397 ? -56.561 64.619 -27.665 1.00 17.89 397 MET A C 1
ATOM 3047 O O . MET A 1 397 ? -57.573 65.253 -28.026 1.00 18.02 397 MET A O 1
ATOM 3052 N N . VAL A 1 398 ? -56.434 64.135 -26.443 1.00 15.84 398 VAL A N 1
ATOM 3053 C CA . VAL A 1 398 ? -57.540 64.237 -25.505 1.00 17.49 398 VAL A CA 1
ATOM 3054 C C . VAL A 1 398 ? -57.771 65.674 -25.096 1.00 23.02 398 VAL A C 1
ATOM 3055 O O . VAL A 1 398 ? -58.945 66.160 -25.057 1.00 21.39 398 VAL A O 1
ATOM 305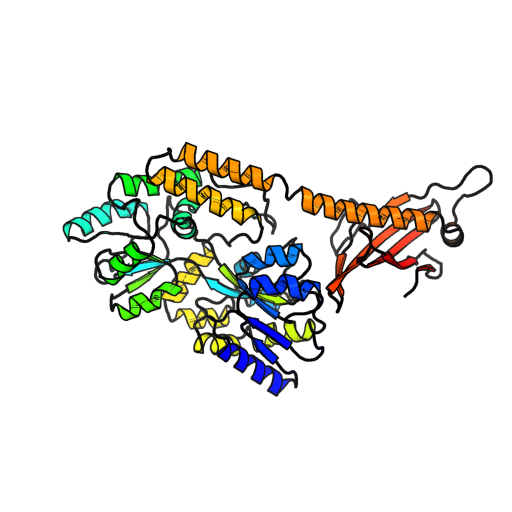9 N N . GLU A 1 399 ? -56.699 66.402 -24.787 1.00 18.23 399 GLU A N 1
ATOM 3060 C CA . GLU A 1 399 ? -56.876 67.744 -24.252 1.00 16.22 399 GLU A CA 1
ATOM 3061 C C . GLU A 1 399 ? -57.281 68.760 -25.363 1.00 21.43 399 GLU A C 1
ATOM 3062 O O . GLU A 1 399 ? -57.804 69.848 -25.037 1.00 25.05 399 GLU A O 1
ATOM 3068 N N . LYS A 1 400 ? -57.172 68.375 -26.636 1.00 18.13 400 LYS A N 1
ATOM 3069 C CA . LYS A 1 400 ? -57.629 69.231 -27.745 1.00 18.98 400 LYS A CA 1
ATOM 3070 C C . LYS A 1 400 ? -59.021 68.938 -28.197 1.00 22.50 400 LYS A C 1
ATOM 3071 O O . LYS A 1 400 ? -59.592 69.648 -29.067 1.00 25.80 400 LYS A O 1
ATOM 3077 N N . ASN A 1 401 ? -59.613 67.923 -27.616 1.00 19.37 401 ASN A N 1
ATOM 3078 C CA . ASN A 1 401 ? -60.934 67.502 -28.046 1.00 23.19 401 ASN A CA 1
ATOM 3079 C C . ASN A 1 401 ? -62.029 68.277 -27.289 1.00 19.78 401 ASN A C 1
ATOM 3080 O O . ASN A 1 401 ? -62.159 68.154 -26.057 1.00 18.09 401 ASN A O 1
ATOM 3085 N N . LYS A 1 402 ? -62.808 69.101 -28.005 1.00 20.03 402 LYS A N 1
ATOM 3086 C CA . LYS A 1 402 ? -63.801 69.951 -27.348 1.00 20.46 402 LYS A CA 1
ATOM 3087 C C . LYS A 1 402 ? -64.825 69.125 -26.548 1.00 20.78 402 LYS A C 1
ATOM 3088 O O . LYS A 1 402 ? -65.206 69.513 -25.416 1.00 19.53 402 LYS A O 1
ATOM 3094 N N . ASP A 1 403 ? -65.263 67.997 -27.118 1.00 19.39 403 ASP A N 1
ATOM 3095 C CA . ASP A 1 403 ? -66.299 67.193 -26.476 1.00 18.47 403 ASP A CA 1
ATOM 3096 C C . ASP A 1 403 ? -65.769 66.627 -25.171 1.00 21.63 403 ASP A C 1
ATOM 3097 O O . ASP A 1 403 ? -66.435 66.671 -24.142 1.00 20.65 403 ASP A O 1
ATOM 3102 N N . ILE A 1 404 ? -64.535 66.132 -25.208 1.00 17.46 404 ILE A N 1
ATOM 3103 C CA . ILE A 1 404 ? -63.947 65.576 -23.978 1.00 16.12 404 ILE A CA 1
ATOM 3104 C C . ILE A 1 404 ? -63.713 66.681 -22.933 1.00 15.89 404 ILE A C 1
ATOM 3105 O O . ILE A 1 404 ? -63.924 66.465 -21.730 1.00 17.28 404 ILE A O 1
ATOM 3110 N N . ARG A 1 405 ? -63.254 67.845 -23.351 1.00 14.80 405 ARG A N 1
ATOM 3111 C CA . ARG A 1 405 ? -63.127 68.940 -22.370 1.00 15.04 405 ARG A CA 1
ATOM 3112 C C . ARG A 1 405 ? -64.448 69.235 -21.662 1.00 15.49 405 ARG A C 1
ATOM 3113 O O . ARG A 1 405 ? -64.470 69.521 -20.432 1.00 16.23 405 ARG A O 1
ATOM 3121 N N . SER A 1 406 ? -65.538 69.174 -22.429 1.00 15.99 406 SER A N 1
ATOM 3122 C CA . SER A 1 406 ? -66.876 69.393 -21.833 1.00 18.77 406 SER A CA 1
ATOM 3123 C C . SER A 1 406 ? -67.246 68.277 -20.864 1.00 18.69 406 SER A C 1
ATOM 3124 O O . SER A 1 406 ? -67.762 68.546 -19.764 1.00 20.21 406 SER A O 1
ATOM 3127 N N . LEU A 1 407 ? -66.953 67.028 -21.236 1.00 16.67 407 LEU A N 1
ATOM 3128 C CA . LEU A 1 407 ? -67.240 65.920 -20.328 1.00 17.96 407 LEU A CA 1
ATOM 3129 C C . LEU A 1 407 ? -66.440 66.055 -19.019 1.00 19.30 407 LEU A C 1
ATOM 3130 O O . LEU A 1 407 ? -66.911 65.665 -17.926 1.00 20.06 407 LEU A O 1
ATOM 3135 N N . LEU A 1 408 ? -65.213 66.583 -19.138 1.00 16.74 408 LEU A N 1
ATOM 3136 C CA . LEU A 1 408 ? -64.339 66.777 -17.971 1.00 14.41 408 LEU A CA 1
ATOM 3137 C C . LEU A 1 408 ? -64.713 68.026 -17.154 1.00 13.40 408 LEU A C 1
ATOM 3138 O O . LEU A 1 408 ? -64.115 68.337 -16.103 1.00 14.18 408 LEU A O 1
ATOM 3143 N N . GLN A 1 409 ? -65.733 68.765 -17.632 1.00 16.38 409 GLN A N 1
ATOM 3144 C CA . GLN A 1 409 ? -66.147 70.047 -17.031 1.00 15.10 409 GLN A CA 1
ATOM 3145 C C . GLN A 1 409 ? -64.974 71.017 -16.825 1.00 14.07 409 GLN A C 1
ATOM 3146 O O . GLN A 1 409 ? -64.837 71.626 -15.773 1.00 18.32 409 GLN A O 1
ATOM 3152 N N . CYS A 1 410 ? -64.152 71.142 -17.864 1.00 16.36 410 CYS A N 1
ATOM 3153 C CA . CYS A 1 410 ? -62.982 72.032 -17.820 1.00 16.23 410 CYS A CA 1
ATOM 3154 C C . CYS A 1 410 ? -63.425 73.477 -17.560 1.00 19.16 410 CYS A C 1
ATOM 3155 O O . CYS A 1 410 ? -64.480 73.912 -18.053 1.00 21.43 410 CYS A O 1
ATOM 3158 N N . ASP A 1 411 ? -62.609 74.204 -16.802 1.00 20.06 411 ASP A N 1
ATOM 3159 C CA . ASP A 1 411 ? -62.871 75.619 -16.483 1.00 16.84 411 ASP A CA 1
ATOM 3160 C C . ASP A 1 411 ? -62.194 76.399 -17.636 1.00 17.07 411 ASP A C 1
ATOM 3161 O O . ASP A 1 411 ? -61.032 76.794 -17.559 1.00 20.13 411 ASP A O 1
ATOM 3166 N N . ASP A 1 412 ? -62.932 76.550 -18.744 1.00 17.37 412 ASP A N 1
ATOM 3167 C CA . ASP A 1 412 ? -62.442 77.187 -19.971 1.00 18.19 412 ASP A CA 1
ATOM 3168 C C . ASP A 1 412 ? -63.291 78.435 -20.220 1.00 16.17 412 ASP A C 1
ATOM 3169 O O . ASP A 1 412 ? -64.501 78.456 -19.933 1.00 18.49 412 ASP A O 1
ATOM 3174 N N . GLY A 1 413 ? -62.636 79.466 -20.733 1.00 17.16 413 GLY A N 1
ATOM 3175 C CA . GLY A 1 413 ? -63.392 80.672 -21.052 1.00 15.13 413 GLY A CA 1
ATOM 3176 C C . GLY A 1 413 ? -62.435 81.691 -21.585 1.00 16.05 413 GLY A C 1
ATOM 3177 O O . GLY A 1 413 ? -61.265 81.413 -21.891 1.00 19.03 413 GLY A O 1
ATOM 3178 N N . ILE A 1 414 ? -62.925 82.916 -21.704 1.00 17.76 414 ILE A N 1
ATOM 3179 C CA . ILE A 1 414 ? -62.124 83.922 -22.356 1.00 20.88 414 ILE A CA 1
ATOM 3180 C C . ILE A 1 414 ? -60.778 84.192 -21.687 1.00 20.33 414 ILE A C 1
ATOM 3181 O O . ILE A 1 414 ? -59.867 84.662 -22.359 1.00 23.39 414 ILE A O 1
ATOM 3186 N N . THR A 1 415 ? -60.661 83.958 -20.380 1.00 19.21 415 THR A N 1
ATOM 3187 C CA . THR A 1 415 ? -59.386 84.228 -19.671 1.00 20.16 415 THR A CA 1
ATOM 3188 C C . THR A 1 415 ? -58.368 83.086 -19.778 1.00 25.64 415 THR A C 1
ATOM 3189 O O . THR A 1 415 ? -57.207 83.264 -19.340 1.00 24.77 415 THR A O 1
ATOM 3193 N N . GLY A 1 416 ? -58.784 81.935 -20.325 1.00 19.94 416 GLY A N 1
ATOM 3194 C CA . GLY A 1 416 ? -57.859 80.800 -20.446 1.00 21.84 416 GLY A CA 1
ATOM 3195 C C . GLY A 1 416 ? -58.535 79.454 -20.438 1.00 20.49 416 GLY A C 1
ATOM 3196 O O . GLY A 1 416 ? -59.696 79.342 -20.051 1.00 17.98 416 GLY A O 1
ATOM 3197 N N . LYS A 1 417 ? -57.772 78.424 -20.836 1.00 18.15 417 LYS A N 1
ATOM 3198 C CA . LYS A 1 417 ? -58.242 77.051 -20.819 1.00 21.67 417 LYS A CA 1
ATOM 3199 C C . LYS A 1 417 ? -57.575 76.342 -19.683 1.00 17.18 417 LYS A C 1
ATOM 3200 O O . LYS A 1 417 ? -56.369 76.525 -19.456 1.00 18.37 417 LYS A O 1
ATOM 3206 N N . GLU A 1 418 ? -58.352 75.563 -18.934 1.00 15.45 418 GLU A N 1
ATOM 3207 C CA . GLU A 1 418 ? -57.789 74.743 -17.845 1.00 14.75 418 GLU A CA 1
ATOM 3208 C C . GLU A 1 418 ? -56.637 73.835 -18.304 1.00 14.26 418 GLU A C 1
ATOM 3209 O O . GLU A 1 418 ? -56.726 73.176 -19.362 1.00 16.57 418 GLU A O 1
ATOM 3215 N N . ARG A 1 419 ? -55.551 73.829 -17.514 1.00 16.35 419 ARG A N 1
ATOM 3216 C CA . ARG A 1 419 ? -54.429 72.913 -17.759 1.00 15.29 419 ARG A CA 1
ATOM 3217 C C . ARG A 1 419 ? -54.711 71.571 -17.106 1.00 15.05 419 ARG A C 1
ATOM 3218 O O . ARG A 1 419 ? -54.755 71.452 -15.890 1.00 19.11 419 ARG A O 1
ATOM 3226 N N . LEU A 1 420 ? -54.941 70.556 -17.916 1.00 13.01 420 LEU A N 1
ATOM 3227 C CA . LEU A 1 420 ? -55.268 69.206 -17.385 1.00 12.71 420 LEU A CA 1
ATOM 3228 C C . LEU A 1 420 ? -54.007 68.527 -16.884 1.00 14.91 420 LEU A C 1
ATOM 3229 O O . LEU A 1 420 ? -52.898 68.771 -17.391 1.00 16.70 420 LEU A O 1
ATOM 3234 N N . LYS A 1 421 ? -54.180 67.640 -15.913 1.00 11.20 421 LYS A N 1
ATOM 3235 C CA . LYS A 1 421 ? -53.054 66.765 -15.529 1.00 9.38 421 LYS A CA 1
ATOM 3236 C C . LYS A 1 421 ? -53.267 65.381 -16.114 1.00 11.81 421 LYS A C 1
ATOM 3237 O O . LYS A 1 421 ? -54.354 65.017 -16.456 1.00 12.45 421 LYS A O 1
ATOM 3243 N N . ALA A 1 422 ? -52.182 64.636 -16.271 1.00 9.54 422 ALA A N 1
ATOM 3244 C CA . ALA A 1 422 ? -52.251 63.272 -16.783 1.00 9.70 422 ALA A CA 1
ATOM 3245 C C . ALA A 1 422 ? -51.188 62.419 -16.162 1.00 12.02 422 ALA A C 1
ATOM 3246 O O . ALA A 1 422 ? -50.078 62.893 -15.910 1.00 11.50 422 ALA A O 1
ATOM 3248 N N . TYR A 1 423 ? -51.534 61.152 -15.897 1.00 10.45 423 TYR A N 1
ATOM 3249 C CA . TYR A 1 423 ? -50.593 60.305 -15.105 1.00 10.34 423 TYR A CA 1
ATOM 3250 C C . TYR A 1 423 ? -51.080 58.881 -15.120 1.00 11.32 423 TYR A C 1
ATOM 3251 O O . TYR A 1 423 ? -52.191 58.600 -15.583 1.00 11.62 423 TYR A O 1
ATOM 3260 N N . GLY A 1 424 ? -50.250 57.934 -14.657 1.00 9.59 424 GLY A N 1
ATOM 3261 C CA . GLY A 1 424 ? -50.618 56.517 -14.745 1.00 10.59 424 GLY A CA 1
ATOM 3262 C C . GLY A 1 424 ? -51.495 56.079 -13.571 1.00 11.57 424 GLY A C 1
ATOM 3263 O O . GLY A 1 424 ? -52.019 56.906 -12.801 1.00 13.03 424 GLY A O 1
ATOM 3264 N N . GLU A 1 425 ? -51.572 54.768 -13.397 1.00 11.38 425 GLU A N 1
ATOM 3265 C CA . GLU A 1 425 ? -52.494 54.175 -12.421 1.00 13.31 425 GLU A CA 1
ATOM 3266 C C . GLU A 1 425 ? -51.759 53.719 -11.164 1.00 10.69 425 GLU A C 1
ATOM 3267 O O . GLU A 1 425 ? -50.550 53.429 -11.218 1.00 12.50 425 GLU A O 1
ATOM 3273 N N . LEU A 1 426 ? -52.511 53.588 -10.052 1.00 11.54 426 LEU A N 1
ATOM 3274 C CA . LEU A 1 426 ? -51.955 53.067 -8.784 1.00 9.85 426 LEU A CA 1
ATOM 3275 C C . LEU A 1 426 ? -51.795 51.576 -8.767 1.00 11.87 426 LEU A C 1
ATOM 3276 O O . LEU A 1 426 ? -50.986 51.064 -7.987 1.00 14.07 426 LEU A O 1
ATOM 3281 N N . ILE A 1 427 ? -52.557 50.872 -9.615 1.00 12.18 427 ILE A N 1
ATOM 3282 C CA . ILE A 1 427 ? -52.365 49.429 -9.796 1.00 14.38 427 ILE A CA 1
ATOM 3283 C C . ILE A 1 427 ? -52.056 49.251 -11.299 1.00 14.20 427 ILE A C 1
ATOM 3284 O O . ILE A 1 427 ? -52.893 49.582 -12.183 1.00 16.25 427 ILE A O 1
ATOM 3289 N N . THR A 1 428 ? -50.880 48.703 -11.560 1.00 15.10 428 THR A N 1
ATOM 3290 C CA . THR A 1 428 ? -50.376 48.523 -12.926 1.00 16.77 428 THR A CA 1
ATOM 3291 C C . THR A 1 428 ? -49.985 47.050 -13.105 1.00 21.11 428 THR A C 1
ATOM 3292 O O . THR A 1 428 ? -49.154 46.575 -12.359 1.00 19.36 428 THR A O 1
ATOM 3296 N N . ASN A 1 429 ? -50.603 46.346 -14.047 1.00 27.57 429 ASN A N 1
ATOM 3297 C CA . ASN A 1 429 ? -50.292 44.912 -14.290 1.00 28.60 429 ASN A CA 1
ATOM 3298 C C . ASN A 1 429 ? -50.444 44.147 -12.985 1.00 24.44 429 ASN A C 1
ATOM 3299 O O . ASN A 1 429 ? -49.580 43.360 -12.603 1.00 27.59 429 ASN A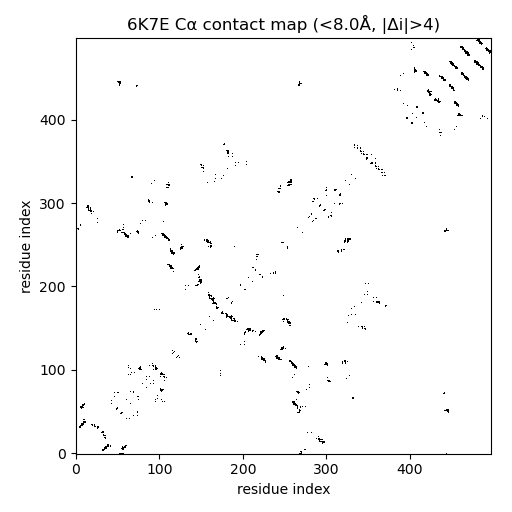 O 1
ATOM 3304 N N . ASP A 1 430 ? -51.510 44.483 -12.250 1.00 23.48 430 ASP A N 1
ATOM 3305 C CA . ASP A 1 430 ? -51.810 43.824 -10.968 1.00 20.97 430 ASP A CA 1
ATOM 3306 C C . ASP A 1 430 ? -50.757 44.018 -9.890 1.00 19.01 430 ASP A C 1
ATOM 3307 O O . ASP A 1 430 ? -50.590 43.181 -8.993 1.00 25.58 430 ASP A O 1
ATOM 3312 N N . LYS A 1 431 ? -50.057 45.135 -9.960 1.00 21.02 431 LYS A N 1
ATOM 3313 C CA . LYS A 1 431 ? -49.053 45.445 -8.963 1.00 19.45 431 LYS A CA 1
ATOM 3314 C C . LYS A 1 431 ? -49.275 46.845 -8.415 1.00 15.57 431 LYS A C 1
ATOM 3315 O O . LYS A 1 431 ? -49.685 47.735 -9.162 1.00 16.87 431 LYS A O 1
ATOM 3321 N N . TRP A 1 432 ? -49.007 47.040 -7.126 1.00 17.77 432 TRP A N 1
ATOM 3322 C CA . TRP A 1 432 ? -49.122 48.372 -6.495 1.00 14.53 432 TRP A CA 1
ATOM 3323 C C . TRP A 1 432 ? -47.999 49.256 -6.991 1.00 14.79 432 TRP A C 1
ATOM 3324 O O . TRP A 1 432 ? -46.812 48.925 -6.851 1.00 18.56 432 TRP A O 1
ATOM 3335 N N . THR A 1 433 ? -48.360 50.383 -7.624 1.00 13.45 433 THR A N 1
ATOM 3336 C CA . THR A 1 433 ? -47.364 51.289 -8.207 1.00 13.61 433 THR A CA 1
ATOM 3337 C C . THR A 1 433 ? -47.743 52.722 -7.815 1.00 12.61 433 THR A C 1
ATOM 3338 O O . THR A 1 433 ? -48.397 53.480 -8.588 1.00 12.87 433 THR A O 1
ATOM 3342 N N . ARG A 1 434 ? -47.281 53.155 -6.644 1.00 12.40 434 ARG A N 1
ATOM 3343 C CA . ARG A 1 434 ? -47.585 54.510 -6.154 1.00 12.51 434 ARG A CA 1
ATOM 3344 C C . ARG A 1 434 ? -47.146 55.614 -7.109 1.00 11.55 434 ARG A C 1
ATOM 3345 O O . ARG A 1 434 ? -47.785 56.662 -7.130 1.00 15.24 434 ARG A O 1
ATOM 3353 N N . ASN A 1 435 ? -46.100 55.323 -7.905 1.00 14.76 435 ASN A N 1
ATOM 3354 C CA . ASN A 1 435 ? -45.488 56.242 -8.867 1.00 19.71 435 ASN A CA 1
ATOM 3355 C C . ASN A 1 435 ? -46.320 56.488 -10.116 1.00 19.75 435 ASN A C 1
ATOM 3356 O O . ASN A 1 435 ? -45.959 57.358 -10.955 1.00 20.69 435 ASN A O 1
ATOM 3361 N N . ARG A 1 436 ? -47.413 55.757 -10.242 1.00 14.53 436 ARG A N 1
ATOM 3362 C CA . ARG A 1 436 ? -48.306 55.997 -11.385 1.00 13.30 436 ARG A CA 1
ATOM 3363 C C . ARG A 1 436 ? -47.562 55.945 -12.745 1.00 14.27 436 ARG A C 1
ATOM 3364 O O . ARG A 1 436 ? -47.621 56.930 -13.519 1.00 14.74 436 ARG A O 1
ATOM 3372 N N . PRO A 1 437 ? -46.923 54.834 -13.058 1.00 15.94 437 PRO A N 1
ATOM 3373 C CA . PRO A 1 437 ? -46.085 54.776 -14.276 1.00 17.23 437 PRO A CA 1
ATOM 3374 C C . PRO A 1 437 ? -46.846 54.774 -15.601 1.00 15.95 437 PRO A C 1
ATOM 3375 O O . PRO A 1 437 ? -47.999 54.287 -15.666 1.00 16.74 437 PRO A O 1
ATOM 3379 N N . ILE A 1 438 ? -46.236 55.326 -16.633 1.00 11.82 438 ILE A N 1
ATOM 3380 C CA . ILE A 1 438 ? -46.759 55.273 -17.984 1.00 10.79 438 ILE A CA 1
ATOM 3381 C C . ILE A 1 438 ? -46.129 54.085 -18.672 1.00 13.93 438 ILE A C 1
ATOM 3382 O O . ILE A 1 438 ? -44.901 53.997 -18.792 1.00 15.27 438 ILE A O 1
ATOM 3387 N N . VAL A 1 439 ? -46.951 53.126 -19.056 1.00 10.52 439 VAL A N 1
ATOM 3388 C CA . VAL A 1 439 ? -46.444 51.884 -19.635 1.00 10.96 439 VAL A CA 1
ATOM 3389 C C . VAL A 1 439 ? -47.466 51.342 -20.614 1.00 13.22 439 VAL A C 1
ATOM 3390 O O . VAL A 1 439 ? -48.646 51.627 -20.514 1.00 14.18 439 VAL A O 1
ATOM 3394 N N . SER A 1 440 ? -47.007 50.574 -21.595 1.00 13.74 440 SER A N 1
ATOM 3395 C CA . SER A 1 440 ? -47.919 49.768 -22.431 1.00 14.10 440 SER A CA 1
ATOM 3396 C C . SER A 1 440 ? -47.577 48.304 -22.318 1.00 13.82 440 SER A C 1
ATOM 3397 O O . SER A 1 440 ? -46.439 47.932 -21.917 1.00 16.13 440 SER A O 1
ATOM 3400 N N . THR A 1 441 ? -48.596 47.500 -22.626 1.00 13.69 441 THR A N 1
ATOM 3401 C CA . THR A 1 441 ? -48.363 46.069 -22.842 1.00 16.26 441 THR A CA 1
ATOM 3402 C C . THR A 1 441 ? -48.400 45.793 -24.337 1.00 15.21 441 THR A C 1
ATOM 3403 O O . THR A 1 441 ? -48.939 46.624 -25.098 1.00 17.36 441 THR A O 1
ATOM 3407 N N . LYS A 1 442 ? -47.786 44.690 -24.769 1.00 16.53 442 LYS A N 1
ATOM 3408 C CA . LYS A 1 442 ? -47.643 44.402 -26.208 1.00 13.98 442 LYS A CA 1
ATOM 3409 C C . LYS A 1 442 ? -48.201 43.058 -26.541 1.00 17.99 442 LYS A C 1
ATOM 3410 O O . LYS A 1 442 ? -48.095 42.115 -25.713 1.00 19.67 442 LYS A O 1
ATOM 3416 N N . LYS A 1 443 ? -48.795 42.957 -27.729 1.00 17.27 443 LYS A N 1
ATOM 3417 C CA . LYS A 1 443 ? -49.175 41.644 -28.301 1.00 17.71 443 LYS A CA 1
ATOM 3418 C C . LYS A 1 443 ? -48.764 41.666 -29.770 1.00 19.97 443 LYS A C 1
ATOM 3419 O O . LYS A 1 443 ? -48.578 42.735 -30.346 1.00 19.13 443 LYS A O 1
ATOM 3425 N N . LEU A 1 444 ? -48.648 40.501 -30.404 1.00 15.92 444 LEU A N 1
ATOM 3426 C CA . LEU A 1 444 ? -48.340 40.451 -31.819 1.00 16.73 444 LEU A CA 1
ATOM 3427 C C . LEU A 1 444 ? -49.588 39.946 -32.511 1.00 25.58 444 LEU A C 1
ATOM 3428 O O . LEU A 1 444 ? -50.234 39.021 -32.009 1.00 33.43 444 LEU A O 1
ATOM 3433 N N . ASP A 1 445 ? -49.982 40.537 -33.631 1.00 19.33 445 ASP A N 1
ATOM 3434 C CA . ASP A 1 445 ? -51.179 40.001 -34.294 1.00 22.28 445 ASP A CA 1
ATOM 3435 C C . ASP A 1 445 ? -50.859 38.862 -35.244 1.00 25.08 445 ASP A C 1
ATOM 3436 O O . ASP A 1 445 ? -49.688 38.473 -35.349 1.00 25.88 445 ASP A O 1
ATOM 3441 N N . LYS A 1 446 ? -51.885 38.339 -35.937 1.00 25.85 446 LYS A N 1
ATOM 3442 C CA . LYS A 1 446 ? -51.720 37.185 -36.844 1.00 34.71 446 LYS A CA 1
ATOM 3443 C C . LYS A 1 446 ? -50.723 37.456 -37.939 1.00 28.26 446 LYS A C 1
ATOM 3444 O O . LYS A 1 446 ? -50.249 36.534 -38.606 1.00 32.29 446 LYS A O 1
ATOM 3450 N N . GLU A 1 447 ? -50.455 38.719 -38.183 1.00 25.02 447 GLU A N 1
ATOM 3451 C CA . GLU A 1 447 ? -49.535 39.126 -39.224 1.00 28.75 447 GLU A CA 1
ATOM 3452 C C . GLU A 1 447 ? -48.167 39.503 -38.681 1.00 38.78 447 GLU A C 1
ATOM 3453 O O . GLU A 1 447 ? -47.306 40.003 -39.424 1.00 41.82 447 GLU A O 1
ATOM 3459 N N . GLY A 1 448 ? -47.975 39.307 -37.373 1.00 28.22 448 GLY A N 1
ATOM 3460 C CA . GLY A 1 448 ? -46.701 39.631 -36.762 1.00 27.27 448 GLY A CA 1
ATOM 3461 C C . GLY A 1 448 ? -46.481 41.094 -36.413 1.00 34.26 448 GLY A C 1
ATOM 3462 O O . GLY A 1 448 ? -45.371 41.471 -36.048 1.00 44.17 448 GLY A O 1
ATOM 3463 N N . ARG A 1 449 ? -47.511 41.937 -36.531 1.00 25.97 449 ARG A N 1
ATOM 3464 C CA . ARG A 1 449 ? -47.359 43.364 -36.219 1.00 26.74 449 ARG A CA 1
ATOM 3465 C C . ARG A 1 449 ? -47.625 43.625 -34.725 1.00 19.63 449 ARG A C 1
ATOM 3466 O O . ARG A 1 449 ? -48.487 42.962 -34.126 1.00 20.77 449 ARG A O 1
ATOM 3474 N N . THR A 1 450 ? -46.857 44.533 -34.120 1.00 18.86 450 THR A N 1
ATOM 3475 C CA . THR A 1 450 ? -46.986 44.790 -32.684 1.00 18.01 450 THR A CA 1
ATOM 3476 C C . THR A 1 450 ? -48.131 45.738 -32.377 1.00 18.87 450 THR A C 1
ATOM 3477 O O . THR A 1 450 ? -48.239 46.833 -32.953 1.00 22.26 450 THR A O 1
ATOM 3481 N N . HIS A 1 451 ? -48.967 45.330 -31.422 1.00 15.83 451 HIS A N 1
ATOM 3482 C CA . HIS A 1 451 ? -50.013 46.178 -30.851 1.00 16.66 451 HIS A CA 1
ATOM 3483 C C . HIS A 1 451 ? -49.657 46.577 -29.422 1.00 17.32 451 HIS A C 1
ATOM 3484 O O . HIS A 1 451 ? -49.188 45.750 -28.634 1.00 18.74 451 HIS A O 1
ATOM 3491 N N . HIS A 1 452 ? -49.803 47.875 -29.138 1.00 13.57 452 HIS A N 1
ATOM 3492 C CA . HIS A 1 452 ? -49.474 48.475 -27.837 1.00 13.34 452 HIS A CA 1
ATOM 3493 C C . HIS A 1 452 ? -50.759 48.906 -27.133 1.00 14.55 452 HIS A C 1
ATOM 3494 O O . HIS A 1 452 ? -51.602 49.607 -27.735 1.00 15.40 452 HIS A O 1
ATOM 3501 N N . TYR A 1 453 ? -50.930 48.505 -25.872 1.00 12.90 453 TYR A N 1
ATOM 3502 C CA . TYR A 1 453 ? -52.145 48.842 -25.107 1.00 13.48 453 TYR A CA 1
ATOM 3503 C C . TYR A 1 453 ? -51.739 49.644 -23.891 1.00 15.25 453 TYR A C 1
ATOM 3504 O O . TYR A 1 453 ? -50.896 49.213 -23.104 1.00 15.33 453 TYR A O 1
ATOM 3513 N N . MET A 1 454 ? -52.362 50.790 -23.689 1.00 13.74 454 MET A N 1
ATOM 3514 C CA . MET A 1 454 ? -51.935 51.644 -22.572 1.00 14.03 454 MET A CA 1
ATOM 3515 C C . MET A 1 454 ? -53.176 52.276 -21.951 1.00 12.55 454 MET A C 1
ATOM 3516 O O . MET A 1 454 ? -54.169 52.525 -22.656 1.00 13.39 454 MET A O 1
ATOM 3521 N N . ARG A 1 455 ? -53.145 52.479 -20.625 1.00 12.50 455 ARG A N 1
ATOM 3522 C CA . ARG A 1 455 ? -54.174 53.244 -19.909 1.00 11.67 455 ARG A CA 1
ATOM 3523 C C . ARG A 1 455 ? -53.531 54.337 -19.109 1.00 13.14 455 ARG A C 1
ATOM 3524 O O . ARG A 1 455 ? -52.451 54.141 -18.557 1.00 13.23 455 ARG A O 1
ATOM 3532 N N . PHE A 1 456 ? -54.240 55.461 -18.970 1.00 11.06 456 PHE A N 1
ATOM 3533 C CA . PHE A 1 456 ? -53.748 56.535 -18.088 1.00 10.35 456 PHE A CA 1
ATOM 3534 C C . PHE A 1 456 ? -54.902 57.428 -17.719 1.00 11.13 456 PHE A C 1
ATOM 3535 O O . PHE A 1 456 ? -55.925 57.385 -18.393 1.00 13.62 456 PHE A O 1
ATOM 3543 N N . HIS A 1 457 ? -54.742 58.182 -16.658 1.00 10.85 457 HIS A N 1
ATOM 3544 C CA . HIS A 1 457 ? -55.785 59.111 -16.230 1.00 11.21 457 HIS A CA 1
ATOM 3545 C C . HIS A 1 457 ? -55.559 60.514 -16.791 1.00 10.78 457 HIS A C 1
ATOM 3546 O O . HIS A 1 457 ? -54.429 60.963 -17.004 1.00 11.81 457 HIS A O 1
ATOM 3553 N N . VAL A 1 458 ? -56.670 61.231 -16.996 1.00 10.91 458 VAL A N 1
ATOM 3554 C CA . VAL A 1 458 ? -56.613 62.676 -17.227 1.00 10.53 458 VAL A CA 1
ATOM 3555 C C . VAL A 1 458 ? -57.508 63.346 -16.195 1.00 13.14 458 VAL A C 1
ATOM 3556 O O . VAL A 1 458 ? -58.621 62.850 -15.905 1.00 14.38 458 VAL A O 1
ATOM 3560 N N . GLU A 1 459 ? -57.023 64.430 -15.606 1.00 10.24 459 GLU A N 1
ATOM 3561 C CA . GLU A 1 459 ? -57.695 65.078 -14.473 1.00 11.07 459 GLU A CA 1
ATOM 3562 C C . GLU A 1 459 ? -57.915 66.525 -14.729 1.00 14.05 459 GLU A C 1
ATOM 3563 O O . GLU A 1 459 ? -56.968 67.284 -15.075 1.00 13.07 459 GLU A O 1
ATOM 3569 N N . SER A 1 460 ? -59.179 66.945 -14.550 1.00 13.50 460 SER A N 1
ATOM 3570 C CA . SER A 1 460 ? -59.492 68.363 -14.375 1.00 12.80 460 SER A CA 1
ATOM 3571 C C . SER A 1 460 ? -59.857 68.595 -12.923 1.00 14.11 460 SER A C 1
ATOM 3572 O O . SER A 1 460 ? -59.929 67.664 -12.128 1.00 14.94 460 SER A O 1
ATOM 3575 N N . LYS A 1 461 ? -60.123 69.843 -12.557 1.00 15.50 461 LYS A N 1
ATOM 3576 C CA . LYS A 1 461 ? -60.486 70.112 -11.166 1.00 17.87 461 LYS A CA 1
ATOM 3577 C C . LYS A 1 461 ? -61.806 69.390 -10.784 1.00 18.29 461 LYS A C 1
ATOM 3578 O O . LYS A 1 461 ? -62.040 69.098 -9.620 1.00 20.66 461 LYS A O 1
ATOM 3584 N N . LYS A 1 462 ? -62.664 69.112 -11.763 1.00 16.02 462 LYS A N 1
ATOM 3585 C CA . LYS A 1 462 ? -63.956 68.511 -11.462 1.00 19.48 462 LYS A CA 1
ATOM 3586 C C . LYS A 1 462 ? -64.054 67.021 -11.730 1.00 19.22 462 LYS A C 1
ATOM 3587 O O . LYS A 1 462 ? -64.944 66.356 -11.206 1.00 19.42 462 LYS A O 1
ATOM 3593 N N . LYS A 1 463 ? -63.176 66.447 -12.569 1.00 15.92 463 LYS A N 1
ATOM 3594 C CA . LYS A 1 463 ? -63.384 65.059 -13.011 1.00 16.28 463 LYS A CA 1
ATOM 3595 C C . LYS A 1 463 ? -62.045 64.386 -13.227 1.00 19.07 463 LYS A C 1
ATOM 3596 O O . LYS A 1 463 ? -61.073 65.022 -13.669 1.00 16.51 463 LYS A O 1
ATOM 3602 N N . ILE A 1 464 ? -61.990 63.092 -12.933 1.00 17.91 464 ILE A N 1
ATOM 3603 C CA . ILE A 1 464 ? -60.779 62.303 -13.250 1.00 18.59 464 ILE A CA 1
ATOM 3604 C C . ILE A 1 464 ? -61.256 61.142 -14.107 1.00 19.95 464 ILE A C 1
ATOM 3605 O O . ILE A 1 464 ? -62.094 60.328 -13.674 1.00 22.81 464 ILE A O 1
ATOM 3610 N N . ALA A 1 465 ? -60.732 61.063 -15.333 1.00 15.04 465 ALA A N 1
ATOM 3611 C CA . ALA A 1 465 ? -61.142 60.048 -16.317 1.00 15.77 465 ALA A CA 1
ATOM 3612 C C . ALA A 1 465 ? -60.046 59.032 -16.543 1.00 16.78 465 ALA A C 1
ATOM 3613 O O . ALA A 1 465 ? -58.875 59.276 -16.243 1.00 15.06 465 ALA A O 1
ATOM 3615 N N . LEU A 1 466 ? -60.451 57.928 -17.159 1.00 14.49 466 LEU A N 1
ATOM 3616 C CA . LEU A 1 466 ? -59.488 56.903 -17.575 1.00 14.66 466 LEU A CA 1
ATOM 3617 C C . LEU A 1 466 ? -59.505 56.787 -19.081 1.00 16.55 466 LEU A C 1
ATOM 3618 O O . LEU A 1 466 ? -60.568 56.581 -19.675 1.00 16.31 466 LEU A O 1
ATOM 3623 N N . VAL A 1 467 ? -58.332 56.937 -19.710 1.00 12.97 467 VAL A N 1
ATOM 3624 C CA . VAL A 1 467 ? -58.153 56.850 -21.156 1.00 13.60 467 VAL A CA 1
ATOM 3625 C C . VAL A 1 467 ? -57.586 55.492 -21.458 1.00 14.97 467 VAL A C 1
ATOM 3626 O O . VAL A 1 467 ? -56.652 55.029 -20.752 1.00 13.26 467 VAL A O 1
ATOM 3630 N N . HIS A 1 468 ? -58.134 54.831 -22.489 1.00 14.19 468 HIS A N 1
ATOM 3631 C CA . HIS A 1 468 ? -57.586 53.560 -22.989 1.00 14.26 468 HIS A CA 1
ATOM 3632 C C . HIS A 1 468 ? -57.184 53.739 -24.434 1.00 14.59 468 HIS A C 1
ATOM 3633 O O . HIS A 1 468 ? -57.948 54.334 -25.223 1.00 18.53 468 HIS A O 1
ATOM 3640 N N . LEU A 1 469 ? -56.022 53.213 -24.829 1.00 13.15 469 LEU A N 1
ATOM 3641 C CA . LEU A 1 469 ? -55.645 53.275 -26.244 1.00 14.37 469 LEU A CA 1
ATOM 3642 C C . LEU A 1 469 ? -54.994 51.989 -26.702 1.00 17.42 469 LEU A C 1
ATOM 3643 O O . LEU A 1 469 ? -54.387 51.239 -25.886 1.00 14.53 469 LEU A O 1
ATOM 3648 N N . GLU A 1 470 ? -55.156 51.731 -27.998 1.00 14.84 470 GLU A N 1
ATOM 3649 C CA . GLU A 1 470 ? -54.426 50.662 -28.683 1.00 15.12 470 GLU A CA 1
ATOM 3650 C C . GLU A 1 470 ? -53.759 51.299 -29.876 1.00 16.34 470 GLU A C 1
ATOM 3651 O O . GLU A 1 470 ? -54.424 51.991 -30.712 1.00 17.29 470 GLU A O 1
ATOM 3657 N N . ALA A 1 471 ? -52.468 51.047 -30.008 1.00 13.13 471 ALA A N 1
ATOM 3658 C CA . ALA A 1 471 ? -51.693 51.568 -31.150 1.00 17.08 471 ALA A CA 1
ATOM 3659 C C . ALA A 1 471 ? -51.114 50.377 -31.909 1.00 17.76 471 ALA A C 1
ATOM 3660 O O . ALA A 1 471 ? -50.885 49.312 -31.307 1.00 16.96 471 ALA A O 1
ATOM 3662 N N . LYS A 1 472 ? -50.924 50.509 -33.232 1.00 15.64 472 LYS A N 1
ATOM 3663 C CA . LYS A 1 472 ? -50.404 49.402 -34.054 1.00 17.73 472 LYS A CA 1
ATOM 3664 C C . LYS A 1 472 ? -49.142 49.868 -34.771 1.00 17.62 472 LYS A C 1
ATOM 3665 O O . LYS A 1 472 ? -49.132 50.962 -35.392 1.00 17.40 472 LYS A O 1
ATOM 3671 N N . GLU A 1 473 ? -48.101 49.051 -34.688 1.00 17.27 473 GLU A N 1
ATOM 3672 C CA . GLU A 1 473 ? -46.867 49.293 -35.410 1.00 21.72 473 GLU A CA 1
ATOM 3673 C C . GLU A 1 473 ? -47.125 49.640 -36.869 1.00 20.97 473 GLU A C 1
ATOM 3674 O O . GLU A 1 473 ? -47.945 48.981 -37.534 1.00 22.78 473 GLU A O 1
ATOM 3680 N N . SER A 1 474 ? -46.424 50.664 -37.372 1.00 21.45 474 SER A N 1
ATOM 3681 C CA . SER A 1 474 ? -46.588 51.058 -38.783 1.00 19.70 474 SER A CA 1
ATOM 3682 C C . SER A 1 474 ? -45.469 50.438 -39.600 1.00 23.96 474 SER A C 1
ATOM 3683 O O . SER A 1 474 ? -44.372 50.347 -39.114 1.00 27.53 474 SER A O 1
ATOM 3686 N N . LYS A 1 475 ? -45.713 50.031 -40.846 1.00 22.29 475 LYS A N 1
ATOM 3687 C CA . LYS A 1 475 ? -44.562 49.649 -41.689 1.00 30.10 475 LYS A CA 1
ATOM 3688 C C . LYS A 1 475 ? -43.869 50.846 -42.387 1.00 40.89 475 LYS A C 1
ATOM 3689 O O . LYS A 1 475 ? -42.740 50.695 -42.866 1.00 41.07 475 LYS A O 1
ATOM 3695 N N . GLN A 1 476 ? -44.537 52.006 -42.464 1.00 37.99 476 GLN A N 1
ATOM 3696 C CA . GLN A 1 476 ? -43.972 53.213 -43.093 1.00 46.73 476 GLN A CA 1
ATOM 3697 C C . GLN A 1 476 ? -43.255 54.140 -42.132 1.00 53.00 476 GLN A C 1
ATOM 3698 O O . GLN A 1 476 ? -42.284 54.806 -42.497 1.00 57.27 476 GLN A O 1
ATOM 3704 N N . ASN A 1 477 ? -43.772 54.233 -40.914 1.00 50.74 477 ASN A N 1
ATOM 3705 C CA . ASN A 1 477 ? -43.307 55.261 -40.003 1.00 49.24 477 ASN A CA 1
ATOM 3706 C C . ASN A 1 477 ? -42.797 54.683 -38.703 1.00 50.40 477 ASN A C 1
ATOM 3707 O O . ASN A 1 477 ? -43.260 53.617 -38.262 1.00 45.71 477 ASN A O 1
ATOM 3712 N N . TYR A 1 478 ? -41.839 55.387 -38.103 1.00 50.62 478 TYR A N 1
ATOM 3713 C CA . TYR A 1 478 ? -41.302 55.005 -36.808 1.00 48.45 478 TYR A CA 1
ATOM 3714 C C . TYR A 1 478 ? -42.467 54.921 -35.826 1.00 44.60 478 TYR A C 1
ATOM 3715 O O . TYR A 1 478 ? -42.566 53.953 -35.053 1.00 46.38 478 TYR A O 1
ATOM 3724 N N . GLN A 1 479 ? -43.354 55.923 -35.886 1.00 33.04 479 GLN A N 1
ATOM 3725 C CA . GLN A 1 479 ? -44.414 56.068 -34.877 1.00 28.41 479 GLN A CA 1
ATOM 3726 C C . GLN A 1 479 ? -45.631 55.214 -35.211 1.00 22.18 479 GLN A C 1
ATOM 3727 O O . GLN A 1 479 ? -46.120 55.200 -36.341 1.00 28.15 479 GLN A O 1
ATOM 3733 N N . PRO A 1 480 ? -46.107 54.461 -34.211 1.00 19.05 480 PRO A N 1
ATOM 3734 C CA . PRO A 1 480 ? -47.307 53.650 -34.446 1.00 17.64 480 PRO A CA 1
ATOM 3735 C C . PRO A 1 480 ? -48.566 54.462 -34.668 1.00 16.50 480 PRO A C 1
ATOM 3736 O O . PRO A 1 480 ? -48.701 55.625 -34.271 1.00 18.02 480 PRO A O 1
ATOM 3740 N N . ASP A 1 481 ? -49.545 53.821 -35.298 1.00 18.21 481 ASP A N 1
ATOM 3741 C CA . ASP A 1 481 ? -50.813 54.473 -35.520 1.00 18.27 481 ASP A CA 1
ATOM 3742 C C . ASP A 1 481 ? -51.802 54.147 -34.399 1.00 21.99 481 ASP A C 1
ATOM 3743 O O . ASP A 1 481 ? -51.917 52.990 -34.028 1.00 20.46 481 ASP A O 1
ATOM 3748 N N . PHE A 1 482 ? -52.556 55.130 -33.899 1.00 17.26 482 PHE A N 1
ATOM 3749 C CA . PHE A 1 482 ? -53.633 54.801 -32.970 1.00 16.99 482 PHE A CA 1
ATOM 3750 C C . PHE A 1 482 ? -54.775 54.154 -33.734 1.00 19.73 482 PHE A C 1
ATOM 3751 O O . PHE A 1 482 ? -55.267 54.742 -34.701 1.00 21.11 482 PHE A O 1
ATOM 3759 N N . ILE A 1 483 ? -55.219 52.992 -33.281 1.00 18.24 483 ILE A N 1
ATOM 3760 C CA . ILE A 1 483 ? -56.376 52.327 -33.902 1.00 16.72 483 ILE A CA 1
ATOM 3761 C C . ILE A 1 483 ? -57.605 52.234 -32.999 1.00 19.89 483 ILE A C 1
ATOM 3762 O O . ILE A 1 483 ? -58.710 51.916 -33.490 1.00 21.13 483 ILE A O 1
ATOM 3767 N N . ASN A 1 484 ? -57.438 52.488 -31.696 1.00 16.92 484 ASN A N 1
ATOM 3768 C CA . ASN A 1 484 ? -58.607 52.539 -30.790 1.00 17.86 484 ASN A CA 1
ATOM 3769 C C . ASN A 1 484 ? -58.269 53.465 -29.651 1.00 18.07 484 ASN A C 1
ATOM 3770 O O . ASN A 1 484 ? -57.161 53.401 -29.114 1.00 17.54 484 ASN A O 1
ATOM 3775 N N . MET A 1 485 ? -59.172 54.366 -29.285 1.00 15.00 485 MET A N 1
ATOM 3776 C CA . MET A 1 485 ? -58.857 55.270 -28.166 1.00 17.42 485 MET A CA 1
ATOM 3777 C C . MET A 1 485 ? -60.172 55.796 -27.615 1.00 20.41 485 MET A C 1
ATOM 3778 O O . MET A 1 485 ? -60.994 56.330 -28.384 1.00 19.41 485 MET A O 1
ATOM 3783 N N . TYR A 1 486 ? -60.391 55.602 -26.319 1.00 14.82 486 TYR A N 1
ATOM 3784 C CA . TYR A 1 486 ? -61.623 56.051 -25.698 1.00 19.52 486 TYR A CA 1
ATOM 3785 C C . TYR A 1 486 ? -61.400 56.534 -24.289 1.00 21.20 486 TYR A C 1
ATOM 3786 O O . TYR A 1 486 ? -60.330 56.232 -23.674 1.00 16.60 486 TYR A O 1
ATOM 3795 N N . VAL A 1 487 ? -62.365 57.309 -23.778 1.00 17.84 487 VAL A N 1
ATOM 3796 C CA . VAL A 1 487 ? -62.239 57.930 -22.462 1.00 16.41 487 VAL A CA 1
ATOM 3797 C C . VAL A 1 487 ? -63.497 57.647 -21.654 1.00 17.60 487 VAL A C 1
ATOM 3798 O O . VAL A 1 487 ? -64.610 57.886 -22.130 1.00 18.72 487 VAL A O 1
ATOM 3802 N N . ASP A 1 488 ? -63.304 57.108 -20.464 1.00 18.53 488 ASP A N 1
ATOM 3803 C CA . ASP A 1 488 ? -64.376 56.880 -19.494 1.00 19.29 488 ASP A CA 1
ATOM 3804 C C . ASP A 1 488 ? -64.328 57.990 -18.424 1.00 18.32 488 ASP A C 1
ATOM 3805 O O . ASP A 1 488 ? -63.419 58.023 -17.559 1.00 18.23 488 ASP A O 1
ATOM 3810 N N . VAL A 1 489 ? -65.313 58.890 -18.474 1.00 16.72 489 VAL A N 1
ATOM 3811 C CA . VAL A 1 489 ? -65.434 59.932 -17.458 1.00 17.61 489 VAL A CA 1
ATOM 3812 C C . VAL A 1 489 ? -66.585 59.484 -16.576 1.00 20.61 489 VAL A C 1
ATOM 3813 O O . VAL A 1 489 ? -67.661 59.152 -17.096 1.00 22.64 489 VAL A O 1
ATOM 3817 N N . PRO A 1 490 ? -66.389 59.505 -15.262 1.00 24.82 490 PRO A N 1
ATOM 3818 C CA . PRO A 1 490 ? -67.498 59.081 -14.386 1.00 27.27 490 PRO A CA 1
ATOM 3819 C C . PRO A 1 490 ? -68.777 59.890 -14.559 1.00 32.45 490 PRO A C 1
ATOM 3820 O O . PRO A 1 490 ? -68.775 61.149 -14.633 1.00 26.77 490 PRO A O 1
ATOM 3824 N N . GLY A 1 491 ? -69.870 59.140 -14.670 1.00 31.12 491 GLY A N 1
ATOM 3825 C CA . GLY A 1 491 ? -71.194 59.719 -14.852 1.00 28.09 491 GLY A CA 1
ATOM 3826 C C . GLY A 1 491 ? -71.496 60.068 -16.302 1.00 29.01 491 GLY A C 1
ATOM 3827 O O . GLY A 1 491 ? -72.533 60.693 -16.595 1.00 35.84 491 GLY A O 1
ATOM 3828 N N . GLU A 1 492 ? -70.618 59.665 -17.229 1.00 24.81 492 GLU A N 1
ATOM 3829 C CA . GLU A 1 492 ? -70.829 59.979 -18.650 1.00 24.16 492 GLU A CA 1
ATOM 3830 C C . GLU A 1 492 ? -70.682 58.728 -19.521 1.00 23.29 492 GLU A C 1
ATOM 3831 O O . GLU A 1 492 ? -70.089 57.712 -19.095 1.00 27.48 492 GLU A O 1
ATOM 3837 N N . LYS A 1 493 ? -71.240 58.802 -20.739 1.00 29.29 493 LYS A N 1
ATOM 3838 C CA . LYS A 1 493 ? -71.129 57.717 -21.704 1.00 26.28 493 LYS A CA 1
ATOM 3839 C C . LYS A 1 493 ? -69.675 57.615 -22.205 1.00 23.01 493 LYS A C 1
ATOM 3840 O O . LYS A 1 493 ? -69.029 58.643 -22.435 1.00 24.36 493 LYS A O 1
ATOM 3846 N N . ARG A 1 494 ? -69.185 56.399 -22.391 1.00 25.42 494 ARG A N 1
ATOM 3847 C CA . ARG A 1 494 ? -67.850 56.219 -22.968 1.00 23.58 494 ARG A CA 1
ATOM 3848 C C . ARG A 1 494 ? -67.694 57.019 -24.253 1.00 23.16 494 ARG A C 1
ATOM 3849 O O . ARG A 1 494 ? -68.555 56.998 -25.159 1.00 25.86 494 ARG A O 1
ATOM 3857 N N . TYR A 1 495 ? -66.611 57.774 -24.350 1.00 20.69 495 TYR A N 1
ATOM 3858 C CA . TYR A 1 495 ? -66.423 58.574 -25.547 1.00 19.32 495 TYR A CA 1
ATOM 3859 C C . TYR A 1 495 ? -65.256 58.036 -26.377 1.00 22.53 495 TYR A C 1
ATOM 3860 O O . TYR A 1 495 ? -64.094 58.049 -25.917 1.00 18.91 495 TYR A O 1
ATOM 3869 N N . TYR A 1 496 ? -65.542 57.614 -27.612 1.00 20.57 496 TYR A N 1
ATOM 3870 C CA . TYR A 1 496 ? -64.508 57.202 -28.574 1.00 23.82 496 TYR A CA 1
ATOM 3871 C C . TYR A 1 496 ? -63.876 58.317 -29.421 1.00 21.58 496 TYR A C 1
ATOM 3872 O O . TYR A 1 496 ? -64.538 58.966 -30.247 1.00 25.86 496 TYR A O 1
ATOM 3881 N N . LEU A 1 497 ? -62.579 58.562 -29.247 1.00 18.71 497 LEU A N 1
ATOM 3882 C CA . LEU A 1 497 ? -61.852 59.470 -30.141 1.00 17.50 497 LEU A CA 1
ATOM 3883 C C . LEU A 1 497 ? -61.549 58.700 -31.401 1.00 21.43 497 LEU A C 1
ATOM 3884 O O . LEU A 1 497 ? -61.689 59.230 -32.509 1.00 27.92 497 LEU A O 1
ATOM 3889 N N . ILE A 1 498 ? -61.091 57.452 -31.257 1.00 21.23 498 ILE A N 1
ATOM 3890 C CA . ILE A 1 498 ? -60.848 56.635 -32.438 1.00 27.92 498 ILE A CA 1
ATOM 3891 C C . ILE A 1 498 ? -61.499 55.293 -32.257 1.00 28.60 498 ILE A C 1
ATOM 3892 O O . ILE A 1 498 ? -61.333 54.675 -31.210 1.00 21.19 498 ILE A O 1
ATOM 3897 N N . LYS A 1 499 ? -62.270 54.823 -33.248 1.00 28.16 499 LYS A N 1
ATOM 3898 C CA . LYS A 1 499 ? -63.047 53.604 -33.027 1.00 32.06 499 LYS A CA 1
ATOM 3899 C C . LYS A 1 499 ? -62.683 52.457 -33.955 1.00 42.54 499 LYS A C 1
ATOM 3900 O O . LYS A 1 499 ? -62.353 52.681 -35.122 1.00 42.90 499 LYS A O 1
ATOM 3906 N N . LEU A 1 500 ? -62.688 51.254 -33.374 1.00 48.87 500 LEU A N 1
ATOM 3907 C CA . LEU A 1 500 ? -62.613 49.948 -34.054 1.00 48.02 500 LEU A CA 1
ATOM 3908 C C . LEU A 1 500 ? -61.209 49.347 -33.939 1.00 52.46 500 LEU A C 1
ATOM 3909 O O . LEU A 1 500 ? -60.864 48.747 -32.908 1.00 56.71 500 LEU A O 1
#

Nearest PDB structures (foldseek):
  6k7e-assembly1_A  TM=1.002E+00  e=0.000E+00  Escherichia coli K-12
  3w15-assembly1_C  TM=9.961E-01  e=8.317E-74  Saccharomyces cerevisiae S288C
  9cld-assembly1_A  TM=9.954E-01  e=2.231E-73  Escherichia coli
  6aeo-assembly1_A  TM=8.915E-01  e=2.814E-73  Escherichia coli O157:H7
  7cy6-assembly1_A  TM=8.854E-01  e=2.867E-72  Escherichia coli

Secondary structure (DSSP, 8-state):
--TTEEEEE--TTS-HHHHHHHHHHHHHHHS-EEEEE--TTHHHHHHHHHTTT-S-SEEEEEGGGHHHHHHTT-BPPP---HHHHTTB-HHHHGGGEETTEE-SEEEEEE--EEEEETTT-SS--SBGGGHHHHHHHHHTTT-EEE----S-HHHHHHHHHHTT-EEEEEETTEEEEEEEESSSHHHHHHHHHHHHHHHTTSS-TT--HHHHHHHHHTTSEEEEEE-GGGHHHHHHHT--EEEEPPPEETTEE---EEEEEEEEEBTT-TTHHHHHHHIIIIISSHHHHHHHHHHS---EESBHHHHHHHTTSHHHHHHHHHHHHSEEPP-STTHHHHHHHHHHHHHHHHHTSS-HHHHHHHHHHHHHHHHSSSHHHHHHHHHHHHHHHHHHHHHHHT-HHHHHHTT---BTTB----EEE--SEETTEE-TT----EEEEE-TTS-EEEEEEEEEE-SS-EEEEEEEEE--SS-SSPEEEEEEEE-TTS--EEEE--

B-factor: mean 21.99, std 11.6, range [6.25, 79.56]

CATH classification: 3.10.450.320

Sequence (498 aa):
IEEGKLVIWINGDKGYNGLAEVGKKFEKDTGIKVTVEHPDKLEEKFPQVAATGDGPDIIFWAHDRFGGYAQSGLLAEITPDKAFQDKLYPFTWDAVRYNGKLIAYPIAVEALSLIYNKDLLPNPPKTWEEIPALDKELKAKGKSALMFNLQEPYFTWPLIAADGGYAFKYENGKYDIKDVGVDNAGAKAGLTFLVDLIKNKHMNADTDYSIAEAAFNKGETAMTINGPWAWSNIDTSKVNYGVTVLPTFKGQPSKPFVGVLSAGINAASPNKELAKEFLENYLLTDEGLEAVNKDKPLGAVALKSYEEELVKDPRIAATMENAQKGEIMPNIPQMSAFWYAVRTAVINAASGRQTVDEALKDAQTRIEAAAKEAAAKEAAAKAADTQLFNRAVSMVEKNKDIRSLLQCDDGITGKERLKAYGELITNDKWTRNRPIVSTKKLDKEGRTHHYMRFHVESKKKIALVHLEAKESKQNYQPDFINMYVDVPGEKRYYLIKL

GO terms:
  GO:0005744 TIM23 mitochondrial import inner membrane translocase complex (C, IDA)
  GO:0005739 mitochondrion (C, HDA)
  GO:0030150 protein import into mitochondrial matrix (P, IMP)
  GO:0005743 mitochondrial inner membrane (C, TAS)
  GO:0005515 protein binding (F, IPI)

Solvent-accessible surface area: 23818 Å² total; per-residue (Å²): 55,122,134,36,33,0,31,0,24,3,44,42,79,62,1,58,88,1,0,25,102,10,0,129,98,0,46,172,71,51,59,32,126,23,53,29,71,81,32,97,116,0,31,83,83,0,36,120,43,0,50,93,5,74,13,0,0,0,0,4,51,36,0,47,91,0,0,39,4,17,83,73,34,9,14,12,96,9,82,8,94,160,72,13,41,94,103,1,36,97,37,0,11,52,2,0,68,29,105,56,89,16,6,0,0,0,2,5,3,73,0,0,2,0,0,28,9,90,104,48,13,89,126,25,8,136,44,1,78,75,2,39,67,29,2,160,109,3,95,92,137,69,67,14,0,3,41,2,10,4,52,67,1,46,20,1,0,1,2,0,0,5,35,34,2,46,0,5,67,70,96,139,30,86,34,40,38,163,44,11,0,0,41,46,83,6,0,67,28,0,0,58,36,1,6,56,2,24,144,94,165,31,18,90,28,111,8,51,69,75,84,3,38,44,6,1,28,143,14,81,0,0,0,5,3,9,0,27,107,4,20,73,83,4,74,96,39,163,24,72,29,6,12,29,23,3,1,40,9,114,68,82,42,2,60,0,1,0,21,0,22,0,0,0,6,0,9,2,2,43,5,79,128,37,0,53,60,0,0,23,94,42,1,0,30,57,132,3,0,97,24,6,29,174,58,101,100,21,12,0,0,0,2,63,57,14,3,119,120,28,58,194,40,94,66,15,39,6,1,11,63,1,1,92,84,15,16,30,26,2,8,13,92,18,11,82,15,0,55,137,4,0,82,72,2,3,70,20,4,14,75,59,192,38,78,18,80,92,1,0,99,66,4,15,67,133,0,77,67,44,8,176,109,27,65,42,128,100,54,62,51,125,58,49,10,66,51,4,28,83,53,0,27,43,63,0,64,158,35,168,77,0,22,72,37,0,84,20,89,61,47,184,143,40,145,24,220,25,135,30,47,0,28,61,98,23,123,139,138,159,22,159,115,66,37,46,64,8,78,101,136,18,15,125,106,7,50,32,19,29,65,5,114,0,35,2,49,4,154,138,46,83,1,34,0,28,8,32,0,49,72,14,166,151,81,186,60,18,67,24,54,28,0,33,0,44,3,75,82,76,149,93,57,65,37,49,142,188

InterPro domains:
  IPR013261 Mitochondrial import inner membrane translocase subunit Tim21 [PF08294] (67-219)
  IPR013261 Mitochondrial import inner membrane translocase subunit Tim21 [PTHR13032] (45-217)
  IPR038552 Tim21 IMS domain superfamily [G3DSA:3.10.450.320] (100-225)

Radius of gyration: 27.68 Å; Cα contacts (8 Å, |Δi|>4): 1033; chains: 1; bounding box: 74×85×43 Å

Foldseek 3Di:
DDPQAFEEEEAPQFLQVLLLVLQVVLCVPPVHHYHYDHDPPLLVVQLVQLLQLGDGQKYWDWLLSVQVCVLVVFFDFDDDDPVLCVQFDVVQQLSQDYPRTRFWAFWFKKWKWKKFQCVLPVPDAQAPVCQVVVQVVQVVVQAAAEAEALLFCLQQQLQLPFQPADQFDADPSHTPQLHHRQQDPSNLVSLVSVLVCCVSPNYPLPGHHVNRLVCVLQPRYGIYMDIPVSVVSSVVSPRRMDTAFDHHYPPGGRAREMITTTMTGTLADPCSVVVSCSVRVRCLDLSNQVSRCVSPNRQATRRVVNNVVVCVRVNSVRRVVNRVRHHHPHNDPLVVLVRVLVSQLSSCCNVVVDPNNVSSVRSSVSSSVVSVPVVVSVVVQLVLLVVVVVVLVVLQQPDPVNCVLLVWPADDVHTFDKDKFADCADPNRGDPRRGRAWDWGAYSRSKIKTWTKMWIHDPRWIKIKIWIWIDDPPDPRTHTAWIWIGIPPDDIGTPHHD

Organism: Saccharomyces cerevisiae (strain ATCC 204508 / S288c) (NCBI:txid559292)